Protein AF-P91006-F1 (afdb_monomer_lite)

Sequence (629 aa):
MNLADYMRSGLLFLVLIAESLVEACFATSPGTGPVASSTAQPLRTCSPTTLTYGTANGQSVAVTPTNLVSTPIAGTSDSISTMQIGCSASPGNNVAMHIDQFDPLENQASPQPASVTVNAECSSVDMQWYYVTVFQGQTIRRLMTTITCLQAPNVPVDPVRTCSPTALVYGVGDNQLNLAVMYTDYLATPIIGTSDTTSTMKVRCSAIADYHAIMTINDYTPTENDVVPPPQTVTINAECSSVDMVWYYVTTIGGQTISRSMNSITCTQAENPCLPTSITYGVGDNQIPEIMIDVGYSDYATTLVAGSTDTTSTMKISCSAIAGYITNMDVNNGLGPAENDVVPPPQTVAINAECSSVDSIWNYVTVVAGQTVKVPMTSATCQQIKDPSGPVTRSCSPTALTYGMGDGMNPEVQIGVTYTDFMTTATPGTMDSVSTMKITCSGIAGYNVQMELDGNTTPLENAGNPPPQTVTINAVCNSADMIWKYVSNVGGVPTSLDITTVTCAQIPNRVERQCSPTAVTLGIGDGLTPQRFIDVTYSDFASTPITGSLETTSTMKITCTAMPGYNVLMQLNSNPNSTPVENMGGLPQSVTITLTCNSADMIWNYVVEFMGAPFPRAITSMACVQQSN

Foldseek 3Di:
DDPVVVVVPPPPPPPDDDDDDDDDDDDDDDDDDDDDDDPQDQQQFQDPVQAAEDEPPPQDFGFDKADWDWAGDPPDSKTKTKIKTKTAADPQKAKFKDFDPDGDPQCVDPVGHRMGIWMWIDISVVSWIWTWDADPNDIDTHTGHYMYMDIDRPPVLPQLQDQDPVQAAEADDDPPWWFGKDKDDWDWADDPPDSKTKIKIKIKTAADPQWAKFKAFPNHGDCQCLDPPRHRMRMWIWMDISVVSWIWTWDADPNDIDIDTGRYMIMTIDRQLQDPVQAAWADWPPDVVTFWWTKDKADWDKDDDPPDSKIKIKIKIKTFGDPQWAKFKDFPVHDTDCQCVDPVGHRMGMWMWMDMSVVSFIWTWDADPNDIDTHTGRYMIMGIGRRPVTQQAQDQDPVQAAWWDFPPDVQTQWWTKDKAPWDWAHDPPDSKIKIKIKIKTAGDPQWAKFKDFPVHDGDPQQPDVNGHRMGMWMWMDISVVSWIWTWDADPNRIDIDTGRYMIMGIDGNLQQQDQDPVQAAWADWPPDVQTQWFGKDKADWDWADDPPDSKIKIKIKIKTAGDPQKFKFKAFPPDSVHGDPQCVVDGHRMDMFMWIDISVVSFIWGWDQDPNDTDTDTGRYMIMGIGGD

Organism: Caenorhabditis elegans (NCBI:txid6239)

Secondary structure (DSSP, 8-state):
--TTTTTTSSTTS--------------------------PPPPP---GGGSEEEESTT-BPPPEEEEEEEEEPTTSS-EEEEEEEEEEPPTTEEEEEEETTB--GGGG-SSPPSEEEEEEEEETTTTEEEEEEEETTEEEEEEESEEEEEEEE-----------GGGSEEPPPPTTSBPPPEEEEEEEEE-TTSS-EEEEEEEEEEPPTTEEEEEEETTB--GGGG-SSPPSEEEEEEEEETTTTEEEEEEEETTEEEEEEESEEEEEEEE-TTSGGGSEEPPP---SS-SEE--EEEEEEEEEPTTSS-EEEEEEEEEEPPTTEEEEEEETTTB--GGGG-SSPPSEEEEEEEEETTTTEEEEEEEETTEEEEEEESEEEEEEEE-TT-S------GGGSEEPPP---SS-SEEPPEEEEEEEEE-TTSS-EEEEEEEEEEPPTTEEEEEEETTTB--GGG-SSSPPSEEEEEEEEETTTTEEEEEEEETTEEEEEE-SEEEEEEEE----B---GGGSEEPPP---SS-SEE--EEEEEEEEE-TTSSBEEEEEEEEEEPPTTEEEEEEETT-TT---GGGTT---SEEEEEEEEETTTTEEEEEEEETTEEEEEE-SEEEEEEEE-

Radius of gyration: 63.77 Å; chains: 1; bounding box: 144×59×163 Å

pLDDT: mean 81.89, std 13.91, range [33.09, 95.81]

Structure (mmCIF, N/CA/C/O backbone):
data_AF-P91006-F1
#
_entry.id   AF-P91006-F1
#
loop_
_atom_site.group_PDB
_atom_site.id
_atom_site.type_symbol
_atom_site.label_atom_id
_atom_site.label_alt_id
_atom_site.label_comp_id
_atom_site.label_asym_id
_atom_site.label_entity_id
_atom_site.label_seq_id
_atom_site.pdbx_PDB_ins_code
_atom_site.Cartn_x
_atom_site.Cartn_y
_atom_site.Cartn_z
_atom_site.occupancy
_atom_site.B_iso_or_equiv
_atom_site.auth_seq_id
_atom_site.auth_comp_id
_atom_site.auth_asym_id
_atom_site.auth_atom_id
_atom_site.pdbx_PDB_model_num
ATOM 1 N N . MET A 1 1 ? -33.714 29.020 16.929 1.00 45.50 1 MET A N 1
ATOM 2 C CA . MET A 1 1 ? -33.447 29.503 18.303 1.00 45.50 1 MET A CA 1
ATOM 3 C C . MET A 1 1 ? -32.198 28.792 18.782 1.00 45.50 1 MET A C 1
ATOM 5 O O . MET A 1 1 ? -32.171 27.572 18.722 1.00 45.50 1 MET A O 1
ATOM 9 N N . ASN A 1 2 ? -31.129 29.534 19.072 1.00 45.28 2 ASN A N 1
ATOM 10 C CA . ASN A 1 2 ? -29.789 28.968 19.218 1.00 45.28 2 ASN A CA 1
ATOM 11 C C . ASN A 1 2 ? -29.568 28.451 20.653 1.00 45.28 2 ASN A C 1
ATOM 13 O O . ASN A 1 2 ? -29.847 29.159 21.616 1.00 45.28 2 ASN A O 1
ATOM 17 N N . LEU A 1 3 ? -29.068 27.218 20.774 1.00 46.88 3 LEU A N 1
ATOM 18 C CA . LEU A 1 3 ? -28.901 26.434 22.010 1.00 46.88 3 LEU A CA 1
ATOM 19 C C . LEU A 1 3 ? -27.900 27.067 23.010 1.00 46.88 3 LEU A C 1
ATOM 21 O O . LEU A 1 3 ? -27.826 26.666 24.170 1.00 46.88 3 LEU A O 1
ATOM 25 N N . ALA A 1 4 ? -27.155 28.088 22.576 1.00 52.97 4 ALA A N 1
ATOM 26 C CA . ALA A 1 4 ? -26.121 28.765 23.355 1.00 52.97 4 ALA A CA 1
ATOM 27 C C . ALA A 1 4 ? -26.653 29.709 24.459 1.00 52.97 4 ALA A C 1
ATOM 29 O O . ALA A 1 4 ? -25.941 29.939 25.436 1.00 52.97 4 ALA A O 1
ATOM 30 N N . ASP A 1 5 ? -27.895 30.202 24.366 1.00 53.44 5 ASP A N 1
ATOM 31 C CA . ASP A 1 5 ? -28.473 31.115 25.374 1.00 53.44 5 ASP A CA 1
ATOM 32 C C . ASP A 1 5 ? -29.121 30.387 26.571 1.00 53.44 5 ASP A C 1
ATOM 34 O O . ASP A 1 5 ? -29.292 30.977 27.636 1.00 53.44 5 ASP A O 1
ATOM 38 N N . TYR A 1 6 ? -29.421 29.086 26.456 1.00 54.59 6 TYR A N 1
ATOM 39 C CA . TYR A 1 6 ? -30.069 28.316 27.532 1.00 54.59 6 TYR A CA 1
ATOM 40 C C . TYR A 1 6 ? -29.068 27.799 28.585 1.00 54.59 6 TYR A C 1
ATOM 42 O O . TYR A 1 6 ? -29.387 27.690 29.766 1.00 54.59 6 TYR A O 1
ATOM 50 N N . MET A 1 7 ? -27.815 27.550 28.186 1.00 52.59 7 MET A N 1
ATOM 51 C CA . MET A 1 7 ? -26.780 26.976 29.063 1.00 52.59 7 MET A CA 1
ATOM 52 C C . MET A 1 7 ? -26.050 28.020 29.928 1.00 52.59 7 MET A C 1
ATOM 54 O O . MET A 1 7 ? -25.391 27.659 30.900 1.00 52.59 7 MET A O 1
ATOM 58 N N . ARG A 1 8 ? -26.190 29.322 29.636 1.00 51.34 8 ARG A N 1
ATOM 59 C CA . ARG A 1 8 ? -25.581 30.407 30.435 1.00 51.34 8 ARG A CA 1
ATOM 60 C C . ARG A 1 8 ? -26.431 30.885 31.617 1.00 51.34 8 ARG A C 1
ATOM 62 O O . ARG A 1 8 ? -25.906 31.596 32.466 1.00 51.34 8 ARG A O 1
ATOM 69 N N . SER A 1 9 ? -27.697 30.472 31.712 1.00 48.47 9 SER A N 1
ATOM 70 C CA . SER A 1 9 ? -28.625 30.938 32.757 1.00 48.47 9 SER A CA 1
ATOM 71 C C . SER A 1 9 ? -28.931 29.909 33.860 1.00 48.47 9 SER A C 1
ATOM 73 O O . SER A 1 9 ? -29.618 30.249 34.818 1.00 48.47 9 SER A O 1
ATOM 75 N N . GLY A 1 10 ? -28.418 28.674 33.767 1.00 44.59 10 GLY A N 1
ATOM 76 C CA . GLY A 1 10 ? -28.648 27.611 34.763 1.00 44.59 10 GLY A CA 1
ATOM 77 C C . GLY A 1 10 ? -27.556 27.464 35.833 1.00 44.59 10 GLY A C 1
ATOM 78 O O . GLY A 1 10 ? -27.771 26.802 36.842 1.00 44.59 10 GLY A O 1
ATOM 79 N N . LEU A 1 11 ? -26.395 28.102 35.646 1.00 45.59 11 LEU A N 1
ATOM 80 C CA . LEU A 1 11 ? -25.215 27.937 36.510 1.00 45.59 11 LEU A CA 1
ATOM 81 C C . LEU A 1 11 ? -25.159 28.929 37.695 1.00 45.59 11 LEU A C 1
ATOM 83 O O . LEU A 1 11 ? -24.144 29.011 38.379 1.00 45.59 11 LEU A O 1
ATOM 87 N N . LEU A 1 12 ? -26.231 29.696 37.936 1.00 43.19 12 LEU A N 1
ATOM 88 C CA . LEU A 1 12 ? -26.260 30.802 38.906 1.00 43.19 12 LEU A CA 1
ATOM 89 C C . LEU A 1 12 ? -27.242 30.617 40.083 1.00 43.19 12 LEU A C 1
ATOM 91 O O . LEU A 1 12 ? -27.453 31.565 40.834 1.00 43.19 12 LEU A O 1
ATOM 95 N N . PHE A 1 13 ? -27.837 29.430 40.275 1.00 44.12 13 PHE A N 1
ATOM 96 C CA . PHE A 1 13 ? -28.957 29.251 41.221 1.00 44.12 13 PHE A CA 1
ATOM 97 C C . PHE A 1 13 ? -28.702 28.359 42.453 1.00 44.12 13 PHE A C 1
ATOM 99 O O . PHE A 1 13 ? -29.654 28.008 43.138 1.00 44.12 13 PHE A O 1
ATOM 106 N N . LEU A 1 14 ? -27.456 28.012 42.803 1.00 40.41 14 LEU A N 1
ATOM 107 C CA . LEU A 1 14 ? -27.175 27.232 44.029 1.00 40.41 14 LEU A CA 1
ATOM 108 C C . LEU A 1 14 ? -25.878 27.660 44.744 1.00 40.41 14 LEU A C 1
ATOM 110 O O . LEU A 1 14 ? -25.045 26.850 45.128 1.00 40.41 14 LEU A O 1
ATOM 114 N N . VAL A 1 15 ? -25.738 28.976 44.938 1.00 41.38 15 VAL A N 1
ATOM 115 C CA . VAL A 1 15 ? -24.703 29.645 45.762 1.00 41.38 15 VAL A CA 1
ATOM 116 C C . VAL A 1 15 ? -25.232 30.027 47.165 1.00 41.38 15 VAL A C 1
ATOM 118 O O . VAL A 1 15 ? -24.566 30.727 47.914 1.00 41.38 15 VAL A O 1
ATOM 121 N N . LEU A 1 16 ? -26.420 29.579 47.587 1.00 39.09 16 LEU A N 1
ATOM 122 C CA . LEU A 1 16 ? -27.114 30.177 48.744 1.00 39.09 16 LEU A CA 1
ATOM 123 C C . LEU A 1 16 ? -27.744 29.177 49.729 1.00 39.09 16 LEU A C 1
ATOM 125 O O . LEU A 1 16 ? -28.886 29.369 50.108 1.00 39.09 16 LEU A O 1
ATOM 129 N N . ILE A 1 17 ? -27.016 28.146 50.171 1.00 47.41 17 ILE A N 1
ATOM 130 C CA . ILE A 1 17 ? -27.229 27.483 51.482 1.00 47.41 17 ILE A CA 1
ATOM 131 C C . ILE A 1 17 ? -25.851 26.937 51.919 1.00 47.41 17 ILE A C 1
ATOM 133 O O . ILE A 1 17 ? -25.489 25.811 51.602 1.00 47.41 17 ILE A O 1
ATOM 137 N N . ALA A 1 18 ? -24.907 27.791 52.320 1.00 34.31 18 ALA A N 1
ATOM 138 C CA . ALA A 1 18 ? -24.777 28.315 53.683 1.00 34.31 18 ALA A CA 1
ATOM 139 C C . ALA A 1 18 ? -24.766 27.169 54.714 1.00 34.31 18 ALA A C 1
ATOM 141 O O . ALA A 1 18 ? -25.778 26.539 54.989 1.00 34.31 18 ALA A O 1
ATOM 142 N N . GLU A 1 19 ? -23.571 26.777 55.148 1.00 37.59 19 GLU A N 1
ATOM 143 C CA . GLU A 1 19 ? -23.135 27.104 56.512 1.00 37.59 19 GLU A CA 1
ATOM 144 C C . GLU A 1 19 ? -23.884 26.297 57.575 1.00 37.59 19 GLU A C 1
ATOM 146 O O . GLU A 1 19 ? -24.829 26.788 58.172 1.00 37.59 19 GLU A O 1
ATOM 151 N N . SER A 1 20 ? -23.408 25.085 57.867 1.00 40.62 20 SER A N 1
ATOM 152 C CA . SER A 1 20 ? -23.187 24.667 59.256 1.00 40.62 20 SER A CA 1
ATOM 153 C C . SER A 1 20 ? -22.767 23.205 59.334 1.00 40.62 20 SER A C 1
ATOM 155 O O . SER A 1 20 ? -23.573 22.302 59.149 1.00 40.62 20 SER A O 1
ATOM 157 N N . LEU A 1 21 ? -21.514 23.039 59.747 1.00 40.78 21 LEU A N 1
ATOM 158 C CA . LEU A 1 21 ? -21.123 22.144 60.835 1.00 40.78 21 LEU A CA 1
ATOM 159 C C . LEU A 1 21 ? -21.158 20.635 60.519 1.00 40.78 21 LEU A C 1
ATOM 161 O O . LEU A 1 21 ? -22.182 19.976 60.622 1.00 40.78 21 LEU A O 1
ATOM 165 N N . VAL A 1 22 ? -20.047 20.076 60.031 1.00 37.62 22 VAL A N 1
ATOM 166 C CA . VAL A 1 22 ? -18.865 19.678 60.832 1.00 37.62 22 VAL A CA 1
ATOM 167 C C . VAL A 1 22 ? -19.108 18.337 61.526 1.00 37.62 22 VAL A C 1
ATOM 169 O O . VAL A 1 22 ? -19.665 18.247 62.617 1.00 37.62 22 VAL A O 1
ATOM 172 N N . GLU A 1 23 ? -18.586 17.297 60.874 1.00 37.38 23 GLU A N 1
ATOM 173 C CA . GLU A 1 23 ? -17.882 16.203 61.534 1.00 37.38 23 GLU A CA 1
ATOM 174 C C . GLU A 1 23 ? -16.913 16.793 62.569 1.00 37.38 23 GLU A C 1
ATOM 176 O O . GLU A 1 23 ? -15.858 17.324 62.227 1.00 37.38 23 GLU A O 1
ATOM 181 N N . ALA A 1 24 ? -17.270 16.723 63.848 1.00 35.66 24 ALA A N 1
ATOM 182 C CA . ALA A 1 24 ? -16.319 16.894 64.931 1.00 35.66 24 ALA A CA 1
ATOM 183 C C . ALA A 1 24 ? -16.351 15.653 65.819 1.00 35.66 24 ALA A C 1
ATOM 185 O O . ALA A 1 24 ? -17.254 15.460 66.625 1.00 35.66 24 ALA A O 1
ATOM 186 N N . CYS A 1 25 ? -15.289 14.873 65.639 1.00 38.00 25 CYS A N 1
ATOM 187 C CA . CYS A 1 25 ? -14.425 14.368 66.699 1.00 38.00 25 CYS A CA 1
ATOM 188 C C . CYS A 1 25 ? -15.039 13.320 67.640 1.00 38.00 25 CYS A C 1
ATOM 190 O O . CYS A 1 25 ? -15.898 13.581 68.473 1.00 38.00 25 CYS A O 1
ATOM 192 N N . PHE A 1 26 ? -14.586 12.070 67.549 1.00 33.12 26 PHE A N 1
ATOM 193 C CA . PHE A 1 26 ? -13.386 11.634 68.278 1.00 33.12 26 PHE A CA 1
ATOM 194 C C . PHE A 1 26 ? -13.337 12.176 69.718 1.00 33.12 26 PHE A C 1
ATOM 196 O O . PHE A 1 26 ? -12.924 13.300 69.955 1.00 33.12 26 PHE A O 1
ATOM 203 N N . ALA A 1 27 ? -13.710 11.305 70.656 1.00 33.09 27 ALA A N 1
ATOM 204 C CA . ALA A 1 27 ? -12.965 11.006 71.877 1.00 33.09 27 ALA A CA 1
ATOM 205 C C . ALA A 1 27 ? -12.449 12.165 72.779 1.00 33.09 27 ALA A C 1
ATOM 207 O O . ALA A 1 27 ? -11.539 12.907 72.430 1.00 33.09 27 ALA A O 1
ATOM 208 N N . THR A 1 28 ? -12.860 12.082 74.056 1.00 40.03 28 THR A N 1
ATOM 209 C CA . THR A 1 28 ? -12.134 12.435 75.309 1.00 40.03 28 THR A CA 1
ATOM 210 C C . THR A 1 28 ? -12.274 13.857 75.916 1.00 40.03 28 THR A C 1
ATOM 212 O O . THR A 1 28 ? -12.320 14.864 75.229 1.00 40.03 28 THR A O 1
ATOM 215 N N . SER A 1 29 ? -12.411 13.868 77.258 1.00 41.47 29 SER A N 1
ATOM 216 C CA . SER A 1 29 ? -12.867 14.902 78.232 1.00 41.47 29 SER A CA 1
ATOM 217 C C . SER A 1 29 ? -12.056 16.215 78.317 1.00 41.47 29 SER A C 1
ATOM 219 O O . SER A 1 29 ? -10.910 16.194 77.872 1.00 41.47 29 SER A O 1
ATOM 221 N N . PRO A 1 30 ? -12.523 17.305 78.991 1.00 40.50 30 PRO A N 1
ATOM 222 C CA . PRO A 1 30 ? -12.351 17.478 80.461 1.00 40.50 30 PRO A CA 1
ATOM 223 C C . PRO A 1 30 ? -13.408 18.385 81.171 1.00 40.50 30 PRO A C 1
ATOM 225 O O . PRO A 1 30 ? -14.326 18.906 80.546 1.00 40.50 30 PRO A O 1
ATOM 228 N N . GLY A 1 31 ? -13.303 18.538 82.504 1.00 38.09 31 GLY A N 1
ATOM 229 C CA . GLY A 1 31 ? -14.345 19.085 83.392 1.00 38.09 31 GLY A CA 1
ATOM 230 C C . GLY A 1 31 ? -14.249 20.552 83.870 1.00 38.09 31 GLY A C 1
ATOM 231 O O . GLY A 1 31 ? -13.178 21.136 83.977 1.00 38.09 31 GLY A O 1
ATOM 232 N N . THR A 1 32 ? -15.444 21.056 84.222 1.00 39.22 32 THR A N 1
ATOM 233 C CA . THR A 1 32 ? -15.881 21.890 85.375 1.00 39.22 32 THR A CA 1
ATOM 234 C C . THR A 1 32 ? -15.216 23.228 85.740 1.00 39.22 32 THR A C 1
ATOM 236 O O . THR A 1 32 ? -14.085 23.266 86.216 1.00 39.22 32 THR A O 1
ATOM 239 N N . GLY A 1 33 ? -16.044 24.288 85.758 1.00 44.03 33 GLY A N 1
ATOM 240 C CA . GLY A 1 33 ? -15.860 25.509 86.564 1.00 44.03 33 GLY A CA 1
ATOM 241 C C . GLY A 1 33 ? -16.713 26.710 86.086 1.00 44.03 33 GLY A C 1
ATOM 242 O O . GLY A 1 33 ? -16.383 27.246 85.036 1.00 44.03 33 GLY A O 1
ATOM 243 N N . PRO A 1 34 ? -17.783 27.147 86.796 1.00 44.66 34 PRO A N 1
ATOM 244 C CA . PRO A 1 34 ? -18.829 28.052 86.265 1.00 44.66 34 PRO A CA 1
ATOM 245 C C . PRO A 1 34 ? -18.877 29.454 86.921 1.00 44.66 34 PRO A C 1
ATOM 247 O O . PRO A 1 34 ? -18.628 29.533 88.118 1.00 44.66 34 PRO A O 1
ATOM 250 N N . VAL A 1 35 ? -19.308 30.530 86.219 1.00 44.78 35 VAL A N 1
ATOM 251 C CA . VAL A 1 35 ? -19.774 31.807 86.844 1.00 44.78 35 VAL A CA 1
ATOM 252 C C . VAL A 1 35 ? -20.754 32.641 85.963 1.00 44.78 35 VAL A C 1
ATOM 254 O O . VAL A 1 35 ? -20.435 32.952 84.823 1.00 44.78 35 VAL A O 1
ATOM 257 N N . ALA A 1 36 ? -21.881 33.046 86.591 1.00 45.28 36 ALA A N 1
ATOM 258 C CA . ALA A 1 36 ? -22.809 34.208 86.436 1.00 45.28 36 ALA A CA 1
ATOM 259 C C . ALA A 1 36 ? -23.471 34.548 85.071 1.00 45.28 36 ALA A C 1
ATOM 261 O O . ALA A 1 36 ? -22.791 34.860 84.108 1.00 45.28 36 ALA A O 1
ATOM 262 N N . SER A 1 37 ? -24.804 34.483 84.891 1.00 40.47 37 SER A N 1
ATOM 263 C CA . SER A 1 37 ? -25.968 35.168 85.525 1.00 40.47 37 SER A CA 1
ATOM 264 C C . SER A 1 37 ? -26.364 36.491 84.836 1.00 40.47 37 SER A C 1
ATOM 266 O O . SER A 1 37 ? -25.930 37.570 85.234 1.00 40.47 37 SER A O 1
ATOM 268 N N . SER A 1 38 ? -27.243 36.399 83.827 1.00 48.19 38 SER A N 1
ATOM 269 C CA . SER A 1 38 ? -28.185 37.462 83.453 1.00 48.19 38 SER A CA 1
ATOM 270 C C . SER A 1 38 ? -29.596 36.985 83.814 1.00 48.19 38 SER A C 1
ATOM 272 O O . SER A 1 38 ? -29.933 35.811 83.653 1.00 48.19 38 SER A O 1
ATOM 274 N N . THR A 1 39 ? -30.408 37.870 84.385 1.00 47.78 39 THR A N 1
ATOM 275 C CA . THR A 1 39 ? -31.793 37.593 84.781 1.00 47.78 39 THR A CA 1
ATOM 276 C C . THR A 1 39 ? -32.654 37.382 83.538 1.00 47.78 39 THR A C 1
ATOM 278 O O . THR A 1 39 ? -33.233 38.329 83.007 1.00 47.78 39 THR A O 1
ATOM 281 N N . ALA A 1 40 ? -32.699 36.147 83.043 1.00 52.16 40 ALA A N 1
ATOM 282 C CA . ALA A 1 40 ? -33.550 35.755 81.932 1.00 52.16 40 ALA A CA 1
ATOM 283 C C . ALA A 1 40 ? -35.024 35.868 82.353 1.00 52.16 40 ALA A C 1
ATOM 285 O O . ALA A 1 40 ? -35.425 35.293 83.369 1.00 52.16 40 ALA A O 1
ATOM 286 N N . GLN A 1 41 ? -35.834 36.609 81.582 1.00 65.56 41 GLN A N 1
ATOM 287 C CA . GLN A 1 41 ? -37.291 36.463 81.649 1.00 65.56 41 GLN A CA 1
ATOM 288 C C . GLN A 1 41 ? -37.625 34.967 81.537 1.00 65.56 41 GLN A C 1
ATOM 290 O O . GLN A 1 41 ? -36.977 34.274 80.746 1.00 65.56 41 GLN A O 1
ATOM 295 N N . PRO A 1 42 ? -38.589 34.450 82.322 1.00 74.06 42 PRO A N 1
ATOM 296 C CA . PRO A 1 42 ? -38.962 33.049 82.226 1.00 74.06 42 PRO A CA 1
ATOM 297 C C . PRO A 1 42 ? -39.381 32.763 80.787 1.00 74.06 42 PRO A C 1
ATOM 299 O O . PRO A 1 42 ? -40.241 33.454 80.240 1.00 74.06 42 PRO A O 1
ATOM 302 N N . LEU A 1 43 ? -38.727 31.776 80.178 1.00 81.69 43 LEU A N 1
ATOM 303 C CA . LEU A 1 43 ? -39.013 31.353 78.818 1.00 81.69 43 LEU A CA 1
ATOM 304 C C . LEU A 1 43 ? -40.490 30.961 78.734 1.00 81.69 43 LEU A C 1
ATOM 306 O O . LEU A 1 43 ? -40.937 30.043 79.430 1.00 81.69 43 LEU A O 1
ATOM 310 N N . ARG A 1 44 ? -41.258 31.665 77.904 1.00 86.56 44 ARG A N 1
ATOM 311 C CA . ARG A 1 44 ? -42.641 31.306 77.612 1.00 86.56 44 ARG A CA 1
ATOM 312 C C . ARG A 1 44 ? -42.599 30.014 76.806 1.00 86.56 44 ARG A C 1
ATOM 314 O O . ARG A 1 44 ? -42.014 29.980 75.730 1.00 86.56 44 ARG A O 1
ATOM 321 N N . THR A 1 45 ? -43.178 28.947 77.342 1.00 87.75 45 THR A N 1
ATOM 322 C CA . THR A 1 45 ? -43.188 27.610 76.731 1.00 87.75 45 THR A CA 1
ATOM 323 C C . THR A 1 45 ? -44.615 27.157 76.482 1.00 87.75 45 THR A C 1
ATOM 325 O O . THR A 1 45 ? -45.544 27.575 77.181 1.00 87.75 45 THR A O 1
ATOM 328 N N . CYS A 1 46 ? -44.808 26.310 75.475 1.00 88.44 46 CYS A N 1
ATOM 329 C CA . CYS A 1 46 ? -46.101 25.684 75.263 1.00 88.44 46 CYS A CA 1
ATOM 330 C C . CYS A 1 46 ? -46.296 24.535 76.247 1.00 88.44 46 CYS A C 1
ATOM 332 O O . CYS A 1 46 ? -45.449 23.651 76.375 1.00 88.44 46 CYS A O 1
ATOM 334 N N . SER A 1 47 ? -47.440 24.524 76.928 1.00 89.38 47 SER A N 1
ATOM 335 C CA . SER A 1 47 ? -47.805 23.400 77.784 1.00 89.38 47 SER A CA 1
ATOM 336 C C . SER A 1 47 ? -48.478 22.304 76.952 1.00 89.38 47 SER A C 1
ATOM 338 O O . SER A 1 47 ? -49.403 22.614 76.198 1.00 89.38 47 SER A O 1
ATOM 340 N N . PRO A 1 48 ? -48.121 21.019 77.120 1.00 85.25 48 PRO A N 1
ATOM 341 C CA . PRO A 1 48 ? -48.859 19.912 76.514 1.00 85.25 48 PRO A CA 1
ATOM 342 C C . PRO A 1 48 ? -50.293 19.812 77.054 1.00 85.25 48 PRO A C 1
ATOM 344 O O . PRO A 1 48 ? -51.128 19.157 76.439 1.00 85.25 48 PRO A O 1
ATOM 347 N N . THR A 1 49 ? -50.603 20.471 78.179 1.00 85.31 49 THR A N 1
ATOM 348 C CA . THR A 1 49 ? -51.947 20.503 78.782 1.00 85.31 49 THR A CA 1
ATOM 349 C C . THR A 1 49 ? -52.945 21.385 78.030 1.00 85.31 49 THR A C 1
ATOM 351 O O . THR A 1 49 ? -54.102 21.441 78.432 1.00 85.31 49 THR A O 1
ATOM 354 N N . THR A 1 50 ? -52.525 22.121 76.994 1.00 86.00 50 THR A N 1
ATOM 355 C CA . THR A 1 50 ? -53.453 22.886 76.142 1.00 86.00 50 THR A CA 1
ATOM 356 C C . THR A 1 50 ? -54.170 22.004 75.118 1.00 86.00 50 THR A C 1
ATOM 358 O O . THR A 1 50 ? -55.188 22.423 74.574 1.00 86.00 50 THR A O 1
ATOM 361 N N . LEU A 1 51 ? -53.676 20.785 74.882 1.00 86.75 51 LEU A N 1
ATOM 362 C CA . LEU A 1 51 ? -54.361 19.770 74.089 1.00 86.75 51 LEU A CA 1
ATOM 363 C C . LEU A 1 51 ? -55.310 18.955 74.961 1.00 86.75 51 LEU A C 1
ATOM 365 O O . LEU A 1 51 ? -54.975 18.555 76.078 1.00 86.75 51 LEU A O 1
ATOM 369 N N . THR A 1 52 ? -56.483 18.650 74.413 1.00 85.69 52 THR A N 1
ATOM 370 C CA . THR A 1 52 ? -57.415 17.706 75.027 1.00 85.69 52 THR A CA 1
ATOM 371 C C . THR A 1 52 ? -57.093 16.299 74.534 1.00 85.69 52 THR A C 1
ATOM 373 O O . THR A 1 52 ? -57.353 15.959 73.380 1.00 85.69 52 THR A O 1
ATOM 376 N N . TYR A 1 53 ? -56.532 15.472 75.414 1.00 83.19 53 TYR A N 1
ATOM 377 C CA . TYR A 1 53 ? -56.320 14.048 75.157 1.00 83.19 53 TYR A CA 1
ATOM 378 C C . TYR A 1 53 ? -57.589 13.284 75.524 1.00 83.19 53 TYR A C 1
ATOM 380 O O . TYR A 1 53 ? -58.000 13.273 76.684 1.00 83.19 53 TYR A O 1
ATOM 388 N N . GLY A 1 54 ? -58.232 12.673 74.536 1.00 70.50 54 GLY A N 1
ATOM 389 C CA . GLY A 1 54 ? -59.446 11.895 74.737 1.00 70.50 54 GLY A CA 1
ATOM 390 C C . GLY A 1 54 ? -59.234 10.407 74.496 1.00 70.50 54 GLY A C 1
ATOM 391 O O . GLY A 1 54 ? -58.273 9.971 73.862 1.00 70.50 54 GLY A O 1
ATOM 392 N N . THR A 1 55 ? -60.183 9.624 74.988 1.00 62.53 55 THR A N 1
ATOM 393 C CA . THR A 1 55 ? -60.292 8.195 74.715 1.00 62.53 55 THR A CA 1
ATOM 394 C C . THR A 1 55 ? -61.562 7.981 73.903 1.00 62.53 55 THR A C 1
ATOM 396 O O . THR A 1 55 ? -62.644 8.415 74.299 1.00 62.53 55 THR A O 1
ATOM 399 N N . ALA A 1 56 ? -61.451 7.362 72.729 1.00 55.50 56 ALA A N 1
ATOM 400 C CA . ALA A 1 56 ? -62.629 7.061 71.929 1.00 55.50 56 ALA A CA 1
ATOM 401 C C . ALA A 1 56 ? -63.339 5.813 72.501 1.00 55.50 56 ALA A C 1
ATOM 403 O O . ALA A 1 56 ? -62.717 4.778 72.733 1.00 55.50 56 ALA A O 1
ATOM 404 N N . ASN A 1 57 ? -64.655 5.901 72.726 1.00 54.53 57 ASN A N 1
ATOM 405 C CA . ASN A 1 57 ? -65.564 4.760 72.939 1.00 54.53 57 ASN A CA 1
ATOM 406 C C . ASN A 1 57 ? -65.276 3.812 74.127 1.00 54.53 57 ASN A C 1
ATOM 408 O O . ASN A 1 57 ? -65.565 2.618 74.049 1.00 54.53 57 ASN A O 1
ATOM 412 N N . GLY A 1 58 ? -64.742 4.310 75.250 1.00 54.28 58 GLY A N 1
ATOM 413 C CA . GLY A 1 58 ? -64.593 3.510 76.482 1.00 54.28 58 GLY A CA 1
ATOM 414 C C . GLY A 1 58 ? -63.548 2.386 76.408 1.00 54.28 58 GLY A C 1
ATOM 415 O O . GLY A 1 58 ? -63.419 1.602 77.346 1.00 54.28 58 GLY A O 1
ATOM 416 N N . GLN A 1 59 ? -62.781 2.325 75.318 1.00 57.28 59 GLN A N 1
ATOM 417 C CA . GLN A 1 59 ? -61.662 1.412 75.108 1.00 57.28 59 GLN A CA 1
ATOM 418 C C . GLN A 1 59 ? -60.383 2.252 75.011 1.00 57.28 59 GLN A C 1
ATOM 420 O O . GLN A 1 59 ? -59.904 2.578 73.930 1.00 57.28 59 GLN A O 1
ATOM 425 N N . SER A 1 60 ? -59.891 2.712 76.162 1.00 57.34 60 SER A N 1
ATOM 426 C CA . SER A 1 60 ? -58.838 3.728 76.230 1.00 57.34 60 SER A CA 1
ATOM 427 C C . SER A 1 60 ? -57.468 3.189 75.824 1.00 57.34 60 SER A C 1
ATOM 429 O O . SER A 1 60 ? -56.786 2.566 76.636 1.00 57.34 60 SER A O 1
ATOM 431 N N . VAL A 1 61 ? -57.014 3.528 74.616 1.00 68.19 61 VAL A N 1
ATOM 432 C CA . VAL A 1 61 ? -55.576 3.691 74.381 1.00 68.19 61 VAL A CA 1
ATOM 433 C C . VAL A 1 61 ? -55.181 5.067 74.903 1.00 68.19 61 VAL A C 1
ATOM 435 O O . VAL A 1 61 ? -55.743 6.078 74.485 1.00 68.19 61 VAL A O 1
ATOM 438 N N . ALA A 1 62 ? -54.234 5.112 75.837 1.00 78.00 62 ALA A N 1
ATOM 439 C CA . ALA A 1 62 ? -53.731 6.372 76.362 1.00 78.00 62 ALA A CA 1
ATOM 440 C C . ALA A 1 62 ? -52.946 7.122 75.276 1.00 78.00 62 ALA A C 1
ATOM 442 O O . ALA A 1 62 ? -51.952 6.614 74.753 1.00 78.00 62 ALA A O 1
ATOM 443 N N . VAL A 1 63 ? -53.381 8.343 74.963 1.00 82.62 63 VAL A N 1
ATOM 444 C CA . VAL A 1 63 ? -52.585 9.286 74.175 1.00 82.62 63 VAL A CA 1
ATOM 445 C C . VAL A 1 63 ? -51.541 9.891 75.105 1.00 82.62 63 VAL A C 1
ATOM 447 O O . VAL A 1 63 ? -51.882 10.515 76.108 1.00 82.62 63 VAL A O 1
ATOM 450 N N . THR A 1 64 ? -50.270 9.666 74.795 1.00 84.62 64 THR A N 1
ATOM 451 C CA . THR A 1 64 ? -49.145 10.042 75.649 1.00 84.62 64 THR A CA 1
ATOM 452 C C . THR A 1 64 ? -48.270 11.057 74.920 1.00 84.62 64 THR A C 1
ATOM 454 O O . THR A 1 64 ? -47.630 10.695 73.929 1.00 84.62 64 THR A O 1
ATOM 457 N N . PRO A 1 65 ? -48.210 12.318 75.382 1.00 87.88 65 PRO A N 1
ATOM 458 C CA . PRO A 1 65 ? -47.184 13.243 74.932 1.00 87.88 65 PRO A CA 1
ATOM 459 C C . PRO A 1 65 ? -45.831 12.836 75.532 1.00 87.88 65 PRO A C 1
ATOM 461 O O . PRO A 1 65 ? -45.707 12.584 76.731 1.00 87.88 65 PRO A O 1
ATOM 464 N N . THR A 1 66 ? -44.806 12.777 74.698 1.00 88.94 66 THR A N 1
ATOM 465 C CA . THR A 1 66 ? -43.426 12.447 75.052 1.00 88.94 66 THR A CA 1
ATOM 466 C C . THR A 1 66 ? -42.476 13.441 74.393 1.00 88.94 66 THR A C 1
ATOM 468 O O . THR A 1 66 ? -42.857 14.192 73.497 1.00 88.94 66 THR A O 1
ATOM 471 N N . ASN A 1 67 ? -41.221 13.471 74.842 1.00 89.06 67 ASN A N 1
ATOM 472 C CA . ASN A 1 67 ? -40.159 14.248 74.194 1.00 89.06 67 ASN A CA 1
ATOM 473 C C . ASN A 1 67 ? -40.480 15.744 74.023 1.00 89.06 67 ASN A C 1
ATOM 475 O O . ASN A 1 67 ? -40.137 16.330 73.001 1.00 89.06 67 ASN A O 1
ATOM 479 N N . LEU A 1 68 ? -41.127 16.366 75.018 1.00 90.75 68 LEU A N 1
ATOM 480 C CA . LEU A 1 68 ? -41.332 17.813 75.023 1.00 90.75 68 LEU A CA 1
ATOM 481 C C . LEU A 1 68 ? -39.981 18.527 75.144 1.00 90.75 68 LEU A C 1
ATOM 483 O O . LEU A 1 68 ? -39.332 18.477 76.189 1.00 90.75 68 LEU A O 1
ATOM 487 N N . VAL A 1 69 ? -39.589 19.228 74.089 1.00 89.88 69 VAL A N 1
ATOM 488 C CA . VAL A 1 69 ? -38.388 20.058 74.022 1.00 89.88 69 VAL A CA 1
ATOM 489 C C . VAL A 1 69 ? -38.826 21.477 73.709 1.00 89.88 69 VAL A C 1
ATOM 491 O O . VAL A 1 69 ? -39.630 21.685 72.814 1.00 89.88 69 VAL A O 1
ATOM 494 N N . SER A 1 70 ? -38.332 22.466 74.450 1.00 91.12 70 SER A N 1
ATOM 495 C CA . SER A 1 70 ? -38.585 23.880 74.148 1.00 91.12 70 SER A CA 1
ATOM 496 C C . SER A 1 70 ? -37.274 24.590 73.865 1.00 91.12 70 SER A C 1
ATOM 498 O O . SER A 1 70 ? -36.400 24.655 74.730 1.00 91.12 70 SER A O 1
ATOM 500 N N . THR A 1 71 ? -37.149 25.125 72.656 1.00 88.06 71 THR A N 1
ATOM 501 C CA . THR A 1 71 ? -35.966 25.843 72.192 1.00 88.06 71 THR A CA 1
ATOM 502 C C . THR A 1 71 ? -36.255 27.342 72.198 1.00 88.06 71 THR A C 1
ATOM 504 O O . THR A 1 71 ? -37.228 27.767 71.575 1.00 88.06 71 THR A O 1
ATOM 507 N N . PRO A 1 72 ? -35.456 28.166 72.894 1.00 87.62 72 PRO A N 1
ATOM 508 C CA . PRO A 1 72 ? -35.667 29.609 72.919 1.00 87.62 72 PRO A CA 1
ATOM 509 C C . PRO A 1 72 ? -35.492 30.231 71.529 1.00 87.62 72 PRO A C 1
ATOM 511 O O . PRO A 1 72 ? -34.543 29.912 70.813 1.00 87.62 72 PRO A O 1
ATOM 514 N N . ILE A 1 73 ? -36.384 31.154 71.167 1.00 84.56 73 ILE A N 1
ATOM 515 C CA . ILE A 1 73 ? -36.247 31.979 69.964 1.00 84.56 73 ILE A CA 1
ATOM 516 C C . ILE A 1 73 ? -35.295 33.128 70.307 1.00 84.56 73 ILE A C 1
ATOM 518 O O . ILE A 1 73 ? -35.586 33.959 71.173 1.00 84.56 73 ILE A O 1
ATOM 522 N N . ALA A 1 74 ? -34.140 33.164 69.638 1.00 82.12 74 ALA A N 1
ATOM 523 C CA . ALA A 1 74 ? -33.078 34.125 69.917 1.00 82.12 74 ALA A CA 1
ATOM 524 C C . ALA A 1 74 ? -33.599 35.575 69.941 1.00 82.12 74 ALA A C 1
ATOM 526 O O . ALA A 1 74 ? -34.252 36.033 69.006 1.00 82.12 74 ALA A O 1
ATOM 527 N N . GLY A 1 75 ? -33.292 36.302 71.021 1.00 80.12 75 GLY A N 1
ATOM 528 C CA . GLY A 1 75 ? -33.683 37.706 71.191 1.00 80.12 75 GLY A CA 1
ATOM 529 C C . GLY A 1 75 ? -35.112 37.940 71.697 1.00 80.12 75 GLY A C 1
ATOM 530 O O . GLY A 1 75 ? -35.522 39.094 71.798 1.00 80.12 75 GLY A O 1
ATOM 531 N N . THR A 1 76 ? -35.859 36.890 72.049 1.00 83.88 76 THR A N 1
ATOM 532 C CA . THR A 1 76 ? -37.229 36.992 72.583 1.00 83.88 76 THR A CA 1
ATOM 533 C C . THR A 1 76 ? -37.372 36.215 73.898 1.00 83.88 76 THR A C 1
ATOM 535 O O . THR A 1 76 ? -36.494 35.434 74.264 1.00 83.88 76 THR A O 1
ATOM 538 N N . SER A 1 77 ? -38.478 36.416 74.621 1.00 85.38 77 SER A N 1
ATOM 539 C CA . SER A 1 77 ? -38.892 35.539 75.730 1.00 85.38 77 SER A CA 1
ATOM 540 C C . SER A 1 77 ? -39.741 34.350 75.258 1.00 85.38 77 SER A C 1
ATOM 542 O O . SER A 1 77 ? -40.271 33.610 76.088 1.00 85.38 77 SER A O 1
ATOM 544 N N . ASP A 1 78 ? -39.850 34.156 73.942 1.00 89.19 78 ASP A N 1
ATOM 545 C CA . ASP A 1 78 ? -40.615 33.097 73.301 1.00 89.19 78 ASP A CA 1
ATOM 546 C C . ASP A 1 78 ? -39.755 31.852 73.009 1.00 89.19 78 ASP A C 1
ATOM 548 O O . ASP A 1 78 ? -38.523 31.897 72.952 1.00 89.19 78 ASP A O 1
ATOM 552 N N . SER A 1 79 ? -40.410 30.709 72.824 1.00 90.38 79 SER A N 1
ATOM 553 C CA . SER A 1 79 ? -39.803 29.433 72.457 1.00 90.38 79 SER A CA 1
ATOM 554 C C . SER A 1 79 ? -40.603 28.711 71.380 1.00 90.38 79 SER A C 1
ATOM 556 O O . SER A 1 79 ? -41.799 28.940 71.199 1.00 90.38 79 SER A O 1
ATOM 558 N N . ILE A 1 80 ? -39.929 27.808 70.678 1.00 90.56 80 ILE A N 1
ATOM 559 C CA . ILE A 1 80 ? -40.554 26.783 69.850 1.00 90.56 80 ILE A CA 1
ATOM 560 C C . ILE A 1 80 ? -40.521 25.494 70.661 1.00 90.56 80 ILE A C 1
ATOM 562 O O . ILE A 1 80 ? -39.448 24.989 70.994 1.00 90.56 80 ILE A O 1
ATOM 566 N N . SER A 1 81 ? -41.694 24.985 71.011 1.00 93.19 81 SER A N 1
ATOM 567 C CA . SER A 1 81 ? -41.863 23.709 71.688 1.00 93.19 81 SER A CA 1
ATOM 568 C C . SER A 1 81 ? -42.168 22.620 70.665 1.00 93.19 81 SER A C 1
ATOM 570 O O . SER A 1 81 ? -43.114 22.744 69.893 1.00 93.19 81 SER A O 1
ATOM 572 N N . THR A 1 82 ? -41.409 21.532 70.675 1.00 92.56 82 THR A N 1
ATOM 573 C CA . THR A 1 82 ? -41.708 20.311 69.926 1.00 92.56 82 THR A CA 1
ATOM 574 C C . THR A 1 82 ? -42.032 19.188 70.897 1.00 92.56 82 THR A C 1
ATOM 576 O O . THR A 1 82 ? -41.492 19.136 71.999 1.00 92.56 82 THR A O 1
ATOM 579 N N . MET A 1 83 ? -42.939 18.294 70.522 1.00 93.00 83 MET A N 1
ATOM 580 C CA . MET A 1 83 ? -43.179 17.053 71.252 1.00 93.00 83 MET A CA 1
ATOM 581 C C . MET A 1 83 ? -43.625 15.953 70.302 1.00 93.00 83 MET A C 1
ATOM 583 O O . MET A 1 83 ? -44.082 16.213 69.189 1.00 93.00 83 MET A O 1
ATOM 587 N N . GLN A 1 84 ? -43.520 14.719 70.764 1.00 91.81 84 GLN A N 1
ATOM 588 C CA . GLN A 1 84 ? -44.134 13.575 70.116 1.00 91.81 84 GLN A CA 1
ATOM 589 C C . GLN A 1 84 ? -45.419 13.231 70.848 1.00 91.81 84 GLN A C 1
ATOM 591 O O . GLN A 1 84 ? -45.485 13.301 72.070 1.00 91.81 84 GLN A O 1
ATOM 596 N N . ILE A 1 85 ? -46.456 12.871 70.110 1.00 91.56 85 ILE A N 1
ATOM 597 C CA . ILE A 1 85 ? -47.719 12.429 70.689 1.00 91.56 85 ILE A CA 1
ATOM 598 C C . ILE A 1 85 ? -47.940 11.024 70.173 1.00 91.56 85 ILE A C 1
ATOM 600 O O . ILE A 1 85 ? -48.059 10.823 68.969 1.00 91.56 85 ILE A O 1
ATOM 604 N N . GLY A 1 86 ? -47.912 10.056 71.082 1.00 89.75 86 GLY A N 1
ATOM 605 C CA . GLY A 1 86 ? -47.982 8.642 70.753 1.00 89.75 86 GLY A CA 1
ATOM 606 C C . GLY A 1 86 ? -49.221 7.978 71.330 1.00 89.75 86 GLY A C 1
ATOM 607 O O . GLY A 1 86 ? -49.703 8.354 72.398 1.00 89.75 86 GLY A O 1
ATOM 608 N N . CYS A 1 87 ? -49.712 6.946 70.663 1.00 87.94 87 CYS A N 1
ATOM 609 C CA . CYS A 1 87 ? -50.642 5.995 71.246 1.00 87.94 87 CYS A CA 1
ATOM 610 C C . CYS A 1 87 ? -50.326 4.588 70.741 1.00 87.94 87 CYS A C 1
ATOM 612 O O . CYS A 1 87 ? -49.964 4.408 69.580 1.00 87.94 87 CYS A O 1
ATOM 614 N N . SER A 1 88 ? -50.436 3.598 71.625 1.00 85.56 88 SER A N 1
ATOM 615 C CA . SER A 1 88 ? -50.060 2.208 71.344 1.00 85.56 88 SER A CA 1
ATOM 616 C C . SER A 1 88 ? -51.205 1.272 71.694 1.00 85.56 88 SER A C 1
ATOM 618 O O . SER A 1 88 ? -51.700 1.289 72.820 1.00 85.56 88 SER A O 1
ATOM 620 N N . ALA A 1 89 ? -51.625 0.451 70.739 1.00 82.44 89 ALA A N 1
ATOM 621 C CA . ALA A 1 89 ? -52.670 -0.538 70.933 1.00 82.44 89 ALA A CA 1
ATOM 622 C C . ALA A 1 89 ? -52.251 -1.613 71.952 1.00 82.44 89 ALA A C 1
ATOM 624 O O . ALA A 1 89 ? -51.065 -1.879 72.165 1.00 82.44 89 ALA A O 1
ATOM 625 N N . SER A 1 90 ? -53.238 -2.286 72.547 1.00 80.62 90 SER A N 1
ATOM 626 C CA . SER A 1 90 ? -52.977 -3.550 73.250 1.00 80.62 90 SER A CA 1
ATOM 627 C C . SER A 1 90 ? -52.441 -4.606 72.262 1.00 80.62 90 SER A C 1
ATOM 629 O O . SER A 1 90 ? -52.795 -4.551 71.082 1.00 80.62 90 SER A O 1
ATOM 631 N N . PRO A 1 91 ? -51.627 -5.588 72.700 1.00 76.69 91 PRO A N 1
ATOM 632 C CA . PRO A 1 91 ? -51.131 -6.648 71.821 1.00 76.69 91 PRO A CA 1
ATOM 633 C C . PRO A 1 91 ? -52.262 -7.319 71.028 1.00 76.69 91 PRO A C 1
ATOM 635 O O . PRO A 1 91 ? -53.265 -7.726 71.609 1.00 76.69 91 PRO A O 1
ATOM 638 N N . GLY A 1 92 ? -52.095 -7.435 69.708 1.00 72.12 92 GLY A N 1
ATOM 639 C CA . GLY A 1 92 ? -53.105 -8.018 68.816 1.00 72.12 92 GLY A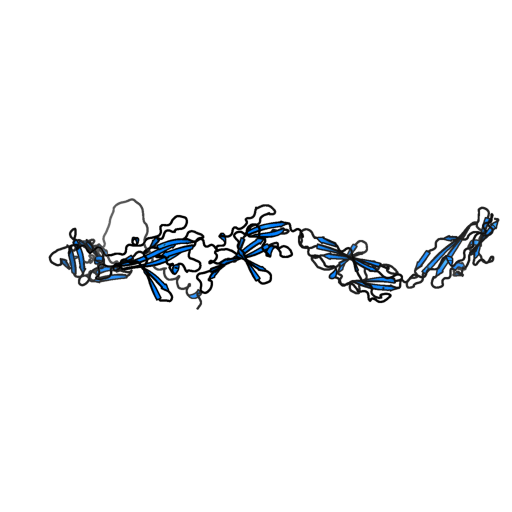 CA 1
ATOM 640 C C . GLY A 1 92 ? -54.209 -7.058 68.354 1.00 72.12 92 GLY A C 1
ATOM 641 O O . GLY A 1 92 ? -55.114 -7.501 67.656 1.00 72.12 92 GLY A O 1
ATOM 642 N N . ASN A 1 93 ? -54.133 -5.768 68.691 1.00 80.12 93 ASN A N 1
ATOM 643 C CA . ASN A 1 93 ? -55.016 -4.714 68.186 1.00 80.12 93 ASN A CA 1
ATOM 644 C C . ASN A 1 93 ? -54.228 -3.709 67.331 1.00 80.12 93 ASN A C 1
ATOM 646 O O . ASN A 1 93 ? -53.005 -3.617 67.444 1.00 80.12 93 ASN A O 1
ATOM 650 N N . ASN A 1 94 ? -54.943 -2.923 66.528 1.00 81.31 94 ASN A N 1
ATOM 651 C CA . ASN A 1 94 ? -54.399 -1.758 65.829 1.00 81.31 94 ASN A CA 1
ATOM 652 C C . ASN A 1 94 ? -54.907 -0.481 66.499 1.00 81.31 94 ASN A C 1
ATOM 654 O O . ASN A 1 94 ? -55.940 -0.500 67.175 1.00 81.31 94 ASN A O 1
ATOM 658 N N . VAL A 1 95 ? -54.201 0.630 66.303 1.00 86.31 95 VAL A N 1
ATOM 659 C CA . VAL A 1 95 ? -54.628 1.945 66.786 1.00 86.31 95 VAL A CA 1
ATOM 660 C C . VAL A 1 95 ? -54.705 2.939 65.634 1.00 86.31 95 VAL A C 1
ATOM 662 O O . VAL A 1 95 ? -53.850 2.951 64.755 1.00 86.31 95 VAL A O 1
ATOM 665 N N . ALA A 1 96 ? -55.729 3.785 65.652 1.00 85.81 96 ALA A N 1
ATOM 666 C CA . ALA A 1 96 ? -55.845 4.951 64.787 1.00 85.81 96 ALA A CA 1
ATOM 667 C C . ALA A 1 96 ? -55.919 6.206 65.658 1.00 85.81 96 ALA A C 1
ATOM 669 O O . ALA A 1 96 ? -56.689 6.253 66.622 1.00 85.81 96 ALA A O 1
ATOM 670 N N . MET A 1 97 ? -55.109 7.211 65.333 1.00 89.38 97 MET A N 1
ATOM 671 C CA . MET A 1 97 ? -55.148 8.517 65.981 1.00 89.38 97 MET A CA 1
ATOM 672 C C . MET A 1 97 ? -56.091 9.442 65.215 1.00 89.38 97 MET A C 1
ATOM 674 O O . MET A 1 97 ? -55.975 9.569 64.007 1.00 89.38 97 MET A O 1
ATOM 678 N N . HIS A 1 98 ? -56.991 10.134 65.892 1.00 88.94 98 HIS A N 1
ATOM 679 C CA . HIS A 1 98 ? -57.825 11.174 65.298 1.00 88.94 98 HIS A CA 1
ATOM 680 C C . HIS A 1 98 ? -57.469 12.508 65.937 1.00 88.94 98 HIS A C 1
ATOM 682 O O . HIS A 1 98 ? -57.513 12.644 67.164 1.00 88.94 98 HIS A O 1
ATOM 688 N N . ILE A 1 99 ? -57.108 13.479 65.102 1.00 89.81 99 ILE A N 1
ATOM 689 C CA . ILE A 1 99 ? -56.755 14.834 65.513 1.00 89.81 99 ILE A CA 1
ATOM 690 C C . ILE A 1 99 ? -57.855 15.760 65.000 1.00 89.81 99 ILE A C 1
ATOM 692 O O . ILE A 1 99 ? -57.995 15.971 63.799 1.00 89.81 99 ILE A O 1
ATOM 696 N N . ASP A 1 100 ? -58.660 16.300 65.909 1.00 88.19 100 ASP A N 1
ATOM 697 C CA . ASP A 1 100 ? -59.845 17.102 65.590 1.00 88.19 100 ASP A CA 1
ATOM 698 C C . ASP A 1 100 ? -60.761 16.436 64.539 1.00 88.19 100 ASP A C 1
ATOM 700 O O . ASP A 1 100 ? -61.507 15.515 64.862 1.00 88.19 100 ASP A O 1
ATOM 704 N N . GLN A 1 101 ? -60.719 16.909 63.288 1.00 84.81 101 GLN A N 1
ATOM 705 C CA . GLN A 1 101 ? -61.517 16.417 62.155 1.00 84.81 101 GLN A CA 1
ATOM 706 C C . GLN A 1 101 ? -60.664 15.745 61.065 1.00 84.81 101 GLN A C 1
ATOM 708 O O . GLN A 1 101 ? -61.114 15.619 59.925 1.00 84.81 101 GLN A O 1
ATOM 713 N N . PHE A 1 102 ? -59.419 15.367 61.363 1.00 88.56 102 PHE A N 1
ATOM 714 C CA . PHE A 1 102 ? -58.538 14.719 60.396 1.00 88.56 102 PHE A CA 1
ATOM 715 C C . PHE A 1 102 ? -57.753 13.547 60.986 1.00 88.56 102 PHE A C 1
ATOM 717 O O . PHE A 1 102 ? -57.477 13.472 62.184 1.00 88.56 102 PHE A O 1
ATOM 724 N N . ASP A 1 103 ? -57.341 12.666 60.081 1.00 87.75 103 ASP A N 1
ATOM 725 C CA . ASP A 1 103 ? -56.442 11.560 60.372 1.00 87.75 103 ASP A CA 1
ATOM 726 C C . ASP A 1 103 ? -55.014 11.972 59.995 1.00 87.75 103 ASP A C 1
ATOM 728 O O . ASP A 1 103 ? -54.795 12.419 58.861 1.00 87.75 103 ASP A O 1
ATOM 732 N N . PRO A 1 104 ? -54.038 11.874 60.913 1.00 89.19 104 PRO A N 1
ATOM 733 C CA . PRO A 1 104 ? -52.641 12.100 60.587 1.00 89.19 104 PRO A CA 1
ATOM 734 C C . PRO A 1 104 ? -52.155 11.055 59.571 1.00 89.19 104 PRO A C 1
ATOM 736 O O . PRO A 1 104 ? -52.648 9.925 59.529 1.00 89.19 104 PRO A O 1
ATOM 739 N N . LEU A 1 105 ? -51.171 11.426 58.748 1.00 86.88 105 LEU A N 1
ATOM 740 C CA . LEU A 1 105 ? -50.599 10.563 57.708 1.00 86.88 105 LEU A CA 1
ATOM 741 C C . LEU A 1 105 ? -50.051 9.250 58.290 1.00 86.88 105 LEU A C 1
ATOM 743 O O . LEU A 1 105 ? -50.094 8.214 57.637 1.00 86.88 105 LEU A O 1
ATOM 747 N N . GLU A 1 106 ? -49.590 9.281 59.537 1.00 87.31 106 GLU A N 1
ATOM 748 C CA . GLU A 1 106 ? -49.055 8.142 60.276 1.00 87.31 106 GLU A CA 1
ATOM 749 C C . GLU A 1 106 ? -50.101 7.038 60.528 1.00 87.31 106 GLU A C 1
ATOM 751 O O . GLU A 1 106 ? -49.722 5.894 60.769 1.00 87.31 106 GLU A O 1
ATOM 756 N N . ASN A 1 107 ? -51.404 7.325 60.388 1.00 85.12 107 ASN A N 1
ATOM 757 C CA . ASN A 1 107 ? -52.444 6.289 60.364 1.00 85.12 107 ASN A CA 1
ATOM 758 C C . ASN A 1 107 ? -52.406 5.421 59.091 1.00 85.12 107 ASN A C 1
ATOM 760 O O . ASN A 1 107 ? -52.964 4.327 59.095 1.00 85.12 107 ASN A O 1
ATOM 764 N N . GLN A 1 108 ? -51.798 5.898 57.996 1.00 76.88 108 GLN A N 1
ATOM 765 C CA . GLN A 1 108 ? -51.818 5.253 56.672 1.00 76.88 108 GLN A CA 1
ATOM 766 C C . GLN A 1 108 ? -50.759 4.146 56.514 1.00 76.88 108 GLN A C 1
ATOM 768 O O . GLN A 1 108 ? -50.549 3.639 55.411 1.00 76.88 108 GLN A O 1
ATOM 773 N N . ALA A 1 109 ? -50.071 3.764 57.594 1.00 70.19 109 ALA A N 1
ATOM 774 C CA . ALA A 1 109 ? -49.165 2.623 57.568 1.00 70.19 109 ALA A CA 1
ATOM 775 C C . ALA A 1 109 ? -49.950 1.325 57.289 1.00 70.19 109 ALA A C 1
ATOM 777 O O . ALA A 1 109 ? -50.997 1.080 57.889 1.00 70.19 109 ALA A O 1
ATOM 778 N N . SER A 1 110 ? -49.437 0.502 56.368 1.00 65.38 110 SER A N 1
ATOM 779 C CA . SER A 1 110 ? -49.967 -0.831 56.060 1.00 65.38 110 SER A CA 1
ATOM 780 C C . SER A 1 110 ? -48.922 -1.900 56.416 1.00 65.38 110 SER A C 1
ATOM 782 O O . SER A 1 110 ? -47.793 -1.799 55.926 1.00 65.38 110 SER A O 1
ATOM 784 N N . PRO A 1 111 ? -49.254 -2.917 57.241 1.00 68.25 111 PRO A N 1
ATOM 785 C CA . PRO A 1 111 ? -50.533 -3.103 57.934 1.00 68.25 111 PRO A CA 1
ATOM 786 C C . PRO A 1 111 ? -50.801 -1.985 58.952 1.00 68.25 111 PRO A C 1
ATOM 788 O O . PRO A 1 111 ? -49.867 -1.302 59.376 1.00 68.25 111 PRO A O 1
ATOM 791 N N . GLN A 1 112 ? -52.076 -1.808 59.324 1.00 70.25 112 GLN A N 1
ATOM 792 C CA . GLN A 1 112 ? -52.491 -0.786 60.289 1.00 70.25 112 GLN A CA 1
ATOM 793 C C . GLN A 1 112 ? -51.587 -0.808 61.534 1.00 70.25 112 GLN A C 1
ATOM 795 O O . GLN A 1 112 ? -51.273 -1.884 62.053 1.00 70.25 112 GLN A O 1
ATOM 800 N N . PRO A 1 113 ? -51.151 0.362 62.017 1.00 75.31 113 PRO A N 1
ATOM 801 C CA . PRO A 1 113 ? -50.093 0.431 63.007 1.00 75.31 113 PRO A CA 1
ATOM 802 C C . PRO A 1 113 ? -50.551 -0.066 64.387 1.00 75.31 113 PRO A C 1
ATOM 804 O O . PRO A 1 113 ? -51.616 0.294 64.890 1.00 75.31 113 PRO A O 1
ATOM 807 N N . ALA A 1 114 ? -49.688 -0.838 65.055 1.00 82.31 114 ALA A N 1
ATOM 808 C CA . ALA A 1 114 ? -49.833 -1.155 66.481 1.00 82.31 114 ALA A CA 1
ATOM 809 C C . ALA A 1 114 ? -49.530 0.063 67.380 1.00 82.31 114 ALA A C 1
ATOM 811 O O . ALA A 1 114 ? -49.894 0.081 68.554 1.00 82.31 114 ALA A O 1
ATOM 812 N N . SER A 1 115 ? -48.872 1.090 66.836 1.00 86.50 115 SER A N 1
ATOM 813 C CA . SER A 1 115 ? -48.599 2.360 67.506 1.00 86.50 115 SER A CA 1
ATOM 814 C C . SER A 1 115 ? -48.529 3.503 66.499 1.00 86.50 115 SER A C 1
ATOM 816 O O . SER A 1 115 ? -47.834 3.376 65.493 1.00 86.50 115 SER A O 1
ATOM 818 N N . VAL A 1 116 ? -49.174 4.627 66.798 1.00 88.50 116 VAL A N 1
ATOM 819 C CA . VAL A 1 116 ? -49.102 5.859 66.000 1.00 88.50 116 VAL A CA 1
ATOM 820 C C . VAL A 1 116 ? -48.393 6.922 66.823 1.00 88.50 116 VAL A C 1
ATOM 822 O O . VAL A 1 116 ? -48.801 7.187 67.952 1.00 88.50 116 VAL A O 1
ATOM 825 N N . THR A 1 117 ? -47.359 7.540 66.252 1.00 89.88 117 THR A N 1
ATOM 826 C CA . THR A 1 117 ? -46.636 8.666 66.855 1.00 89.88 117 THR A CA 1
ATOM 827 C C . THR A 1 117 ? -46.599 9.815 65.866 1.00 89.88 117 THR A C 1
ATOM 829 O O . THR A 1 117 ? -46.085 9.648 64.766 1.00 89.88 117 THR A O 1
ATOM 832 N N . VAL A 1 118 ? -47.103 10.978 66.264 1.00 92.06 118 VAL A N 1
ATOM 833 C CA . VAL A 1 118 ? -47.079 12.201 65.455 1.00 92.06 118 VAL A CA 1
ATOM 834 C C . VAL A 1 118 ? -46.144 13.234 66.066 1.00 92.06 118 VAL A C 1
ATOM 836 O O . VAL A 1 118 ? -45.947 13.263 67.283 1.00 92.06 118 VAL A O 1
ATOM 839 N N . ASN A 1 119 ? -45.594 14.108 65.226 1.00 92.25 119 ASN A N 1
ATOM 840 C CA . ASN A 1 119 ? -44.827 15.259 65.685 1.00 92.25 119 ASN A CA 1
ATOM 841 C C . ASN A 1 119 ? -45.743 16.474 65.840 1.00 92.25 119 ASN A C 1
ATOM 843 O O . ASN A 1 119 ? -46.543 16.798 64.957 1.00 92.25 119 ASN A O 1
ATOM 847 N N . ALA A 1 120 ? -45.595 17.148 66.973 1.00 92.38 120 ALA A N 1
ATOM 848 C CA . ALA A 1 120 ? -46.325 18.345 67.326 1.00 92.38 120 ALA A CA 1
ATOM 849 C C . ALA A 1 120 ? -45.353 19.504 67.546 1.00 92.38 120 ALA A C 1
ATOM 851 O O . ALA A 1 120 ? -44.343 19.352 68.230 1.00 92.38 120 ALA A O 1
ATOM 852 N N . GLU A 1 121 ? -45.680 20.668 67.001 1.00 92.56 121 GLU A N 1
ATOM 853 C CA . GLU A 1 121 ? -44.917 21.903 67.163 1.00 92.56 121 GLU A CA 1
ATOM 854 C C . GLU A 1 121 ? -45.833 23.010 67.686 1.00 92.56 121 GLU A C 1
ATOM 856 O O . GLU A 1 121 ? -46.968 23.157 67.238 1.00 92.56 121 GLU A O 1
ATOM 861 N N . CYS A 1 122 ? -45.352 23.809 68.627 1.00 92.75 122 CYS A N 1
ATOM 862 C CA . CYS A 1 122 ? -46.051 24.973 69.137 1.00 92.75 122 CYS A CA 1
ATOM 863 C C . CYS A 1 122 ? -45.080 26.138 69.281 1.00 92.75 122 CYS A C 1
ATOM 865 O O . CYS A 1 122 ? -44.035 26.019 69.914 1.00 92.75 122 CYS A O 1
ATOM 867 N N . SER A 1 123 ? -45.448 27.282 68.711 1.00 89.75 123 SER A N 1
ATOM 868 C CA . SER A 1 123 ? -44.782 28.544 69.012 1.00 89.75 123 SER A CA 1
ATOM 869 C C . SER A 1 123 ? -45.409 29.120 70.269 1.00 89.75 123 SER A C 1
ATOM 871 O O . SER A 1 123 ? -46.636 29.266 70.342 1.00 89.75 123 SER A O 1
ATOM 873 N N . SER A 1 124 ? -44.587 29.497 71.247 1.00 90.69 124 SER A N 1
ATOM 874 C CA . SER A 1 124 ? -45.098 30.171 72.432 1.00 90.69 124 SER A CA 1
ATOM 875 C C . SER A 1 124 ? -45.785 31.481 72.079 1.00 90.69 124 SER A C 1
ATOM 877 O O . SER A 1 124 ? -46.641 31.883 72.848 1.00 90.69 124 SER A O 1
ATOM 879 N N . VAL A 1 125 ? -45.494 32.102 70.926 1.00 86.69 125 VAL A N 1
ATOM 880 C CA . VAL A 1 125 ? -46.173 33.313 70.432 1.00 86.69 125 VAL A CA 1
ATOM 881 C C . VAL A 1 125 ? -47.689 33.089 70.366 1.00 86.69 125 VAL A C 1
ATOM 883 O O . VAL A 1 125 ? -48.443 33.848 70.985 1.00 86.69 125 VAL A O 1
ATOM 886 N N . ASP A 1 126 ? -48.106 31.992 69.726 1.00 86.12 126 ASP A N 1
ATOM 887 C CA . ASP A 1 126 ? -49.505 31.692 69.392 1.00 86.12 126 ASP A CA 1
ATOM 888 C C . ASP A 1 126 ? -50.186 30.762 70.410 1.00 86.12 126 ASP A C 1
ATOM 890 O O . ASP A 1 126 ? -51.412 30.695 70.461 1.00 86.12 126 ASP A O 1
ATOM 894 N N . MET A 1 127 ? -49.408 30.044 71.235 1.00 88.56 127 MET A N 1
ATOM 895 C CA . MET A 1 127 ? -49.891 29.065 72.231 1.00 88.56 127 MET A CA 1
ATOM 896 C C . MET A 1 127 ? -50.802 27.978 71.634 1.00 88.56 127 MET A C 1
ATOM 898 O O . MET A 1 127 ? -51.699 27.460 72.303 1.00 88.56 127 MET A O 1
ATOM 902 N N . GLN A 1 128 ? -50.562 27.634 70.370 1.00 91.38 128 GLN A N 1
ATOM 903 C CA . GLN A 1 128 ? -51.317 26.655 69.597 1.00 91.38 128 GLN A CA 1
ATOM 904 C C . GLN A 1 128 ? -50.402 25.528 69.126 1.00 91.38 128 GLN A C 1
ATOM 906 O O . GLN A 1 128 ? -49.317 25.781 68.603 1.00 91.38 128 GLN A O 1
ATOM 911 N N . TRP A 1 129 ? -50.861 24.288 69.284 1.00 93.25 129 TRP A N 1
ATOM 912 C CA . TRP A 1 129 ? -50.155 23.101 68.812 1.00 93.25 129 TRP A CA 1
ATOM 913 C C . TRP A 1 129 ? -50.533 22.775 67.372 1.00 93.25 129 TRP A C 1
ATOM 915 O O . TRP A 1 129 ? -51.703 22.818 66.999 1.00 93.25 129 TRP A O 1
ATOM 925 N N . TYR A 1 130 ? -49.537 22.405 66.579 1.00 93.06 130 TYR A N 1
ATOM 926 C CA . TYR A 1 130 ? -49.679 22.035 65.184 1.00 93.06 130 TYR A CA 1
ATOM 927 C C . TYR A 1 130 ? -49.107 20.646 64.943 1.00 93.06 130 TYR A C 1
ATOM 929 O O . TYR A 1 130 ? -47.991 20.352 65.357 1.00 93.06 130 TYR A O 1
ATOM 937 N N . TYR A 1 131 ? -49.862 19.812 64.243 1.00 93.88 131 TYR A N 1
ATOM 938 C CA . TYR A 1 131 ? -49.383 18.590 63.621 1.00 93.88 131 TYR A CA 1
ATOM 939 C C . TYR A 1 131 ? -48.461 18.967 62.460 1.00 93.88 131 TYR A C 1
ATOM 941 O O . TYR A 1 131 ? -48.863 19.780 61.618 1.00 93.88 131 TYR A O 1
ATOM 949 N N . VAL A 1 132 ? -47.256 18.392 62.415 1.00 91.81 132 VAL A N 1
ATOM 950 C CA . VAL A 1 132 ? -46.249 18.664 61.377 1.00 91.81 132 VAL A CA 1
ATOM 951 C C . VAL A 1 132 ? -45.744 17.353 60.771 1.00 91.81 132 VAL A C 1
ATOM 953 O O . VAL A 1 132 ? -45.219 16.500 61.484 1.00 91.81 132 VAL A O 1
ATOM 956 N N . THR A 1 133 ? -45.867 17.204 59.449 1.00 90.56 133 THR A N 1
ATOM 957 C CA . THR A 1 133 ? -45.363 16.037 58.696 1.00 90.56 133 THR A CA 1
ATOM 958 C C . THR A 1 133 ? -44.861 16.439 57.302 1.00 90.56 133 THR A C 1
ATOM 960 O O . THR A 1 133 ? -45.121 17.556 56.853 1.00 90.56 133 THR A O 1
ATOM 963 N N . VAL A 1 134 ? -44.160 15.543 56.597 1.00 87.25 134 VAL A N 1
ATOM 964 C CA . VAL A 1 134 ? -43.692 15.752 55.212 1.00 87.25 134 VAL A CA 1
ATOM 965 C C . VAL A 1 134 ? -44.337 14.717 54.291 1.00 87.25 134 VAL A C 1
ATOM 967 O O . VAL A 1 134 ? -44.143 13.519 54.472 1.00 87.25 134 VAL A O 1
ATOM 970 N N . PHE A 1 135 ? -45.067 15.172 53.270 1.00 82.69 135 PHE A N 1
ATOM 971 C CA . PHE A 1 135 ? -45.708 14.319 52.265 1.00 82.69 135 PHE A CA 1
ATOM 972 C C . PHE A 1 135 ? -45.345 14.801 50.858 1.00 82.69 135 PHE A C 1
ATOM 974 O O . PHE A 1 135 ? -45.527 15.974 50.545 1.00 82.69 135 PHE A O 1
ATOM 981 N N . GLN A 1 136 ? -44.797 13.913 50.018 1.00 85.31 136 GLN A N 1
ATOM 982 C CA . GLN A 1 136 ? -44.344 14.238 48.650 1.00 85.31 136 GLN A CA 1
ATOM 983 C C . GLN A 1 136 ? -43.421 15.476 48.578 1.00 85.31 136 GLN A C 1
ATOM 985 O O . GLN A 1 136 ? -43.504 16.288 47.661 1.00 85.31 136 GLN A O 1
ATOM 990 N N . GLY A 1 137 ? -42.547 15.641 49.579 1.00 81.56 137 GLY A N 1
ATOM 991 C CA . GLY A 1 137 ? -41.622 16.777 49.675 1.00 81.56 137 GLY A CA 1
ATOM 992 C C . GLY A 1 137 ? -42.244 18.088 50.173 1.00 81.56 137 GLY A C 1
ATOM 993 O O . GLY A 1 137 ? -41.535 19.086 50.263 1.00 81.56 137 GLY A O 1
ATOM 994 N N . GLN A 1 138 ? -43.535 18.109 50.525 1.00 80.25 138 GLN A N 1
ATOM 995 C CA . GLN A 1 138 ? -44.211 19.274 51.101 1.00 80.25 138 GLN A CA 1
ATOM 996 C C . GLN A 1 138 ? -44.436 19.105 52.608 1.00 80.25 138 GLN A C 1
ATOM 998 O O . GLN A 1 138 ? -44.922 18.067 53.060 1.00 80.25 138 GLN A O 1
ATOM 1003 N N . THR A 1 139 ? -44.125 20.142 53.391 1.00 86.56 139 THR A N 1
ATOM 1004 C CA . THR A 1 139 ? -44.425 20.186 54.830 1.00 86.56 139 THR A CA 1
ATOM 1005 C C . THR A 1 139 ? -45.901 20.517 55.049 1.00 86.56 139 THR A C 1
ATOM 1007 O O . THR A 1 139 ? -46.360 21.606 54.705 1.00 86.56 139 THR A O 1
ATOM 1010 N N . ILE A 1 140 ? -46.648 19.593 55.651 1.00 87.06 140 ILE A N 1
ATOM 1011 C CA . ILE A 1 140 ? -48.045 19.780 56.053 1.00 87.06 140 ILE A CA 1
ATOM 1012 C C . ILE A 1 140 ? -48.066 20.253 57.506 1.00 87.06 140 ILE A C 1
ATOM 1014 O O . ILE A 1 140 ? -47.504 19.593 58.377 1.00 87.06 140 ILE A O 1
ATOM 1018 N N . ARG A 1 141 ? -48.755 21.370 57.770 1.00 91.62 141 ARG A N 1
ATOM 1019 C CA . ARG A 1 141 ? -48.945 21.943 59.111 1.00 91.62 141 ARG A CA 1
ATOM 1020 C C . ARG A 1 141 ? -50.435 22.144 59.392 1.00 91.62 141 ARG A C 1
ATOM 1022 O O . ARG A 1 141 ? -51.094 22.872 58.651 1.00 91.62 141 ARG A O 1
ATOM 1029 N N . ARG A 1 142 ? -50.983 21.511 60.436 1.00 91.62 142 ARG A N 1
ATOM 1030 C CA . ARG A 1 142 ? -52.418 21.594 60.796 1.00 91.62 142 ARG A CA 1
ATOM 1031 C C . ARG A 1 142 ? -52.609 21.850 62.286 1.00 91.62 142 ARG A C 1
ATOM 1033 O O . ARG A 1 142 ? -51.925 21.233 63.087 1.00 91.62 142 ARG A O 1
ATOM 1040 N N . LEU A 1 143 ? -53.519 22.753 62.651 1.00 91.94 143 LEU A N 1
ATOM 1041 C CA . LEU A 1 143 ? -53.854 23.044 64.051 1.00 91.94 143 LEU A CA 1
ATOM 1042 C C . LEU A 1 143 ? -54.407 21.787 64.744 1.00 91.94 143 LEU A C 1
ATOM 1044 O O . LEU A 1 143 ? -55.157 21.040 64.120 1.00 91.94 143 LEU A O 1
ATOM 1048 N N . MET A 1 144 ? -54.042 21.582 66.010 1.00 91.25 144 MET A N 1
ATOM 1049 C CA . MET A 1 144 ? -54.529 20.496 66.860 1.00 91.25 144 MET A CA 1
ATOM 1050 C C . MET A 1 144 ? -55.148 21.060 68.137 1.00 91.25 144 MET A C 1
ATOM 1052 O O . MET A 1 144 ? -54.507 21.844 68.841 1.00 91.25 144 MET A O 1
ATOM 1056 N N . THR A 1 145 ? -56.359 20.628 68.479 1.00 90.50 145 THR A N 1
ATOM 1057 C CA . THR A 1 145 ? -57.010 20.965 69.760 1.00 90.50 145 THR A CA 1
ATOM 1058 C C . THR A 1 145 ? -57.395 19.735 70.577 1.00 90.50 145 THR A C 1
ATOM 1060 O O . THR A 1 145 ? -57.280 19.731 71.806 1.00 90.50 145 THR A O 1
ATOM 1063 N N . THR A 1 146 ? -57.770 18.660 69.895 1.00 88.75 146 THR A N 1
ATOM 1064 C CA . THR A 1 146 ? -58.248 17.404 70.464 1.00 88.75 146 THR A CA 1
ATOM 1065 C C . THR A 1 146 ? -57.536 16.253 69.778 1.00 88.75 146 THR A C 1
ATOM 1067 O O . THR A 1 146 ? -57.505 16.187 68.552 1.00 88.75 146 THR A O 1
ATOM 1070 N N . ILE A 1 147 ? -56.985 15.328 70.558 1.00 89.50 147 ILE A N 1
ATOM 1071 C CA . ILE A 1 147 ? -56.351 14.117 70.036 1.00 89.50 147 ILE A CA 1
ATOM 1072 C C . ILE A 1 147 ? -56.975 12.931 70.742 1.00 89.50 147 ILE A C 1
ATOM 1074 O O . ILE A 1 147 ? -56.969 12.845 71.970 1.00 89.50 147 ILE A O 1
ATOM 1078 N N . THR A 1 148 ? -57.518 12.012 69.962 1.00 87.81 148 THR A N 1
ATOM 1079 C CA . THR A 1 148 ? -58.093 10.768 70.464 1.00 87.81 148 THR A CA 1
ATOM 1080 C C . THR A 1 148 ? -57.424 9.600 69.771 1.00 87.81 148 THR A C 1
ATOM 1082 O O . THR A 1 148 ? -56.999 9.723 68.628 1.00 87.81 148 THR A O 1
ATOM 1085 N N . CYS A 1 149 ? -57.318 8.465 70.452 1.00 86.88 149 CYS A N 1
ATOM 1086 C CA . CYS A 1 149 ? -56.946 7.222 69.795 1.00 86.88 149 CYS A CA 1
ATOM 1087 C C . CYS A 1 149 ? -58.051 6.189 69.965 1.00 86.88 149 CYS A C 1
ATOM 1089 O O . CYS A 1 149 ? -58.639 6.047 71.042 1.00 86.88 149 CYS A O 1
ATOM 1091 N N . LEU A 1 150 ? -58.327 5.482 68.875 1.00 82.31 150 LEU A N 1
ATOM 1092 C CA . LEU A 1 150 ? -59.262 4.376 68.810 1.00 82.31 150 LEU A CA 1
ATOM 1093 C C . LEU A 1 150 ? -58.451 3.097 68.620 1.00 82.31 150 LEU A C 1
ATOM 1095 O O . LEU A 1 150 ? -57.726 2.979 67.632 1.00 82.31 150 LEU A O 1
ATOM 1099 N N . GLN A 1 151 ? -58.570 2.139 69.544 1.00 81.06 151 GLN A N 1
ATOM 1100 C CA . GLN A 1 151 ? -58.157 0.774 69.225 1.00 81.06 151 GLN A CA 1
ATOM 1101 C C . GLN A 1 151 ? -59.271 0.058 68.474 1.00 81.06 151 GLN A C 1
ATOM 1103 O O . GLN A 1 151 ? -60.441 0.141 68.853 1.00 81.06 151 GLN A O 1
ATOM 1108 N N . ALA A 1 152 ? -58.888 -0.698 67.457 1.00 70.00 152 ALA A N 1
ATOM 1109 C CA . ALA A 1 152 ? -59.736 -1.702 66.843 1.00 70.00 152 ALA A CA 1
ATOM 1110 C C . ALA A 1 152 ? -59.074 -3.071 67.040 1.00 70.00 152 ALA A C 1
ATOM 1112 O O . ALA A 1 152 ? -57.842 -3.163 66.960 1.00 70.00 152 ALA A O 1
ATOM 1113 N N . PRO A 1 153 ? -59.853 -4.142 67.287 1.00 66.69 153 PRO A N 1
ATOM 1114 C CA . PRO A 1 153 ? -59.355 -5.496 67.103 1.00 66.69 153 PRO A CA 1
ATOM 1115 C C . PRO A 1 153 ? -58.661 -5.566 65.751 1.00 66.69 153 PRO A C 1
ATOM 1117 O O . PRO A 1 153 ? -59.199 -5.039 64.774 1.00 66.69 153 PRO A O 1
ATOM 1120 N N . ASN A 1 154 ? -57.477 -6.174 65.704 1.00 55.38 154 ASN A N 1
ATOM 1121 C CA . ASN A 1 154 ? -56.806 -6.457 64.446 1.00 55.38 154 ASN A CA 1
ATOM 1122 C C . ASN A 1 154 ? -57.672 -7.509 63.742 1.00 55.38 154 ASN A C 1
ATOM 1124 O O . ASN A 1 154 ? -57.484 -8.714 63.901 1.00 55.38 154 ASN A O 1
ATOM 1128 N N . VAL A 1 155 ? -58.728 -7.048 63.063 1.00 50.62 155 VAL A N 1
ATOM 1129 C CA . VAL A 1 155 ? -59.410 -7.852 62.063 1.00 50.62 155 VAL A CA 1
ATOM 1130 C C . VAL A 1 155 ? -58.287 -8.184 61.104 1.00 50.62 155 VAL A C 1
ATOM 1132 O O . VAL A 1 155 ? -57.628 -7.239 60.664 1.00 50.62 155 VAL A O 1
ATOM 1135 N N . PRO A 1 156 ? -57.993 -9.469 60.851 1.00 46.56 156 PRO A N 1
ATOM 1136 C CA . PRO A 1 156 ? -57.044 -9.819 59.817 1.00 46.56 156 PRO A CA 1
ATOM 1137 C C . PRO A 1 156 ? -57.560 -9.138 58.556 1.00 46.56 156 PRO A C 1
ATOM 1139 O O . PRO A 1 156 ? -58.556 -9.562 57.974 1.00 46.56 156 PRO A O 1
ATOM 1142 N N . VAL A 1 157 ? -56.957 -7.994 58.227 1.00 48.00 157 VAL A N 1
ATOM 1143 C CA . VAL A 1 157 ? -57.142 -7.355 56.941 1.00 48.00 157 VAL A CA 1
ATOM 1144 C C . VAL A 1 157 ? -56.633 -8.438 56.030 1.00 48.00 157 VAL A C 1
ATOM 1146 O O . VAL A 1 157 ? -55.462 -8.822 56.159 1.00 48.00 157 VAL A O 1
ATOM 1149 N N . ASP A 1 158 ? -57.545 -9.021 55.249 1.00 48.62 158 ASP A N 1
ATOM 1150 C CA . ASP A 1 158 ? -57.174 -10.006 54.248 1.00 48.62 158 ASP A CA 1
ATOM 1151 C C . ASP A 1 158 ? -55.907 -9.470 53.591 1.00 48.62 158 ASP A C 1
ATOM 1153 O O . ASP A 1 158 ? -55.895 -8.287 53.221 1.00 48.62 158 ASP A O 1
ATOM 1157 N N . PRO A 1 159 ? -54.813 -10.252 53.624 1.00 56.16 159 PRO A N 1
ATOM 1158 C CA . PRO A 1 159 ? -53.477 -9.754 53.349 1.00 56.16 159 PRO A CA 1
ATOM 1159 C C . PRO A 1 159 ? -53.558 -8.922 52.084 1.00 56.16 159 PRO A C 1
ATOM 1161 O O . PRO A 1 159 ? -53.984 -9.463 51.062 1.00 56.16 159 PRO A O 1
ATOM 1164 N N . VAL A 1 160 ? -53.252 -7.618 52.208 1.00 63.09 160 VAL A N 1
ATOM 1165 C CA . VAL A 1 160 ? -53.405 -6.640 51.125 1.00 63.09 160 VAL A CA 1
ATOM 1166 C C . VAL A 1 160 ? -52.899 -7.310 49.871 1.00 63.09 160 VAL A C 1
ATOM 1168 O O . VAL A 1 160 ? -51.727 -7.705 49.788 1.00 63.09 160 VAL A O 1
ATOM 1171 N N . ARG A 1 161 ? -53.830 -7.554 48.953 1.00 75.75 161 ARG A N 1
ATOM 1172 C CA . ARG A 1 161 ? -53.541 -8.390 47.810 1.00 75.75 161 ARG A CA 1
ATOM 1173 C C . ARG A 1 161 ? -52.548 -7.582 46.997 1.00 75.75 161 ARG A C 1
ATOM 1175 O O . ARG A 1 161 ? -52.822 -6.445 46.626 1.00 75.75 161 ARG A O 1
ATOM 1182 N N . THR A 1 162 ? -51.347 -8.113 46.827 1.00 82.31 162 THR A N 1
ATOM 1183 C CA . THR A 1 162 ? -50.259 -7.449 46.109 1.00 82.31 162 THR A CA 1
ATOM 1184 C C . THR A 1 162 ? -49.783 -8.364 45.009 1.00 82.31 162 THR A C 1
ATOM 1186 O O . THR A 1 162 ? -49.679 -9.581 45.185 1.00 82.31 162 THR A O 1
ATOM 1189 N N . CYS A 1 163 ? -49.491 -7.778 43.857 1.00 87.69 163 CYS A N 1
ATOM 1190 C CA . CYS A 1 163 ? -48.824 -8.511 42.804 1.00 87.69 163 CYS A CA 1
ATOM 1191 C C . CYS A 1 163 ? -47.376 -8.747 43.211 1.00 87.69 163 CYS A C 1
ATOM 1193 O O . CYS A 1 163 ? -46.602 -7.801 43.329 1.00 87.69 163 CYS A O 1
ATOM 1195 N N . SER A 1 164 ? -46.992 -10.004 43.415 1.00 89.19 164 SER A N 1
ATOM 1196 C CA . SER A 1 164 ? -45.590 -10.316 43.676 1.00 89.19 164 SER A CA 1
ATOM 1197 C C . SER A 1 164 ? -44.765 -10.137 42.395 1.00 89.19 164 SER A C 1
ATOM 1199 O O . SER A 1 164 ? -45.146 -10.708 41.367 1.00 89.19 164 SER A O 1
ATOM 1201 N N . PRO A 1 165 ? -43.602 -9.455 42.426 1.00 87.38 165 PRO A N 1
ATOM 1202 C CA . PRO A 1 165 ? -42.636 -9.500 41.326 1.00 87.38 165 PRO A CA 1
ATOM 1203 C C . PRO A 1 165 ? -42.221 -10.930 40.979 1.00 87.38 165 PRO A C 1
ATOM 1205 O O . PRO A 1 165 ? -41.917 -11.214 39.827 1.00 87.38 165 PRO A O 1
ATOM 1208 N N . THR A 1 166 ? -42.248 -11.842 41.959 1.00 85.44 166 THR A N 1
ATOM 1209 C CA . THR A 1 166 ? -41.929 -13.267 41.774 1.00 85.44 166 THR A CA 1
ATOM 1210 C C . THR A 1 166 ? -43.043 -14.066 41.093 1.00 85.44 166 THR A C 1
ATOM 1212 O O . THR A 1 166 ? -42.847 -15.246 40.821 1.00 85.44 166 THR A O 1
ATOM 1215 N N . ALA A 1 167 ? -44.208 -13.457 40.827 1.00 86.75 167 ALA A N 1
ATOM 1216 C CA . ALA A 1 167 ? -45.256 -14.076 40.014 1.00 86.75 167 ALA A CA 1
ATOM 1217 C C . ALA A 1 167 ? -44.862 -14.156 38.528 1.00 86.75 167 ALA A C 1
ATOM 1219 O O . ALA A 1 167 ? -45.422 -14.963 37.791 1.00 86.75 167 ALA A O 1
ATOM 1220 N N . LEU A 1 168 ? -43.892 -13.342 38.098 1.00 86.69 168 LEU A N 1
ATOM 1221 C CA . LEU A 1 168 ? -43.283 -13.436 36.779 1.00 86.69 168 LEU A CA 1
ATOM 1222 C C . LEU A 1 168 ? -42.170 -14.472 36.781 1.00 86.69 168 LEU A C 1
ATOM 1224 O O . LEU A 1 168 ? -41.292 -14.472 37.646 1.00 86.69 168 LEU A O 1
ATOM 1228 N N . VAL A 1 169 ? -42.175 -15.323 35.763 1.00 85.06 169 VAL A N 1
ATOM 1229 C CA . VAL A 1 169 ? -41.070 -16.240 35.507 1.00 85.06 169 VAL A CA 1
ATOM 1230 C C . VAL A 1 169 ? -39.968 -15.472 34.785 1.00 85.06 169 VAL A C 1
ATOM 1232 O O . VAL A 1 169 ? -40.073 -15.197 33.591 1.00 85.06 169 VAL A O 1
ATOM 1235 N N . TYR A 1 170 ? -38.911 -15.118 35.509 1.00 82.25 170 TYR A N 1
ATOM 1236 C CA . TYR A 1 170 ? -37.695 -14.571 34.912 1.00 82.25 170 TYR A CA 1
ATOM 1237 C C . TYR A 1 170 ? -36.853 -15.714 34.345 1.00 82.25 170 TYR A C 1
ATOM 1239 O O . TYR A 1 170 ? -36.558 -16.682 35.049 1.00 82.25 170 TYR A O 1
ATOM 1247 N N . GLY A 1 171 ? -36.459 -15.607 33.078 1.00 69.31 171 GLY A N 1
ATOM 1248 C CA . GLY A 1 171 ? -35.477 -16.499 32.477 1.00 69.31 171 GLY A CA 1
ATOM 1249 C C . GLY A 1 171 ? -34.188 -16.463 33.293 1.00 69.31 171 GLY A C 1
ATOM 1250 O O . GLY A 1 171 ? -33.665 -15.389 33.593 1.00 69.31 171 GLY A O 1
ATOM 1251 N N . VAL A 1 172 ? -33.702 -17.637 33.694 1.00 59.53 172 VAL A N 1
ATOM 1252 C CA . VAL A 1 172 ? -32.442 -17.749 34.428 1.00 59.53 172 VAL A CA 1
ATOM 1253 C C . VAL A 1 172 ? -31.314 -17.662 33.414 1.00 59.53 172 VAL A C 1
ATOM 1255 O O . VAL A 1 172 ? -31.265 -18.459 32.478 1.00 59.53 172 VAL A O 1
ATOM 1258 N N . GLY A 1 173 ? -30.429 -16.685 33.592 1.00 54.28 173 GLY A N 1
ATOM 1259 C CA . GLY A 1 173 ? -29.254 -16.558 32.749 1.00 54.28 173 GLY A CA 1
ATOM 1260 C C . GLY A 1 173 ? -28.284 -17.726 32.935 1.00 54.28 173 GLY A C 1
ATOM 1261 O O . GLY A 1 173 ? -27.947 -18.063 34.069 1.00 54.28 173 GLY A O 1
ATOM 1262 N N . ASP A 1 174 ? -27.828 -18.331 31.842 1.00 52.88 174 ASP A N 1
ATOM 1263 C CA . ASP A 1 174 ? -26.602 -19.120 31.800 1.00 52.88 174 ASP A CA 1
ATOM 1264 C C . ASP A 1 174 ? -25.497 -18.203 31.266 1.00 52.88 174 ASP A C 1
ATOM 1266 O O . ASP A 1 174 ? -25.757 -17.278 30.507 1.00 52.88 174 ASP A O 1
ATOM 1270 N N . ASN A 1 175 ? -24.247 -18.400 31.683 1.00 53.16 175 ASN A N 1
ATOM 1271 C CA . ASN A 1 175 ? -23.155 -17.461 31.382 1.00 53.16 175 ASN A CA 1
ATOM 1272 C C . ASN A 1 175 ? -22.780 -17.369 29.883 1.00 53.16 175 ASN A C 1
ATOM 1274 O O . ASN A 1 175 ? -21.683 -16.912 29.569 1.00 53.16 175 ASN A O 1
ATOM 1278 N N . GLN A 1 176 ? -23.613 -17.862 28.964 1.00 58.56 176 GLN A N 1
ATOM 1279 C CA . GLN A 1 176 ? -23.280 -17.977 27.549 1.00 58.56 176 GLN A CA 1
ATOM 1280 C C . GLN A 1 176 ? -24.368 -17.462 26.600 1.00 58.56 176 GLN A C 1
ATOM 1282 O O . GLN A 1 176 ? -24.000 -16.914 25.564 1.00 58.56 176 GLN A O 1
ATOM 1287 N N . LEU A 1 177 ? -25.665 -17.569 26.913 1.00 56.78 177 LEU A N 1
ATOM 1288 C CA . LEU A 1 177 ? -26.732 -17.096 26.013 1.00 56.78 177 LEU A CA 1
ATOM 1289 C C . LEU A 1 177 ? -27.905 -16.430 26.732 1.00 56.78 177 LEU A C 1
ATOM 1291 O O . LEU A 1 177 ? -28.519 -15.523 26.169 1.00 56.78 177 LEU A O 1
ATOM 1295 N N . ASN A 1 178 ? -28.212 -16.835 27.962 1.00 60.06 178 ASN A N 1
ATOM 1296 C CA . ASN A 1 178 ? -29.311 -16.258 28.725 1.00 60.06 178 ASN A CA 1
ATOM 1297 C C . ASN A 1 178 ? -28.787 -15.193 29.702 1.00 60.06 178 ASN A C 1
ATOM 1299 O O . ASN A 1 178 ? -27.868 -15.430 30.479 1.00 60.06 178 ASN A O 1
ATOM 1303 N N . LEU A 1 179 ? -29.391 -14.010 29.706 1.00 68.25 179 LEU A N 1
ATOM 1304 C CA . LEU A 1 179 ? -29.000 -12.907 30.585 1.00 68.25 179 LEU A CA 1
ATOM 1305 C C . LEU A 1 179 ? -29.923 -12.851 31.803 1.00 68.25 179 LEU A C 1
ATOM 1307 O O . LEU A 1 179 ? -31.124 -13.102 31.699 1.00 68.25 179 LEU A O 1
ATOM 1311 N N . ALA A 1 180 ? -29.378 -12.482 32.964 1.00 72.25 180 ALA A N 1
ATOM 1312 C CA . ALA A 1 180 ? -30.195 -12.265 34.151 1.00 72.25 180 ALA A CA 1
ATOM 1313 C C . ALA A 1 180 ? -31.156 -11.088 33.921 1.00 72.25 180 ALA A C 1
ATOM 1315 O O . ALA A 1 180 ? -30.733 -9.947 33.720 1.00 72.25 180 ALA A O 1
ATOM 1316 N N . VAL A 1 181 ? -32.457 -11.371 33.978 1.00 81.75 181 VAL A N 1
ATOM 1317 C CA . VAL A 1 181 ? -33.495 -10.342 33.989 1.00 81.75 181 VAL A CA 1
ATOM 1318 C C . VAL A 1 181 ? -33.647 -9.836 35.418 1.00 81.75 181 VAL A C 1
ATOM 1320 O O . VAL A 1 181 ? -33.878 -10.614 36.342 1.00 81.75 181 VAL A O 1
ATOM 1323 N N . MET A 1 182 ? -33.508 -8.528 35.609 1.00 85.06 182 MET A N 1
ATOM 1324 C CA . MET A 1 182 ? -33.631 -7.884 36.916 1.00 85.06 182 MET A CA 1
ATOM 1325 C C . MET A 1 182 ? -34.832 -6.948 36.921 1.00 85.06 182 MET A C 1
ATOM 1327 O O . MET A 1 182 ? -35.132 -6.329 35.903 1.00 85.06 182 MET A O 1
ATOM 1331 N N . TYR A 1 183 ? -35.490 -6.794 38.068 1.00 89.06 183 TYR A N 1
ATOM 1332 C CA . TYR A 1 183 ? -36.483 -5.743 38.264 1.00 89.06 183 TYR A CA 1
ATOM 1333 C C . TYR A 1 183 ? -35.967 -4.684 39.239 1.00 89.06 183 TYR A C 1
ATOM 1335 O O . TYR A 1 183 ? -35.216 -4.978 40.170 1.00 89.06 183 TYR A O 1
ATOM 1343 N N . THR A 1 184 ? -36.376 -3.441 39.021 1.00 89.12 184 THR A N 1
ATOM 1344 C CA . THR A 1 184 ? -36.097 -2.293 39.890 1.00 89.12 184 THR A CA 1
ATOM 1345 C C . THR A 1 184 ? -37.369 -1.470 40.073 1.00 89.12 184 THR A C 1
ATOM 1347 O O . THR A 1 184 ? -38.373 -1.706 39.402 1.00 89.12 184 THR A O 1
ATOM 1350 N N . ASP A 1 185 ? -37.338 -0.493 40.979 1.00 90.19 185 ASP A N 1
ATOM 1351 C CA . ASP A 1 185 ? -38.427 0.475 41.175 1.00 90.19 185 ASP A CA 1
ATOM 1352 C C . ASP A 1 185 ? -39.794 -0.166 41.511 1.00 90.19 185 ASP A C 1
ATOM 1354 O O . ASP A 1 185 ? -40.832 0.368 41.129 1.00 90.19 185 ASP A O 1
ATOM 1358 N N . TYR A 1 186 ? -39.817 -1.312 42.211 1.00 91.19 186 TYR A N 1
ATOM 1359 C CA . TYR A 1 186 ? -41.078 -1.943 42.619 1.00 91.19 186 TYR A CA 1
ATOM 1360 C C . TYR A 1 186 ? -41.824 -1.083 43.644 1.00 91.19 186 TYR A C 1
ATOM 1362 O O . TYR A 1 186 ? -41.301 -0.800 44.725 1.00 91.19 186 TYR A O 1
ATOM 1370 N N . LEU A 1 187 ? -43.067 -0.728 43.330 1.00 90.00 187 LEU A N 1
ATOM 1371 C CA . LEU A 1 187 ? -43.948 0.054 44.190 1.00 90.00 187 LEU A CA 1
ATOM 1372 C C . LEU A 1 187 ? -45.358 -0.541 44.165 1.00 90.00 187 LEU A C 1
ATOM 1374 O O . LEU A 1 187 ? -45.929 -0.698 43.094 1.00 90.00 187 LEU A O 1
ATOM 1378 N N . ALA A 1 188 ? -45.941 -0.823 45.334 1.00 89.38 188 ALA A N 1
ATOM 1379 C CA . ALA A 1 188 ? -47.339 -1.238 45.469 1.00 89.38 188 ALA A CA 1
ATOM 1380 C C . ALA A 1 188 ? -48.155 -0.130 46.143 1.00 89.38 188 ALA A C 1
ATOM 1382 O O . ALA A 1 188 ? -47.853 0.278 47.264 1.00 89.38 188 ALA A O 1
ATOM 1383 N N . THR A 1 189 ? -49.193 0.350 45.463 1.00 87.50 189 THR A N 1
ATOM 1384 C CA . THR A 1 189 ? -50.052 1.445 45.929 1.00 87.50 189 THR A CA 1
ATOM 1385 C C . THR A 1 189 ? -51.452 0.911 46.242 1.00 87.50 189 THR A C 1
ATOM 1387 O O . THR A 1 189 ? -52.082 0.355 45.343 1.00 87.50 189 THR A O 1
ATOM 1390 N N . PRO A 1 190 ? -51.973 1.063 47.474 1.00 83.25 190 PRO A N 1
ATOM 1391 C CA . PRO A 1 190 ? -53.336 0.653 47.820 1.00 83.25 190 PRO A CA 1
ATOM 1392 C C . PRO A 1 190 ? -54.405 1.343 46.969 1.00 83.25 190 PRO A C 1
ATOM 1394 O O . PRO A 1 190 ? -54.367 2.560 46.777 1.00 83.25 190 PRO A O 1
ATOM 1397 N N . ILE A 1 191 ? -55.395 0.580 46.506 1.00 80.75 191 ILE A N 1
ATOM 1398 C CA . ILE A 1 191 ? -56.594 1.112 45.857 1.00 80.75 191 ILE A CA 1
ATOM 1399 C C . ILE A 1 191 ? -57.599 1.460 46.963 1.00 80.75 191 ILE A C 1
ATOM 1401 O O . ILE A 1 191 ? -58.132 0.582 47.647 1.00 80.75 191 ILE A O 1
ATOM 1405 N N . ILE A 1 192 ? -57.845 2.760 47.153 1.00 78.56 192 ILE A N 1
ATOM 1406 C CA . ILE A 1 192 ? -58.695 3.295 48.229 1.00 78.56 192 ILE A CA 1
ATOM 1407 C C . ILE A 1 192 ? -60.064 2.600 48.239 1.00 78.56 192 ILE A C 1
ATOM 1409 O O . ILE A 1 192 ? -60.769 2.579 47.233 1.00 78.56 192 ILE A O 1
ATOM 1413 N N . GLY A 1 193 ? -60.454 2.073 49.403 1.00 76.81 193 GLY A N 1
ATOM 1414 C CA . GLY A 1 193 ? -61.748 1.413 49.605 1.00 76.81 193 GLY A CA 1
ATOM 1415 C C . GLY A 1 193 ? -61.796 -0.065 49.204 1.00 76.81 193 GLY A C 1
ATOM 1416 O O . GLY A 1 193 ? -62.868 -0.660 49.263 1.00 76.81 193 GLY A O 1
ATOM 1417 N N . THR A 1 194 ? -60.665 -0.667 48.828 1.00 80.19 194 THR A N 1
ATOM 1418 C CA . THR A 1 194 ? -60.560 -2.092 48.476 1.00 80.19 194 THR A CA 1
ATOM 1419 C C . THR A 1 194 ? -59.418 -2.764 49.250 1.00 80.19 194 THR A C 1
ATOM 1421 O O . THR A 1 194 ? -58.565 -2.083 49.817 1.00 80.19 194 THR A O 1
ATOM 1424 N N . SER A 1 195 ? -59.380 -4.099 49.268 1.00 79.44 195 SER A N 1
ATOM 1425 C CA . SER A 1 195 ? -58.208 -4.875 49.713 1.00 79.44 195 SER A CA 1
ATOM 1426 C C . SER A 1 195 ? -57.121 -4.988 48.633 1.00 79.44 195 SER A C 1
ATOM 1428 O O . SER A 1 195 ? -56.159 -5.738 48.809 1.00 79.44 195 SER A O 1
ATOM 1430 N N . ASP A 1 196 ? -57.295 -4.285 47.511 1.00 83.75 196 ASP A N 1
ATOM 1431 C CA . ASP A 1 196 ? -56.477 -4.396 46.314 1.00 83.75 196 ASP A CA 1
ATOM 1432 C C . ASP A 1 196 ? -55.402 -3.299 46.213 1.00 83.75 196 ASP A C 1
ATOM 1434 O O . ASP A 1 196 ? -55.475 -2.244 46.845 1.00 83.75 196 ASP A O 1
ATOM 1438 N N . THR A 1 197 ? -54.377 -3.549 45.401 1.00 87.38 197 THR A N 1
ATOM 1439 C CA . THR A 1 197 ? -53.263 -2.647 45.101 1.00 87.38 197 THR A CA 1
ATOM 1440 C C . THR A 1 197 ? -53.012 -2.560 43.601 1.00 87.38 197 THR A C 1
ATOM 1442 O O . THR A 1 197 ? -53.334 -3.471 42.837 1.00 87.38 197 THR A O 1
ATOM 1445 N N . THR A 1 198 ? -52.389 -1.461 43.186 1.00 89.94 198 THR A N 1
ATOM 1446 C CA . THR A 1 198 ? -51.719 -1.335 41.891 1.00 89.94 198 THR A CA 1
ATOM 1447 C C . THR A 1 198 ? -50.215 -1.397 42.129 1.00 89.94 198 THR A C 1
ATOM 1449 O O . THR A 1 198 ? -49.665 -0.544 42.831 1.00 89.94 198 THR A O 1
ATOM 1452 N N . SER A 1 199 ? -49.552 -2.395 41.556 1.00 92.19 199 SER A N 1
ATOM 1453 C CA . SER A 1 199 ? -48.102 -2.560 41.588 1.00 92.19 199 SER A CA 1
ATOM 1454 C C . SER A 1 199 ? -47.470 -2.074 40.284 1.00 92.19 199 SER A C 1
ATOM 1456 O O . SER A 1 199 ? -47.972 -2.379 39.207 1.00 92.19 199 SER A O 1
ATOM 1458 N N . THR A 1 200 ? -46.348 -1.365 40.362 1.00 92.62 200 THR A N 1
ATOM 1459 C CA . THR A 1 200 ? -45.520 -0.984 39.207 1.00 92.62 200 THR A CA 1
ATOM 1460 C C . THR A 1 200 ? -44.073 -1.408 39.430 1.00 92.62 200 THR A C 1
ATOM 1462 O O . THR A 1 200 ? -43.631 -1.524 40.572 1.00 92.62 200 THR A O 1
ATOM 1465 N N . MET A 1 201 ? -43.335 -1.685 38.353 1.00 93.44 201 MET A N 1
ATOM 1466 C CA . MET A 1 201 ? -41.885 -1.910 38.382 1.00 93.44 201 MET A CA 1
ATOM 1467 C C . MET A 1 201 ? -41.259 -1.685 37.001 1.00 93.44 201 MET A C 1
ATOM 1469 O O . MET A 1 201 ? -41.950 -1.687 35.981 1.00 93.44 201 MET A O 1
ATOM 1473 N N . LYS A 1 202 ? -39.932 -1.561 36.956 1.00 93.00 202 LYS A N 1
ATOM 1474 C CA . LYS A 1 202 ? -39.158 -1.655 35.713 1.00 93.00 202 LYS A CA 1
ATOM 1475 C C . LYS A 1 202 ? -38.482 -3.002 35.625 1.00 93.00 202 LYS A C 1
ATOM 1477 O O . LYS A 1 202 ? -37.910 -3.458 36.610 1.00 93.00 202 LYS A O 1
ATOM 1482 N N . VAL A 1 203 ? -38.490 -3.604 34.444 1.00 91.50 203 VAL A N 1
ATOM 1483 C CA . VAL A 1 203 ? -37.755 -4.842 34.178 1.00 91.50 203 VAL A CA 1
ATOM 1484 C C . VAL A 1 203 ? -36.644 -4.551 33.184 1.00 91.50 203 VAL A C 1
ATOM 1486 O O . VAL A 1 203 ? -36.884 -3.947 32.143 1.00 91.50 203 VAL A O 1
ATOM 1489 N N . ARG A 1 204 ? -35.423 -4.965 33.515 1.00 91.12 204 ARG A N 1
ATOM 1490 C CA . ARG A 1 204 ? -34.199 -4.673 32.777 1.00 91.12 204 ARG A CA 1
ATOM 1491 C C . ARG A 1 204 ? -33.484 -5.956 32.376 1.00 91.12 204 ARG A C 1
ATOM 1493 O O . ARG A 1 204 ? -33.317 -6.864 33.188 1.00 91.12 204 ARG A O 1
ATOM 1500 N N . CYS A 1 205 ? -32.977 -5.967 31.151 1.00 86.44 205 CYS A N 1
ATOM 1501 C CA . CYS A 1 205 ? -31.984 -6.919 30.685 1.00 86.44 205 CYS A CA 1
ATOM 1502 C C . CYS A 1 205 ? -30.779 -6.188 30.082 1.00 86.44 205 CYS A C 1
ATOM 1504 O O . CYS A 1 205 ? -30.975 -5.247 29.319 1.00 86.44 205 CYS A O 1
ATOM 1506 N N . SER A 1 206 ? -29.556 -6.631 30.391 1.00 85.94 206 SER A N 1
ATOM 1507 C CA . SER A 1 206 ? -28.314 -6.061 29.850 1.00 85.94 206 SER A CA 1
ATOM 1508 C C . SER A 1 206 ? -27.404 -7.163 29.304 1.00 85.94 206 SER A C 1
ATOM 1510 O O . SER A 1 206 ? -27.135 -8.116 30.031 1.00 85.94 206 SER A O 1
ATOM 1512 N N . ALA A 1 207 ? -26.915 -7.020 28.072 1.00 77.94 207 ALA A N 1
ATOM 1513 C CA . ALA A 1 207 ? -25.949 -7.929 27.453 1.00 77.94 207 ALA A CA 1
ATOM 1514 C C . ALA A 1 207 ? -24.506 -7.618 27.876 1.00 77.94 207 ALA A C 1
ATOM 1516 O O . ALA A 1 207 ? -24.205 -6.510 28.331 1.00 77.94 207 ALA A O 1
ATOM 1517 N N . ILE A 1 208 ? -23.607 -8.598 27.727 1.00 75.75 208 ILE A N 1
ATOM 1518 C CA . ILE A 1 208 ? -22.159 -8.384 27.885 1.00 75.75 208 ILE A CA 1
ATOM 1519 C C . ILE A 1 208 ? -21.613 -7.490 26.751 1.00 75.75 208 ILE A C 1
ATOM 1521 O O . ILE A 1 208 ? -22.338 -7.125 25.824 1.00 75.75 208 ILE A O 1
ATOM 1525 N N . ALA A 1 209 ? -20.347 -7.071 26.834 1.00 67.81 209 ALA A N 1
ATOM 1526 C CA . ALA A 1 209 ? -19.704 -6.323 25.747 1.00 67.81 209 ALA A CA 1
ATOM 1527 C C . ALA A 1 209 ? -19.765 -7.116 24.426 1.00 67.81 209 ALA A C 1
ATOM 1529 O O . ALA A 1 209 ? -19.649 -8.334 24.463 1.00 67.81 209 ALA A O 1
ATOM 1530 N N . ASP A 1 210 ? -19.952 -6.427 23.295 1.00 63.22 210 ASP A N 1
ATOM 1531 C CA . ASP A 1 210 ? -20.053 -6.983 21.927 1.00 63.22 210 ASP A CA 1
ATOM 1532 C C . ASP A 1 2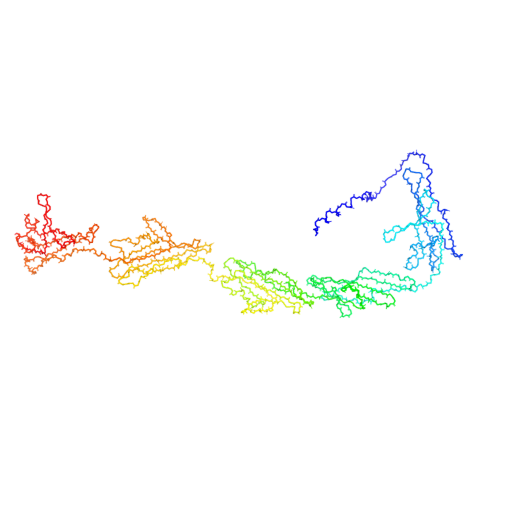10 ? -21.348 -7.746 21.575 1.00 63.22 210 ASP A C 1
ATOM 1534 O O . ASP A 1 210 ? -21.525 -8.186 20.440 1.00 63.22 210 ASP A O 1
ATOM 1538 N N . TYR A 1 211 ? -22.304 -7.833 22.503 1.00 68.81 211 TYR A N 1
ATOM 1539 C CA . TYR A 1 211 ? -23.620 -8.435 22.274 1.00 68.81 211 TYR A CA 1
ATOM 1540 C C . TYR A 1 211 ? -24.736 -7.396 22.443 1.00 68.81 211 TYR A C 1
ATOM 1542 O O . TYR A 1 211 ? -24.562 -6.373 23.111 1.00 68.81 211 TYR A O 1
ATOM 1550 N N . HIS A 1 212 ? -25.910 -7.669 21.871 1.00 75.19 212 HIS A N 1
ATOM 1551 C CA . HIS A 1 212 ? -27.126 -6.895 22.136 1.00 75.19 212 HIS A CA 1
ATOM 1552 C C . HIS A 1 212 ? -28.124 -7.719 22.951 1.00 75.19 212 HIS A C 1
ATOM 1554 O O . HIS A 1 212 ? -28.172 -8.946 22.844 1.00 75.19 212 HIS A O 1
ATOM 1560 N N . ALA A 1 213 ? -28.890 -7.040 23.808 1.00 83.06 213 ALA A N 1
ATOM 1561 C CA . ALA A 1 213 ? -29.883 -7.681 24.658 1.00 83.06 213 ALA A CA 1
ATOM 1562 C C . ALA A 1 213 ? -31.204 -7.819 23.894 1.00 83.06 213 ALA A C 1
ATOM 1564 O O . ALA A 1 213 ? -31.720 -6.836 23.369 1.00 83.06 213 ALA A O 1
ATOM 1565 N N . ILE A 1 214 ? -31.776 -9.021 23.878 1.00 84.88 214 ILE A N 1
ATOM 1566 C CA . ILE A 1 214 ? -33.101 -9.300 23.320 1.00 84.88 214 ILE A CA 1
ATOM 1567 C C . ILE A 1 214 ? -33.999 -9.776 24.457 1.00 84.88 214 ILE A C 1
ATOM 1569 O O . ILE A 1 214 ? -33.864 -10.903 24.943 1.00 84.88 214 ILE A O 1
ATOM 1573 N N . MET A 1 215 ? -34.936 -8.924 24.876 1.00 89.44 215 MET A N 1
ATOM 1574 C CA . MET A 1 215 ? -35.965 -9.293 25.848 1.00 89.44 215 MET A CA 1
ATOM 1575 C C . MET A 1 215 ? -37.146 -9.957 25.134 1.00 89.44 215 MET A C 1
ATOM 1577 O O . MET A 1 215 ? -37.595 -9.471 24.103 1.00 89.44 215 MET A O 1
ATOM 1581 N N . THR A 1 216 ? -37.681 -11.046 25.677 1.00 87.94 216 THR A N 1
ATOM 1582 C CA . THR A 1 216 ? -38.910 -11.680 25.171 1.00 87.94 216 THR A CA 1
ATOM 1583 C C . THR A 1 216 ? -39.914 -11.795 26.308 1.00 87.94 216 THR A C 1
ATOM 1585 O O . THR A 1 216 ? -39.568 -12.237 27.400 1.00 87.94 216 THR A O 1
ATOM 1588 N N . ILE A 1 217 ? -41.158 -11.393 26.063 1.00 89.88 217 ILE A N 1
ATOM 1589 C CA . ILE A 1 217 ? -42.265 -11.428 27.020 1.00 89.88 217 ILE A CA 1
ATOM 1590 C C . ILE A 1 217 ? -43.312 -12.401 26.477 1.00 89.88 217 ILE A C 1
ATOM 1592 O O . ILE A 1 217 ? -43.833 -12.143 25.403 1.00 89.88 217 ILE A O 1
ATOM 1596 N N . ASN A 1 218 ? -43.645 -13.497 27.171 1.00 86.75 218 ASN A N 1
ATOM 1597 C CA . ASN A 1 218 ? -44.643 -14.490 26.706 1.00 86.75 218 ASN A CA 1
ATOM 1598 C C . ASN A 1 218 ? -44.555 -14.850 25.194 1.00 86.75 218 ASN A C 1
ATOM 1600 O O . ASN A 1 218 ? -45.586 -14.940 24.532 1.00 86.75 218 ASN A O 1
ATOM 1604 N N . ASP A 1 219 ? -43.355 -14.981 24.625 1.00 81.44 219 ASP A N 1
ATOM 1605 C CA . ASP A 1 219 ? -43.108 -15.234 23.189 1.00 81.44 219 ASP A CA 1
ATOM 1606 C C . ASP A 1 219 ? -43.311 -14.050 22.214 1.00 81.44 219 ASP A C 1
ATOM 1608 O O . ASP A 1 219 ? -43.314 -14.245 20.999 1.00 81.44 219 ASP A O 1
ATOM 1612 N N . TYR A 1 220 ? -43.432 -12.809 22.696 1.00 86.44 220 TYR A N 1
ATOM 1613 C CA . TYR A 1 220 ? -43.365 -11.602 21.861 1.00 86.44 220 TYR A CA 1
ATOM 1614 C C . TYR A 1 220 ? -42.214 -10.676 22.267 1.00 86.44 220 TYR A C 1
ATOM 1616 O O . TYR A 1 220 ? -41.787 -10.639 23.422 1.00 86.44 220 TYR A O 1
ATOM 1624 N N . THR A 1 221 ? -41.712 -9.894 21.314 1.00 85.38 221 THR A N 1
ATOM 1625 C CA . THR A 1 221 ? -40.681 -8.881 21.554 1.00 85.38 221 THR A CA 1
ATOM 1626 C C . THR A 1 221 ? -41.327 -7.549 21.962 1.00 85.38 221 THR A C 1
ATOM 1628 O O . THR A 1 221 ? -42.270 -7.097 21.305 1.00 85.38 221 THR A O 1
ATOM 1631 N N . PRO A 1 222 ? -40.889 -6.918 23.066 1.00 88.69 222 PRO A N 1
ATOM 1632 C CA . PRO A 1 222 ? -41.308 -5.565 23.408 1.00 88.69 222 PRO A CA 1
ATOM 1633 C C . PRO A 1 222 ? -40.690 -4.556 22.435 1.00 88.69 222 PRO A C 1
ATOM 1635 O O . PRO A 1 222 ? -39.598 -4.783 21.916 1.00 88.69 222 PRO A O 1
ATOM 1638 N N . THR A 1 223 ? -41.350 -3.417 22.221 1.00 86.69 223 THR A N 1
ATOM 1639 C CA . THR A 1 223 ? -40.866 -2.390 21.280 1.00 86.69 223 THR A CA 1
ATOM 1640 C C . THR A 1 223 ? -39.545 -1.759 21.701 1.00 86.69 223 THR A C 1
ATOM 1642 O O . THR A 1 223 ? -38.842 -1.180 20.883 1.00 86.69 223 THR A O 1
ATOM 1645 N N . GLU A 1 224 ? -39.178 -1.855 22.978 1.00 88.38 224 GLU A N 1
ATOM 1646 C CA . GLU A 1 224 ? -37.884 -1.395 23.477 1.00 88.38 224 GLU A CA 1
ATOM 1647 C C . GLU A 1 224 ? -36.712 -2.244 22.953 1.00 88.38 224 GLU A C 1
ATOM 1649 O O . GLU A 1 224 ? -35.573 -1.791 23.044 1.00 88.38 224 GLU A O 1
ATOM 1654 N N . ASN A 1 225 ? -36.962 -3.422 22.360 1.00 83.31 225 ASN A N 1
ATOM 1655 C CA . ASN A 1 225 ? -35.951 -4.135 21.571 1.00 83.31 225 ASN A CA 1
ATOM 1656 C C . ASN A 1 225 ? -35.656 -3.437 20.229 1.00 83.31 225 ASN A C 1
ATOM 1658 O O . ASN A 1 225 ? -34.553 -3.584 19.712 1.00 83.31 225 ASN A O 1
ATOM 1662 N N . ASP A 1 226 ? -36.608 -2.672 19.679 1.00 78.00 226 ASP A N 1
ATOM 1663 C CA . ASP A 1 226 ? -36.542 -2.087 18.327 1.00 78.00 226 ASP A CA 1
ATOM 1664 C C . ASP A 1 226 ? -35.781 -0.742 18.288 1.00 78.00 226 ASP A C 1
ATOM 1666 O O . ASP A 1 226 ? -35.857 0.016 17.317 1.00 78.00 226 ASP A O 1
ATOM 1670 N N . VAL A 1 227 ? -35.053 -0.403 19.358 1.00 71.75 227 VAL A N 1
ATOM 1671 C CA . VAL A 1 227 ? -34.185 0.782 19.399 1.00 71.75 227 VAL A CA 1
ATOM 1672 C C . VAL A 1 227 ? -32.982 0.559 18.476 1.00 71.75 227 VAL A C 1
ATOM 1674 O O . VAL A 1 227 ? -32.383 -0.512 18.476 1.00 71.75 227 VAL A O 1
ATOM 1677 N N . VAL A 1 228 ? -32.610 1.580 17.696 1.00 62.09 228 VAL A N 1
ATOM 1678 C CA . VAL A 1 228 ? -31.481 1.531 16.750 1.00 62.09 228 VAL A CA 1
ATOM 1679 C C . VAL A 1 228 ? -30.363 2.472 17.223 1.00 62.09 228 VAL A C 1
ATOM 1681 O O . VAL A 1 228 ? -30.629 3.669 17.382 1.00 62.09 228 VAL A O 1
ATOM 1684 N N . PRO A 1 229 ? -29.115 1.991 17.409 1.00 63.94 229 PRO A N 1
ATOM 1685 C CA . PRO A 1 229 ? -28.662 0.598 17.258 1.00 63.94 229 PRO A CA 1
ATOM 1686 C C . PRO A 1 229 ? -29.270 -0.344 18.318 1.00 63.94 229 PRO A C 1
ATOM 1688 O O . PRO A 1 229 ? -29.644 0.158 19.384 1.00 63.94 229 PRO A O 1
ATOM 1691 N N . PRO A 1 230 ? -29.332 -1.674 18.054 1.00 67.31 230 PRO A N 1
ATOM 1692 C CA . PRO A 1 230 ? -29.855 -2.655 19.002 1.00 67.31 230 PRO A CA 1
ATOM 1693 C C . PRO A 1 230 ? -29.274 -2.429 20.400 1.00 67.31 230 PRO A C 1
ATOM 1695 O O . PRO A 1 230 ? -28.049 -2.323 20.547 1.00 67.31 230 PRO A O 1
ATOM 1698 N N . PRO A 1 231 ? -30.117 -2.295 21.431 1.00 74.19 231 PRO A N 1
ATOM 1699 C CA . PRO A 1 231 ? -29.652 -1.799 22.708 1.00 74.19 231 PRO A CA 1
ATOM 1700 C C . PRO A 1 231 ? -28.826 -2.860 23.447 1.00 74.19 231 PRO A C 1
ATOM 1702 O O . PRO A 1 231 ? -29.217 -4.019 23.579 1.00 74.19 231 PRO A O 1
ATOM 1705 N N . GLN A 1 232 ? -27.704 -2.443 24.043 1.00 81.06 232 GLN A N 1
ATOM 1706 C CA . GLN A 1 232 ? -26.985 -3.278 25.017 1.00 81.06 232 GLN A CA 1
ATOM 1707 C C . GLN A 1 232 ? -27.837 -3.521 26.278 1.00 81.06 232 GLN A C 1
ATOM 1709 O O . GLN A 1 232 ? -27.586 -4.444 27.047 1.00 81.06 232 GLN A O 1
ATOM 1714 N N . THR A 1 233 ? -28.843 -2.677 26.530 1.00 86.00 233 THR A N 1
ATOM 1715 C CA . THR A 1 233 ? -29.771 -2.798 27.657 1.00 86.00 233 THR A CA 1
ATOM 1716 C C . THR A 1 233 ? -31.207 -2.518 27.218 1.00 86.00 233 THR A C 1
ATOM 1718 O O . THR A 1 233 ? -31.511 -1.396 26.822 1.00 86.00 233 THR A O 1
ATOM 1721 N N . VAL A 1 234 ? -32.109 -3.481 27.407 1.00 88.62 234 VAL A N 1
ATOM 1722 C CA . VAL A 1 234 ? -33.559 -3.310 27.226 1.00 88.62 234 VAL A CA 1
ATOM 1723 C C . VAL A 1 234 ? -34.209 -3.071 28.587 1.00 88.62 234 VAL A C 1
ATOM 1725 O O . VAL A 1 234 ? -33.955 -3.818 29.533 1.00 88.62 234 VAL A O 1
ATOM 1728 N N . THR A 1 235 ? -35.040 -2.033 28.711 1.00 92.25 235 THR A N 1
ATOM 1729 C CA . THR A 1 235 ? -35.816 -1.744 29.931 1.00 92.25 235 THR A CA 1
ATOM 1730 C C . THR A 1 235 ? -37.281 -1.527 29.579 1.00 92.25 235 THR A C 1
ATOM 1732 O O . THR A 1 235 ? -37.576 -0.648 28.779 1.00 92.25 235 THR A O 1
ATOM 1735 N N . ILE A 1 236 ? -38.184 -2.280 30.206 1.00 93.50 236 ILE A N 1
ATOM 1736 C CA . ILE A 1 236 ? -39.637 -2.166 30.024 1.00 93.50 236 ILE A CA 1
ATOM 1737 C C . ILE A 1 236 ? -40.319 -1.705 31.315 1.00 93.50 236 ILE A C 1
ATOM 1739 O O . ILE A 1 236 ? -39.793 -1.915 32.414 1.00 93.50 236 ILE A O 1
ATOM 1743 N N . ASN A 1 237 ? -41.516 -1.132 31.190 1.00 93.56 237 ASN A N 1
ATOM 1744 C CA . ASN A 1 237 ? -42.389 -0.847 32.328 1.00 93.56 237 ASN A CA 1
ATOM 1745 C C . ASN A 1 237 ? -43.418 -1.970 32.496 1.00 93.56 237 ASN A C 1
ATOM 1747 O O . ASN A 1 237 ? -44.027 -2.412 31.517 1.00 93.56 237 ASN A O 1
ATOM 1751 N N . ALA A 1 238 ? -43.611 -2.408 33.738 1.00 93.19 238 ALA A N 1
ATOM 1752 C CA . ALA A 1 238 ? -44.585 -3.421 34.106 1.00 93.19 238 ALA A CA 1
ATOM 1753 C C . ALA A 1 238 ? -45.551 -2.884 35.168 1.00 93.19 238 ALA A C 1
ATOM 1755 O O . ALA A 1 238 ? -45.131 -2.269 36.149 1.00 93.19 238 ALA A O 1
ATOM 1756 N N . GLU A 1 239 ? -46.838 -3.156 34.987 1.00 93.62 239 GLU A N 1
ATOM 1757 C CA . GLU A 1 239 ? -47.918 -2.765 35.895 1.00 93.62 239 GLU A CA 1
ATOM 1758 C C . GLU A 1 239 ? -48.774 -3.986 36.240 1.00 93.62 239 GLU A C 1
ATOM 1760 O O . GLU A 1 239 ? -48.931 -4.880 35.419 1.00 93.62 239 GLU A O 1
ATOM 1765 N N . CYS A 1 240 ? -49.335 -4.065 37.441 1.00 92.94 240 CYS A N 1
ATOM 1766 C CA . CYS A 1 240 ? -50.224 -5.154 37.838 1.00 92.94 240 CYS A CA 1
ATOM 1767 C C . CYS A 1 240 ? -51.290 -4.650 38.802 1.00 92.94 240 CYS A C 1
ATOM 1769 O O . CYS A 1 240 ? -50.985 -3.896 39.725 1.00 92.94 240 CYS A O 1
ATOM 1771 N N . SER A 1 241 ? -52.535 -5.082 38.616 1.00 89.81 241 SER A N 1
ATOM 1772 C CA . SER A 1 241 ? -53.589 -4.879 39.604 1.00 89.81 241 SER A CA 1
ATOM 1773 C C . SER A 1 241 ? -53.751 -6.152 40.419 1.00 89.81 241 SER A C 1
ATOM 1775 O O . SER A 1 241 ? -53.860 -7.247 39.876 1.00 89.81 241 SER A O 1
ATOM 1777 N N . SER A 1 242 ? -53.826 -6.054 41.741 1.00 88.69 242 SER A N 1
ATOM 1778 C CA . SER A 1 242 ? -54.096 -7.245 42.551 1.00 88.69 242 SER A CA 1
ATOM 1779 C C . SER A 1 242 ? -55.507 -7.808 42.355 1.00 88.69 242 SER A C 1
ATOM 1781 O O . SER A 1 242 ? -55.785 -8.923 42.804 1.00 88.69 242 SER A O 1
ATOM 1783 N N . VAL A 1 243 ? -56.385 -7.059 41.676 1.00 85.81 243 VAL A N 1
ATOM 1784 C CA . VAL A 1 243 ? -57.726 -7.506 41.293 1.00 85.81 243 VAL A CA 1
ATOM 1785 C C . VAL A 1 243 ? -57.627 -8.733 40.382 1.00 85.81 243 VAL A C 1
ATOM 1787 O O . VAL A 1 243 ? -58.282 -9.744 40.642 1.00 85.81 243 VAL A O 1
ATOM 1790 N N . ASP A 1 244 ? -56.777 -8.685 39.351 1.00 88.38 244 ASP A N 1
ATOM 1791 C CA . ASP A 1 244 ? -56.603 -9.773 38.381 1.00 88.38 244 ASP A CA 1
ATOM 1792 C C . ASP A 1 244 ? -55.336 -10.612 38.610 1.00 88.38 244 ASP A C 1
ATOM 1794 O O . ASP A 1 244 ? -55.289 -11.758 38.164 1.00 88.38 244 ASP A O 1
ATOM 1798 N N . MET A 1 245 ? -54.363 -10.108 39.381 1.00 87.81 245 MET A N 1
ATOM 1799 C CA . MET A 1 245 ? -53.070 -10.760 39.645 1.00 87.81 245 MET A CA 1
ATOM 1800 C C . MET A 1 245 ? -52.280 -11.048 38.361 1.00 87.81 245 MET A C 1
ATOM 1802 O O . MET A 1 245 ? -51.507 -12.008 38.307 1.00 87.81 245 MET A O 1
ATOM 1806 N N . VAL A 1 246 ? -52.476 -10.221 37.330 1.00 90.56 246 VAL A N 1
ATOM 1807 C CA . VAL A 1 246 ? -51.787 -10.325 36.043 1.00 90.56 246 VAL A CA 1
ATOM 1808 C C . VAL A 1 246 ? -50.862 -9.127 35.881 1.00 90.56 246 VAL A C 1
ATOM 1810 O O . VAL A 1 246 ? -51.281 -7.977 35.985 1.00 90.56 246 VAL A O 1
ATOM 1813 N N . TRP A 1 247 ? -49.586 -9.395 35.613 1.00 93.50 247 TRP A N 1
ATOM 1814 C CA . TRP A 1 247 ? -48.659 -8.346 35.211 1.00 93.50 247 TRP A CA 1
ATOM 1815 C C . TRP A 1 247 ? -48.901 -7.975 33.750 1.00 93.50 247 TRP A C 1
ATOM 1817 O O . TRP A 1 247 ? -49.167 -8.837 32.915 1.00 93.50 247 TRP A O 1
ATOM 1827 N N . TYR A 1 248 ? -48.760 -6.698 33.430 1.00 93.44 248 TYR A N 1
ATOM 1828 C CA . TYR A 1 248 ? -48.906 -6.136 32.101 1.00 93.44 248 TYR A CA 1
ATOM 1829 C C . TYR A 1 248 ? -47.666 -5.339 31.724 1.00 93.44 248 TYR A C 1
ATOM 1831 O O . TYR A 1 248 ? -47.214 -4.477 32.473 1.00 93.44 248 TYR A O 1
ATOM 1839 N N . TYR A 1 249 ? -47.152 -5.599 30.531 1.00 93.94 249 TYR A N 1
ATOM 1840 C CA . TYR A 1 249 ? -46.191 -4.748 29.855 1.00 93.94 249 TYR A CA 1
ATOM 1841 C C . TYR A 1 249 ? -46.931 -3.545 29.278 1.00 93.94 249 TYR A C 1
ATOM 1843 O O . TYR A 1 249 ? -47.883 -3.717 28.509 1.00 93.94 249 TYR A O 1
ATOM 1851 N N . VAL A 1 250 ? -46.490 -2.345 29.653 1.00 92.12 250 VAL A N 1
ATOM 1852 C CA . VAL A 1 250 ? -47.125 -1.084 29.265 1.00 92.12 250 VAL A CA 1
ATOM 1853 C C . VAL A 1 250 ? -46.139 -0.240 28.466 1.00 92.12 250 VAL A C 1
ATOM 1855 O O . VAL A 1 250 ? -45.083 0.145 28.966 1.00 92.12 250 VAL A O 1
ATOM 1858 N N . THR A 1 251 ? -46.499 0.073 27.221 1.00 91.62 251 THR A N 1
ATOM 1859 C CA . THR A 1 251 ? -45.697 0.918 26.323 1.00 91.62 251 THR A CA 1
ATOM 1860 C C . THR A 1 251 ? -46.576 1.909 25.560 1.00 91.62 251 THR A C 1
ATOM 1862 O O . THR A 1 251 ? -47.801 1.794 25.559 1.00 91.62 251 THR A O 1
ATOM 1865 N N . THR A 1 252 ? -45.974 2.913 24.922 1.00 87.06 252 THR A N 1
ATOM 1866 C CA . THR A 1 252 ? -46.694 3.930 24.138 1.00 87.06 252 THR A CA 1
ATOM 1867 C C . THR A 1 252 ? -46.216 3.913 22.691 1.00 87.06 252 THR A C 1
ATOM 1869 O O . THR A 1 252 ? -45.094 4.322 22.409 1.00 87.06 252 THR A O 1
ATOM 1872 N N . ILE A 1 253 ? -47.081 3.498 21.761 1.00 81.00 253 ILE A N 1
ATOM 1873 C CA . ILE A 1 253 ? -46.797 3.481 20.317 1.00 81.00 253 ILE A CA 1
ATOM 1874 C C . ILE A 1 253 ? -47.708 4.505 19.640 1.00 81.00 253 ILE A C 1
ATOM 1876 O O . ILE A 1 253 ? -48.926 4.453 19.790 1.00 81.00 253 ILE A O 1
ATOM 1880 N N . GLY A 1 254 ? -47.137 5.473 18.915 1.00 78.75 254 GLY A N 1
ATOM 1881 C CA . GLY A 1 254 ? -47.927 6.486 18.197 1.00 78.75 254 GLY A CA 1
ATOM 1882 C C . GLY A 1 254 ? -48.830 7.348 19.096 1.00 78.75 254 GLY A C 1
ATOM 1883 O O . GLY A 1 254 ? -49.871 7.817 18.646 1.00 78.75 254 GLY A O 1
ATOM 1884 N N . GLY A 1 255 ? -48.463 7.528 20.371 1.00 82.19 255 GLY A N 1
ATOM 1885 C CA . GLY A 1 255 ? -49.257 8.258 21.370 1.00 82.19 255 GLY A CA 1
ATOM 1886 C C . GLY A 1 255 ? -50.378 7.444 22.028 1.00 82.19 255 GLY A C 1
ATOM 1887 O O . GLY A 1 255 ? -51.047 7.958 22.921 1.00 82.19 255 GLY A O 1
ATOM 1888 N N . GLN A 1 256 ? -50.575 6.184 21.634 1.00 83.00 256 GLN A N 1
ATOM 1889 C CA . GLN A 1 256 ? -51.524 5.273 22.266 1.00 83.00 256 GLN A CA 1
ATOM 1890 C C . GLN A 1 256 ? -50.797 4.369 23.266 1.00 83.00 256 GLN A C 1
ATOM 1892 O O . GLN A 1 256 ? -49.827 3.697 22.912 1.00 83.00 256 GLN A O 1
ATOM 1897 N N . THR A 1 257 ? -51.277 4.327 24.510 1.00 87.19 257 THR A N 1
ATOM 1898 C CA . THR A 1 257 ? -50.799 3.364 25.508 1.00 87.19 257 THR A CA 1
ATOM 1899 C C . THR A 1 257 ? -51.354 1.980 25.188 1.00 87.19 257 THR A C 1
ATOM 1901 O O . THR A 1 257 ? -52.567 1.791 25.087 1.00 87.19 257 THR A O 1
ATOM 1904 N N . ILE A 1 258 ? -50.458 1.015 25.018 1.00 86.69 258 ILE A N 1
ATOM 1905 C CA . ILE A 1 258 ? -50.766 -0.390 24.772 1.00 86.69 258 ILE A CA 1
ATOM 1906 C C . ILE A 1 258 ? -50.352 -1.172 26.013 1.00 86.69 258 ILE A C 1
ATOM 1908 O O . ILE A 1 258 ? -49.248 -0.994 26.524 1.00 86.69 258 ILE A O 1
ATOM 1912 N N . SER A 1 259 ? -51.246 -2.043 26.472 1.00 90.94 259 SER A N 1
ATOM 1913 C CA . SER A 1 259 ? -51.022 -2.939 27.602 1.00 90.94 259 SER A CA 1
ATOM 1914 C C . SER A 1 259 ? -51.171 -4.390 27.142 1.00 90.94 259 SER A C 1
ATOM 1916 O O . SER A 1 259 ? -52.121 -4.720 26.425 1.00 90.94 259 SER A O 1
ATOM 1918 N N . ARG A 1 260 ? -50.217 -5.254 27.504 1.00 89.94 260 ARG A N 1
ATOM 1919 C CA . ARG A 1 260 ? -50.220 -6.692 27.179 1.00 89.94 260 ARG A CA 1
ATOM 1920 C C . ARG A 1 260 ? -49.848 -7.516 28.401 1.00 89.94 260 ARG A C 1
ATOM 1922 O O . ARG A 1 260 ? -48.877 -7.191 29.069 1.00 89.94 260 ARG A O 1
ATOM 1929 N N . SER A 1 261 ? -50.578 -8.595 28.672 1.00 91.81 261 SER A N 1
ATOM 1930 C CA . SER A 1 261 ? -50.279 -9.491 29.795 1.00 91.81 261 SER A CA 1
ATOM 1931 C C . SER A 1 261 ? -48.898 -10.140 29.652 1.00 91.81 261 SER A C 1
ATOM 1933 O O . SER A 1 261 ? -48.561 -10.630 28.572 1.00 91.81 261 SER A O 1
ATOM 1935 N N . MET A 1 262 ? -48.158 -10.219 30.753 1.00 91.00 262 MET A N 1
ATOM 1936 C CA . MET A 1 262 ? -46.822 -10.795 30.883 1.00 91.00 262 MET A CA 1
ATOM 1937 C C . MET A 1 262 ? -46.797 -11.794 32.047 1.00 91.00 262 MET A C 1
ATOM 1939 O O . MET A 1 262 ? -47.138 -11.455 33.173 1.00 91.00 262 MET A O 1
ATOM 1943 N N . ASN A 1 263 ? -46.389 -13.032 31.768 1.00 89.50 263 ASN A N 1
ATOM 1944 C CA . ASN A 1 263 ? -46.289 -14.131 32.737 1.00 89.50 263 ASN A CA 1
ATOM 1945 C C . ASN A 1 263 ? -44.849 -14.673 32.805 1.00 89.50 263 ASN A C 1
ATOM 1947 O O . ASN A 1 263 ? -44.417 -15.171 33.844 1.00 89.50 263 ASN A O 1
ATOM 1951 N N . SER A 1 264 ? -44.088 -14.543 31.717 1.00 89.06 264 SER A N 1
ATOM 1952 C CA . SER A 1 264 ? -42.667 -14.862 31.638 1.00 89.06 264 SER A CA 1
ATOM 1953 C C . SER A 1 264 ? -41.898 -13.781 30.889 1.00 89.06 264 SER A C 1
ATOM 1955 O O . SER A 1 264 ? -42.389 -13.232 29.900 1.00 89.06 264 SER A O 1
ATOM 1957 N N . ILE A 1 265 ? -40.673 -13.522 31.335 1.00 89.81 265 ILE A N 1
ATOM 1958 C CA . ILE A 1 265 ? -39.730 -12.616 30.685 1.00 89.81 265 ILE A CA 1
ATOM 1959 C C . ILE A 1 265 ? -38.409 -13.354 30.570 1.00 89.81 265 ILE A C 1
ATOM 1961 O O . ILE A 1 265 ? -37.792 -13.680 31.581 1.00 89.81 265 ILE A O 1
ATOM 1965 N N . THR A 1 266 ? -37.959 -13.610 29.356 1.00 87.19 266 THR A N 1
ATOM 1966 C CA . THR A 1 266 ? -36.624 -14.144 29.102 1.00 87.19 266 THR A CA 1
ATOM 1967 C C . THR A 1 266 ? -35.759 -13.055 28.505 1.00 87.19 266 THR A C 1
ATOM 1969 O O . THR A 1 266 ? -36.249 -12.076 27.936 1.00 87.19 266 THR A O 1
ATOM 1972 N N . CYS A 1 267 ? -34.452 -13.210 28.657 1.00 84.62 267 CYS A N 1
ATOM 1973 C CA . CYS A 1 267 ? -33.529 -12.383 27.924 1.00 84.62 267 CYS A CA 1
ATOM 1974 C C . CYS A 1 267 ? -32.406 -13.217 27.354 1.00 84.62 267 CYS A C 1
ATOM 1976 O O . CYS A 1 267 ? -31.794 -14.017 28.059 1.00 84.62 267 CYS A O 1
ATOM 1978 N N . THR A 1 268 ? -32.147 -12.991 26.078 1.00 80.62 268 THR A N 1
ATOM 1979 C CA . THR A 1 268 ? -31.051 -13.614 25.357 1.00 80.62 268 THR A CA 1
ATOM 1980 C C . THR A 1 268 ? -30.075 -12.540 24.926 1.00 80.62 268 THR A C 1
ATOM 1982 O O . THR A 1 268 ? -30.454 -11.387 24.707 1.00 80.62 268 THR A O 1
ATOM 1985 N N . GLN A 1 269 ? -28.808 -12.908 24.844 1.00 71.38 269 GLN A N 1
ATOM 1986 C CA . GLN A 1 269 ? -27.849 -12.133 24.084 1.00 71.38 269 GLN A CA 1
ATOM 1987 C C . GLN A 1 269 ? -27.781 -12.710 22.679 1.00 71.38 269 GLN A C 1
ATOM 1989 O O . GLN A 1 269 ? -27.642 -13.920 22.509 1.00 71.38 269 GLN A O 1
ATOM 1994 N N . ALA A 1 270 ? -27.878 -11.849 21.678 1.00 62.56 270 ALA A N 1
ATOM 1995 C CA . ALA A 1 270 ? -27.523 -12.218 20.323 1.00 62.56 270 ALA A CA 1
ATOM 1996 C C . ALA A 1 270 ? -26.185 -11.559 19.999 1.00 62.56 270 ALA A C 1
ATOM 1998 O O . ALA A 1 270 ? -25.963 -10.376 20.294 1.00 62.56 270 ALA A O 1
ATOM 1999 N N . GLU A 1 271 ? -25.275 -12.344 19.422 1.00 57.28 271 GLU A N 1
ATOM 2000 C CA . GLU A 1 271 ? -24.129 -11.774 18.723 1.00 57.28 271 GLU A CA 1
ATOM 2001 C C . GLU A 1 271 ? -24.700 -10.768 17.730 1.00 57.28 271 GLU A C 1
ATOM 2003 O O . GLU A 1 271 ? -25.660 -11.080 17.030 1.00 57.28 271 GLU A O 1
ATOM 2008 N N . ASN A 1 272 ? -24.191 -9.536 17.719 1.00 59.53 272 ASN A N 1
ATOM 2009 C CA . ASN A 1 272 ? -24.474 -8.657 16.598 1.00 59.53 272 ASN A CA 1
ATOM 2010 C C . ASN A 1 272 ? -23.533 -9.109 15.472 1.00 59.53 272 ASN A C 1
ATOM 2012 O O . ASN A 1 272 ? -22.345 -8.771 15.501 1.00 59.53 272 ASN A O 1
ATOM 2016 N N . PRO A 1 273 ? -24.026 -9.895 14.503 1.00 61.03 273 PRO A N 1
ATOM 2017 C CA . PRO A 1 273 ? -23.155 -10.556 13.541 1.00 61.03 273 PRO A CA 1
ATOM 2018 C C . PRO A 1 273 ? -22.543 -9.551 12.558 1.00 61.03 273 PRO A C 1
ATOM 2020 O O . PRO A 1 273 ? -21.582 -9.856 11.865 1.00 61.03 273 PRO A O 1
ATOM 2023 N N . CYS A 1 274 ? -23.061 -8.321 12.542 1.00 78.94 274 CYS A N 1
ATOM 2024 C CA . CYS A 1 274 ? -22.595 -7.227 11.708 1.00 78.94 274 CYS A CA 1
ATOM 2025 C C . CYS A 1 274 ? -21.694 -6.229 12.456 1.00 78.94 274 CYS A C 1
ATOM 2027 O O . CYS A 1 274 ? -21.632 -5.061 12.067 1.00 78.94 274 CYS A O 1
ATOM 2029 N N . LEU A 1 275 ? -20.994 -6.648 13.519 1.00 81.38 275 LEU A N 1
ATOM 2030 C CA . LEU A 1 275 ? -19.929 -5.846 14.139 1.00 81.38 275 LEU A CA 1
ATOM 2031 C C . LEU A 1 275 ? -18.604 -5.997 13.377 1.00 81.38 275 LEU A C 1
ATOM 2033 O O . LEU A 1 275 ? -18.313 -7.097 12.906 1.00 81.38 275 LEU A O 1
ATOM 2037 N N . PRO A 1 276 ? -17.742 -4.961 13.310 1.00 84.44 276 PRO A N 1
ATOM 2038 C CA . PRO A 1 276 ? -16.418 -5.080 12.693 1.00 84.44 276 PRO A CA 1
ATOM 2039 C C . PRO A 1 276 ? -15.559 -6.193 13.298 1.00 84.44 276 PRO A C 1
ATOM 2041 O O . PRO A 1 276 ? -14.765 -6.798 12.586 1.00 84.44 276 PRO A O 1
ATOM 2044 N N . THR A 1 277 ? -15.737 -6.476 14.592 1.00 82.31 277 THR A N 1
ATOM 2045 C CA . THR A 1 277 ? -15.023 -7.515 15.352 1.00 82.31 277 THR A CA 1
ATOM 2046 C C . THR A 1 277 ? -15.409 -8.945 14.968 1.00 82.31 277 THR A C 1
ATOM 2048 O O . THR A 1 277 ? -14.699 -9.873 15.340 1.00 82.31 277 THR A O 1
ATOM 2051 N N . SER A 1 278 ? -16.489 -9.141 14.202 1.00 82.00 278 SER A N 1
ATOM 2052 C CA . SER A 1 278 ? -16.853 -10.457 13.647 1.00 82.00 278 SER A CA 1
ATOM 2053 C C . SER A 1 278 ? -15.969 -10.885 12.465 1.00 82.00 278 SER A C 1
ATOM 2055 O O . SER A 1 278 ? -15.989 -12.052 12.077 1.00 82.00 278 SER A O 1
ATOM 2057 N N . ILE A 1 279 ? -15.169 -9.969 11.903 1.00 88.06 279 ILE A N 1
ATOM 2058 C CA . ILE A 1 279 ? -14.173 -10.273 10.872 1.00 88.06 279 ILE A CA 1
ATOM 2059 C C . ILE A 1 279 ? -12.809 -10.473 11.531 1.00 88.06 279 ILE A C 1
ATOM 2061 O O . ILE A 1 279 ? -12.360 -9.659 12.336 1.00 88.06 279 ILE A O 1
ATOM 2065 N N . THR A 1 280 ? -12.110 -11.542 11.151 1.00 90.00 280 THR A N 1
ATOM 2066 C CA . THR A 1 280 ? -10.712 -11.744 11.554 1.00 90.00 280 THR A CA 1
ATOM 2067 C C . THR A 1 280 ? -9.784 -10.907 10.671 1.00 90.00 280 THR A C 1
ATOM 2069 O O . THR A 1 280 ? -9.645 -11.187 9.479 1.00 90.00 280 THR A O 1
ATOM 2072 N N . TYR A 1 281 ? -9.136 -9.898 11.251 1.00 90.94 281 TYR A N 1
ATOM 2073 C CA . TYR A 1 281 ? -8.137 -9.069 10.570 1.00 90.94 281 TYR A CA 1
ATOM 2074 C C . TYR A 1 281 ? -6.735 -9.676 10.692 1.00 90.94 281 TYR A C 1
ATOM 2076 O O . TYR A 1 281 ? -6.342 -10.151 11.759 1.00 90.94 281 TYR A O 1
ATOM 2084 N N . GLY A 1 282 ? -5.977 -9.658 9.596 1.00 86.81 282 GLY A N 1
ATOM 2085 C CA . GLY A 1 282 ? -4.564 -10.016 9.594 1.00 86.81 282 GLY A CA 1
ATOM 2086 C C . GLY A 1 282 ? -3.755 -9.057 10.463 1.00 86.81 282 GLY A C 1
ATOM 2087 O O . GLY A 1 282 ? -3.933 -7.843 10.381 1.00 86.81 282 GLY A O 1
ATOM 2088 N N . VAL A 1 283 ? -2.873 -9.619 11.284 1.00 85.94 283 VAL A N 1
ATOM 2089 C CA . VAL A 1 283 ? -1.911 -8.867 12.095 1.00 85.94 283 VAL A CA 1
ATOM 2090 C C . VAL A 1 283 ? -0.541 -8.897 11.429 1.00 85.94 283 VAL A C 1
ATOM 2092 O O . VAL A 1 283 ? -0.159 -9.908 10.831 1.00 85.94 283 VAL A O 1
ATOM 2095 N N . GLY A 1 284 ? 0.186 -7.794 11.552 1.00 83.44 284 GLY A N 1
ATOM 2096 C CA . GLY A 1 284 ? 1.552 -7.654 11.085 1.00 83.44 284 GLY A CA 1
ATOM 2097 C C . GLY A 1 284 ? 2.465 -8.689 11.736 1.00 83.44 284 GLY A C 1
ATOM 2098 O O . GLY A 1 284 ? 2.340 -9.011 12.923 1.00 83.44 284 GLY A O 1
ATOM 2099 N N . ASP A 1 285 ? 3.402 -9.236 10.965 1.00 84.31 285 ASP A N 1
ATOM 2100 C CA . ASP A 1 285 ? 4.358 -10.221 11.484 1.00 84.31 285 ASP A CA 1
ATOM 2101 C C . ASP A 1 285 ? 5.549 -9.593 12.226 1.00 84.31 285 ASP A C 1
ATOM 2103 O O . ASP A 1 285 ? 6.369 -10.318 12.796 1.00 84.31 285 ASP A O 1
ATOM 2107 N N . ASN A 1 286 ? 5.630 -8.259 12.254 1.00 81.19 286 ASN A N 1
ATOM 2108 C CA . ASN A 1 286 ? 6.729 -7.478 12.825 1.00 81.19 286 ASN A CA 1
ATOM 2109 C C . ASN A 1 286 ? 8.117 -7.834 12.241 1.00 81.19 286 ASN A C 1
ATOM 2111 O O . ASN A 1 286 ? 9.141 -7.626 12.901 1.00 81.19 286 ASN A O 1
ATOM 2115 N N . GLN A 1 287 ? 8.184 -8.394 11.026 1.00 81.69 287 GLN A N 1
ATOM 2116 C CA . GLN A 1 287 ? 9.446 -8.592 10.304 1.00 81.69 287 GLN A CA 1
ATOM 2117 C C . GLN A 1 287 ? 9.902 -7.283 9.634 1.00 81.69 287 GLN A C 1
ATOM 2119 O O . GLN A 1 287 ? 9.163 -6.308 9.563 1.00 81.69 287 GLN A O 1
ATOM 2124 N N . ILE A 1 288 ? 11.151 -7.215 9.155 1.00 75.00 288 ILE A N 1
ATOM 2125 C CA . ILE A 1 288 ? 11.662 -6.041 8.424 1.00 75.00 288 ILE A CA 1
ATOM 2126 C C . ILE A 1 288 ? 12.274 -6.500 7.090 1.00 75.00 288 ILE A C 1
ATOM 2128 O O . ILE A 1 288 ? 13.343 -7.117 7.104 1.00 75.00 288 ILE A O 1
ATOM 2132 N N . PRO A 1 289 ? 11.662 -6.168 5.939 1.00 77.88 289 PRO A N 1
ATOM 2133 C CA . PRO A 1 289 ? 10.297 -5.647 5.822 1.00 77.88 289 PRO A CA 1
ATOM 2134 C C . PRO A 1 289 ? 9.288 -6.688 6.341 1.00 77.88 289 PRO A C 1
ATOM 2136 O O . PRO A 1 289 ? 9.570 -7.884 6.293 1.00 77.88 289 PRO A O 1
ATOM 2139 N N . GLU A 1 290 ? 8.132 -6.247 6.834 1.00 83.44 290 GLU A N 1
ATOM 2140 C CA . GLU A 1 290 ? 7.043 -7.160 7.211 1.00 83.44 290 GLU A CA 1
ATOM 2141 C C . GLU A 1 290 ? 6.665 -8.043 6.009 1.00 83.44 290 GLU A C 1
ATOM 2143 O O . GLU A 1 290 ? 6.781 -7.608 4.868 1.00 83.44 290 GLU A O 1
ATOM 2148 N N . ILE A 1 291 ? 6.271 -9.297 6.188 1.00 85.75 291 ILE A N 1
ATOM 2149 C CA . ILE A 1 291 ? 5.708 -10.083 5.072 1.00 85.75 291 ILE A CA 1
ATOM 2150 C C . ILE A 1 291 ? 4.188 -10.008 5.152 1.00 85.75 291 ILE A C 1
ATOM 2152 O O . ILE A 1 291 ? 3.528 -9.746 4.148 1.00 85.75 291 ILE A O 1
ATOM 2156 N N . MET A 1 292 ? 3.652 -10.171 6.359 1.00 88.06 292 MET A N 1
ATOM 2157 C CA . MET A 1 292 ? 2.258 -9.894 6.706 1.00 88.06 292 MET A CA 1
ATOM 2158 C C . MET A 1 292 ? 2.151 -8.485 7.276 1.00 88.06 292 MET A C 1
ATOM 2160 O O . MET A 1 292 ? 2.917 -8.169 8.178 1.00 88.06 292 MET A O 1
ATOM 2164 N N . ILE A 1 293 ? 1.198 -7.686 6.797 1.00 91.31 293 ILE A N 1
ATOM 2165 C CA . ILE A 1 293 ? 0.960 -6.313 7.274 1.00 91.31 293 ILE A CA 1
ATOM 2166 C C . ILE A 1 293 ? -0.395 -6.204 7.980 1.00 91.31 293 ILE A C 1
ATOM 2168 O O . ILE A 1 293 ? -1.336 -6.929 7.642 1.00 91.31 293 ILE A O 1
ATOM 2172 N N . ASP A 1 294 ? -0.496 -5.279 8.937 1.00 90.38 294 ASP A N 1
ATOM 2173 C CA . ASP A 1 294 ? -1.727 -5.028 9.692 1.00 90.38 294 ASP A CA 1
ATOM 2174 C C . ASP A 1 294 ? -2.903 -4.633 8.785 1.00 90.38 294 ASP A C 1
ATOM 2176 O O . ASP A 1 294 ? -2.794 -3.772 7.902 1.00 90.38 294 ASP A O 1
ATOM 2180 N N . VAL A 1 295 ? -4.060 -5.239 9.052 1.00 92.94 295 VAL A N 1
ATOM 2181 C CA . VAL A 1 295 ? -5.336 -4.904 8.416 1.00 92.94 295 VAL A CA 1
ATOM 2182 C C . VAL A 1 295 ? -6.210 -4.150 9.413 1.00 92.94 295 VAL A C 1
ATOM 2184 O O . VAL A 1 295 ? -6.439 -4.605 10.531 1.00 92.94 295 VAL A O 1
ATOM 2187 N N . GLY A 1 296 ? -6.723 -2.992 9.002 1.00 91.56 296 GLY A N 1
ATOM 2188 C CA . GLY A 1 296 ? -7.633 -2.173 9.803 1.00 91.56 296 GLY A CA 1
ATOM 2189 C C . GLY A 1 296 ? -8.974 -1.948 9.113 1.00 91.56 296 GLY A C 1
ATOM 2190 O O . GLY A 1 296 ? -9.123 -2.216 7.919 1.00 91.56 296 GLY A O 1
ATOM 2191 N N . TYR A 1 297 ? -9.940 -1.406 9.857 1.00 92.94 297 TYR A N 1
ATOM 2192 C CA . TYR A 1 297 ? -11.213 -0.939 9.311 1.00 92.94 297 TYR A CA 1
ATOM 2193 C C . TYR A 1 297 ? -11.464 0.540 9.628 1.00 92.94 297 TYR A C 1
ATOM 2195 O O . TYR A 1 297 ? -10.955 1.091 10.605 1.00 92.94 297 TYR A O 1
ATOM 2203 N N . SER A 1 298 ? -12.269 1.187 8.794 1.00 91.50 298 SER A N 1
ATOM 2204 C CA . SER A 1 298 ? -12.715 2.571 8.944 1.00 91.50 298 SER A CA 1
ATOM 2205 C C . SER A 1 298 ? -14.147 2.733 8.427 1.00 91.50 298 SER A C 1
ATOM 2207 O O . SER A 1 298 ? -14.736 1.795 7.889 1.00 91.50 298 SER A O 1
ATOM 2209 N N . ASP A 1 299 ? -14.736 3.914 8.622 1.00 90.94 299 ASP A N 1
ATOM 2210 C CA . ASP A 1 299 ? -16.054 4.275 8.079 1.00 90.94 299 ASP A CA 1
ATOM 2211 C C . ASP A 1 299 ? -17.205 3.314 8.468 1.00 90.94 299 ASP A C 1
ATOM 2213 O O . ASP A 1 299 ? -18.170 3.171 7.717 1.00 90.94 299 ASP A O 1
ATOM 2217 N N . TYR A 1 300 ? -17.130 2.653 9.634 1.00 89.81 300 TYR A N 1
ATOM 2218 C CA . TYR A 1 300 ? -18.214 1.786 10.110 1.00 89.81 300 TYR A CA 1
ATOM 2219 C C . TYR A 1 300 ? -19.486 2.594 10.400 1.00 89.81 300 TYR A C 1
ATOM 2221 O O . TYR A 1 300 ? -19.481 3.503 11.235 1.00 89.81 300 TYR A O 1
ATOM 2229 N N . ALA A 1 301 ? -20.583 2.232 9.740 1.00 84.69 301 ALA A N 1
ATOM 2230 C CA . ALA A 1 301 ? -21.897 2.836 9.921 1.00 84.69 301 ALA A CA 1
ATOM 2231 C C . ALA A 1 301 ? -23.002 1.782 9.796 1.00 84.69 301 ALA A C 1
ATOM 2233 O O . ALA A 1 301 ? -22.903 0.883 8.968 1.00 84.69 301 ALA A O 1
ATOM 2234 N N . THR A 1 302 ? -24.079 1.927 10.572 1.00 82.44 302 THR A N 1
ATOM 2235 C CA . THR A 1 302 ? -25.274 1.070 10.502 1.00 82.44 302 THR A CA 1
ATOM 2236 C C . THR A 1 302 ? -26.491 1.914 10.142 1.00 82.44 302 THR A C 1
ATOM 2238 O O . THR A 1 302 ? -26.726 2.964 10.741 1.00 82.44 302 THR A O 1
ATOM 2241 N N . THR A 1 303 ? -27.272 1.458 9.166 1.00 83.56 303 THR A N 1
ATOM 2242 C CA . THR A 1 303 ? -28.472 2.141 8.660 1.00 83.56 303 THR A CA 1
ATOM 2243 C C . THR A 1 303 ? -29.684 1.215 8.721 1.00 83.56 303 THR A C 1
ATOM 2245 O O . THR A 1 303 ? -29.552 0.018 8.489 1.00 83.56 303 THR A O 1
ATOM 2248 N N . LEU A 1 304 ? -30.864 1.744 9.057 1.00 69.50 304 LEU A N 1
ATOM 2249 C CA . LEU A 1 304 ? -32.112 0.973 9.062 1.00 69.50 304 LEU A CA 1
ATOM 2250 C C . LEU A 1 304 ? -32.649 0.838 7.631 1.00 69.50 304 LEU A C 1
ATOM 2252 O O . LEU A 1 304 ? -32.719 1.829 6.896 1.00 69.50 304 LEU A O 1
ATOM 2256 N N . VAL A 1 305 ? -33.080 -0.362 7.251 1.00 75.06 305 VAL A N 1
ATOM 2257 C CA . VAL A 1 305 ? -33.787 -0.592 5.991 1.00 75.06 305 VAL A CA 1
ATOM 2258 C C . VAL A 1 305 ? -35.204 -0.034 6.127 1.00 75.06 305 VAL A C 1
ATOM 2260 O O . VAL A 1 305 ? -35.973 -0.436 6.998 1.00 75.06 305 VAL A O 1
ATOM 2263 N N . ALA A 1 306 ? -35.565 0.925 5.274 1.00 68.62 306 ALA A N 1
ATOM 2264 C CA . ALA A 1 306 ? -36.848 1.616 5.369 1.00 68.62 306 ALA A CA 1
ATOM 2265 C C . ALA A 1 306 ? -38.038 0.634 5.341 1.00 68.62 306 ALA A C 1
ATOM 2267 O O . ALA A 1 306 ? -38.218 -0.107 4.377 1.00 68.62 306 ALA A O 1
ATOM 2268 N N . GLY A 1 307 ? -38.870 0.673 6.387 1.00 67.81 307 GLY A N 1
ATOM 2269 C CA . GLY A 1 307 ? -40.049 -0.191 6.522 1.00 67.81 307 GLY A CA 1
ATOM 2270 C C . GLY A 1 307 ? -39.773 -1.586 7.093 1.00 67.81 307 GLY A C 1
ATOM 2271 O O . GLY A 1 307 ? -40.695 -2.396 7.122 1.00 67.81 307 GLY A O 1
ATOM 2272 N N . SER A 1 308 ? -38.549 -1.857 7.556 1.00 70.75 308 SER A N 1
ATOM 2273 C CA . SER A 1 308 ? -38.170 -3.100 8.232 1.00 70.75 308 SER A CA 1
ATOM 2274 C C . SER A 1 308 ? -37.508 -2.821 9.590 1.00 70.75 308 SER A C 1
ATOM 2276 O O . SER A 1 308 ? -37.049 -1.709 9.849 1.00 70.75 308 SER A O 1
ATOM 2278 N N . THR A 1 309 ? -37.457 -3.838 10.455 1.00 66.56 309 THR A N 1
ATOM 2279 C CA . THR A 1 309 ? -36.550 -3.898 11.617 1.00 66.56 309 THR A CA 1
ATOM 2280 C C . THR A 1 309 ? -35.112 -4.249 11.211 1.00 66.56 309 THR A C 1
ATOM 2282 O O . THR A 1 309 ? -34.212 -4.222 12.045 1.00 66.56 309 THR A O 1
ATOM 2285 N N . ASP A 1 310 ? -34.885 -4.576 9.936 1.00 71.50 310 ASP A N 1
ATOM 2286 C CA . ASP A 1 310 ? -33.574 -4.943 9.411 1.00 71.50 310 ASP A CA 1
ATOM 2287 C C . ASP A 1 310 ? -32.640 -3.738 9.297 1.00 71.50 310 ASP A C 1
ATOM 2289 O O . ASP A 1 310 ? -33.043 -2.623 8.964 1.00 71.50 310 ASP A O 1
ATOM 2293 N N . THR A 1 311 ? -31.352 -3.981 9.500 1.00 76.56 311 THR A N 1
ATOM 2294 C CA . THR A 1 311 ? -30.285 -2.996 9.361 1.00 76.56 311 THR A CA 1
ATOM 2295 C C . THR A 1 311 ? -29.254 -3.452 8.337 1.00 76.56 311 THR A C 1
ATOM 2297 O O . THR A 1 311 ? -29.066 -4.644 8.092 1.00 76.56 311 THR A O 1
ATOM 2300 N N . THR A 1 312 ? -28.570 -2.484 7.742 1.00 85.31 312 THR A N 1
ATOM 2301 C CA . THR A 1 312 ? -27.402 -2.684 6.892 1.00 85.31 312 THR A CA 1
ATOM 2302 C C . THR A 1 312 ? -26.227 -1.941 7.517 1.00 85.31 312 THR A C 1
ATOM 2304 O O . THR A 1 312 ? -26.255 -0.712 7.636 1.00 85.31 312 THR A O 1
ATOM 2307 N N . SER A 1 313 ? -25.200 -2.685 7.919 1.00 90.00 313 SER A N 1
ATOM 2308 C CA . SER A 1 313 ? -23.902 -2.167 8.347 1.00 90.00 313 SER A CA 1
ATOM 2309 C C . SER A 1 313 ? -22.936 -2.113 7.168 1.00 90.00 313 SER A C 1
ATOM 2311 O O . SER A 1 313 ? -22.867 -3.052 6.383 1.00 90.00 313 SER A O 1
ATOM 2313 N N . THR A 1 314 ? -22.159 -1.042 7.056 1.00 92.62 314 THR A N 1
ATOM 2314 C CA . THR A 1 314 ? -21.115 -0.862 6.038 1.00 92.62 314 THR A CA 1
ATOM 2315 C C . THR A 1 314 ? -19.810 -0.427 6.687 1.00 92.62 314 THR A C 1
ATOM 2317 O O . THR A 1 314 ? -19.855 0.314 7.665 1.00 92.62 314 THR A O 1
ATOM 2320 N N . MET A 1 315 ? -18.664 -0.825 6.134 1.00 93.94 315 MET A N 1
ATOM 2321 C CA . MET A 1 315 ? -17.341 -0.317 6.523 1.00 93.94 315 MET A CA 1
ATOM 2322 C C . MET A 1 315 ? -16.332 -0.432 5.377 1.00 93.94 315 MET A C 1
ATOM 2324 O O . MET A 1 315 ? -16.586 -1.114 4.383 1.00 93.94 315 MET A O 1
ATOM 2328 N N . LYS A 1 316 ? -15.167 0.200 5.531 1.00 94.06 316 LYS A N 1
ATOM 2329 C CA . LYS A 1 316 ? -13.993 -0.033 4.682 1.00 94.06 316 LYS A CA 1
ATOM 2330 C C . LYS A 1 316 ? -12.950 -0.836 5.432 1.00 94.06 316 LYS A C 1
ATOM 2332 O O . LYS A 1 316 ? -12.698 -0.554 6.597 1.00 94.06 316 LYS A O 1
ATOM 2337 N N . ILE A 1 317 ? -12.321 -1.788 4.756 1.00 94.62 317 ILE A N 1
ATOM 2338 C CA . ILE A 1 317 ? -11.215 -2.592 5.287 1.00 94.62 317 ILE A CA 1
ATOM 2339 C C . ILE A 1 317 ? -9.985 -2.293 4.438 1.00 94.62 317 ILE A C 1
ATOM 2341 O O . ILE A 1 317 ? -10.077 -2.321 3.212 1.00 94.62 317 ILE A O 1
ATOM 2345 N N . SER A 1 318 ? -8.851 -1.978 5.060 1.00 95.44 318 SER A N 1
ATOM 2346 C CA . SER A 1 318 ? -7.658 -1.524 4.338 1.00 95.44 318 SER A CA 1
ATOM 2347 C C . SER A 1 318 ? -6.348 -1.966 4.973 1.00 95.44 318 SER A C 1
ATOM 2349 O O . SER A 1 318 ? -6.261 -2.120 6.191 1.00 95.44 318 SER A O 1
ATOM 2351 N N . CYS A 1 319 ? -5.318 -2.078 4.139 1.00 93.81 319 CYS A N 1
ATOM 2352 C CA . CYS A 1 319 ? -3.935 -2.345 4.525 1.00 93.81 319 CYS A CA 1
ATOM 2353 C C . CYS A 1 319 ? -2.966 -1.658 3.543 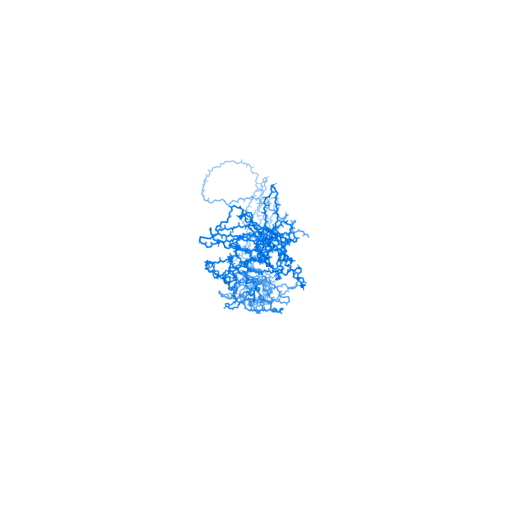1.00 93.81 319 CYS A C 1
ATOM 2355 O O . CYS A 1 319 ? -3.301 -1.445 2.371 1.00 93.81 319 CYS A O 1
ATOM 2357 N N . SER A 1 320 ? -1.774 -1.289 4.019 1.00 92.94 320 SER A N 1
ATOM 2358 C CA . SER A 1 320 ? -0.799 -0.485 3.267 1.00 92.94 320 SER A CA 1
ATOM 2359 C C . SER A 1 320 ? 0.629 -1.002 3.449 1.00 92.94 320 SER A C 1
ATOM 2361 O O . SER A 1 320 ? 1.110 -1.106 4.573 1.00 92.94 320 SER A O 1
ATOM 2363 N N . ALA A 1 321 ? 1.322 -1.266 2.343 1.00 88.81 321 ALA A N 1
ATOM 2364 C CA . ALA A 1 321 ? 2.714 -1.699 2.310 1.00 88.81 321 ALA A CA 1
ATOM 2365 C C . ALA A 1 321 ? 3.682 -0.514 2.437 1.00 88.81 321 ALA A C 1
ATOM 2367 O O . ALA A 1 321 ? 3.365 0.633 2.098 1.00 88.81 321 ALA A O 1
ATOM 2368 N N . ILE A 1 322 ? 4.912 -0.791 2.868 1.00 83.50 322 ILE A N 1
ATOM 2369 C CA . ILE A 1 322 ? 5.991 0.207 2.881 1.00 83.50 322 ILE A CA 1
ATOM 2370 C C . ILE A 1 322 ? 6.438 0.586 1.456 1.00 83.50 322 ILE A C 1
ATOM 2372 O O . ILE A 1 322 ? 6.139 -0.099 0.480 1.00 83.50 322 ILE A O 1
ATOM 2376 N N . ALA A 1 323 ? 7.182 1.687 1.318 1.00 79.19 323 ALA A N 1
ATOM 2377 C CA . ALA A 1 323 ? 7.668 2.145 0.014 1.00 79.19 323 ALA A CA 1
ATOM 2378 C C . ALA A 1 323 ? 8.539 1.084 -0.691 1.00 79.19 323 ALA A C 1
ATOM 2380 O O . ALA A 1 323 ? 9.437 0.499 -0.084 1.00 79.19 323 ALA A O 1
ATOM 2381 N N . GLY A 1 324 ? 8.293 0.865 -1.988 1.00 76.25 324 GLY A N 1
ATOM 2382 C CA . GLY A 1 324 ? 8.978 -0.151 -2.804 1.00 76.25 324 GLY A CA 1
ATOM 2383 C C . GLY A 1 324 ? 8.362 -1.557 -2.738 1.00 76.25 324 GLY A C 1
ATOM 2384 O O . GLY A 1 324 ? 8.898 -2.482 -3.351 1.00 76.25 324 GLY A O 1
ATOM 2385 N N . TYR A 1 325 ? 7.255 -1.717 -2.011 1.00 87.44 325 TYR A N 1
ATOM 2386 C CA . TYR A 1 325 ? 6.464 -2.941 -1.936 1.00 87.44 325 TYR A CA 1
ATOM 2387 C C . TYR A 1 325 ? 5.030 -2.649 -2.381 1.00 87.44 325 TYR A C 1
ATOM 2389 O O . TYR A 1 325 ? 4.533 -1.531 -2.242 1.00 87.44 325 TYR A O 1
ATOM 2397 N N . ILE A 1 326 ? 4.377 -3.667 -2.923 1.00 89.94 326 ILE A N 1
ATOM 2398 C CA . ILE A 1 326 ? 2.964 -3.648 -3.299 1.00 89.94 326 ILE A CA 1
ATOM 2399 C C . ILE A 1 326 ? 2.171 -4.412 -2.240 1.00 89.94 326 ILE A C 1
ATOM 2401 O O . ILE A 1 326 ? 2.694 -5.336 -1.615 1.00 89.94 326 ILE A O 1
ATOM 2405 N N . THR A 1 327 ? 0.918 -4.030 -2.031 1.00 92.19 327 THR A N 1
ATOM 2406 C CA . THR A 1 327 ? 0.015 -4.711 -1.101 1.00 92.19 327 THR A CA 1
ATOM 2407 C C . THR A 1 327 ? -0.833 -5.721 -1.853 1.00 92.19 327 THR A C 1
ATOM 2409 O O . THR A 1 327 ? -1.377 -5.409 -2.907 1.00 92.19 327 THR A O 1
ATOM 2412 N N . ASN A 1 328 ? -0.985 -6.911 -1.284 1.00 92.62 328 ASN A N 1
ATOM 2413 C CA . ASN A 1 328 ? -1.911 -7.929 -1.750 1.00 92.62 328 ASN A CA 1
ATOM 2414 C C . ASN A 1 328 ? -2.831 -8.322 -0.590 1.00 92.62 328 ASN A C 1
ATOM 2416 O O . ASN A 1 328 ? -2.365 -8.893 0.398 1.00 92.62 328 ASN A O 1
ATOM 2420 N N . MET A 1 329 ? -4.114 -7.974 -0.688 1.00 94.62 329 MET A N 1
ATOM 2421 C CA . MET A 1 329 ? -5.133 -8.368 0.284 1.00 94.62 329 MET A CA 1
ATOM 2422 C C . MET A 1 329 ? -5.688 -9.748 -0.070 1.00 94.62 329 MET A C 1
ATOM 2424 O O . MET A 1 329 ? -5.828 -10.097 -1.233 1.00 94.62 329 MET A O 1
ATOM 2428 N N . ASP A 1 330 ? -6.047 -10.538 0.923 1.00 93.00 330 ASP A N 1
ATOM 2429 C CA . ASP A 1 330 ? -6.699 -11.825 0.750 1.00 93.00 330 ASP A CA 1
ATOM 2430 C C . ASP A 1 330 ? -7.905 -11.894 1.692 1.00 93.00 330 ASP A C 1
ATOM 2432 O O . ASP A 1 330 ? -7.779 -11.720 2.909 1.00 93.00 330 ASP A O 1
ATOM 2436 N N . VAL A 1 331 ? -9.079 -12.133 1.114 1.00 90.19 331 VAL A N 1
ATOM 2437 C CA . VAL A 1 331 ? -10.336 -12.368 1.818 1.00 90.19 331 VAL A CA 1
ATOM 2438 C C . VAL A 1 331 ? -10.551 -13.881 1.977 1.00 90.19 331 VAL A C 1
ATOM 2440 O O . VAL A 1 331 ? -10.488 -14.637 1.009 1.00 90.19 331 VAL A O 1
ATOM 2443 N N . ASN A 1 332 ? -10.862 -14.343 3.193 1.00 88.50 332 ASN A N 1
ATOM 2444 C CA . ASN A 1 332 ? -11.103 -15.762 3.524 1.00 88.50 332 ASN A CA 1
ATOM 2445 C C . ASN A 1 332 ? -9.949 -16.742 3.222 1.00 88.50 332 ASN A C 1
ATOM 2447 O O . ASN A 1 332 ? -10.203 -17.934 3.042 1.00 88.50 332 ASN A O 1
ATOM 2451 N N . ASN A 1 333 ? -8.695 -16.285 3.209 1.00 74.81 333 ASN A N 1
ATOM 2452 C CA . ASN A 1 333 ? -7.507 -17.114 2.949 1.00 74.81 333 ASN A CA 1
ATOM 2453 C C . ASN A 1 333 ? -7.505 -17.792 1.558 1.00 74.81 333 ASN A C 1
ATOM 2455 O O . ASN A 1 333 ? -7.116 -18.957 1.426 1.00 74.81 333 ASN A O 1
ATOM 2459 N N . GLY A 1 334 ? -7.950 -17.087 0.523 1.00 75.12 334 GLY A N 1
ATOM 2460 C CA . GLY A 1 334 ? -7.659 -17.441 -0.863 1.00 75.12 334 GLY A CA 1
ATOM 2461 C C . GLY A 1 334 ? -8.340 -16.569 -1.918 1.00 75.12 334 GLY A C 1
ATOM 2462 O O . GLY A 1 334 ? -8.115 -16.797 -3.108 1.00 75.12 334 GLY A O 1
ATOM 2463 N N . LEU A 1 335 ? -9.196 -15.614 -1.537 1.00 82.94 335 LEU A N 1
ATOM 2464 C CA . LEU A 1 335 ? -9.895 -14.752 -2.488 1.00 82.94 335 LEU A CA 1
ATOM 2465 C C . LEU A 1 335 ? -9.214 -13.384 -2.563 1.00 82.94 335 LEU A C 1
ATOM 2467 O O . LEU A 1 335 ? -9.378 -12.549 -1.677 1.00 82.94 335 LEU A O 1
ATOM 2471 N N . GLY A 1 336 ? -8.501 -13.130 -3.660 1.00 86.25 336 GLY A N 1
ATOM 2472 C CA . GLY A 1 336 ? -8.007 -11.793 -3.976 1.00 86.25 336 GLY A CA 1
ATOM 2473 C C . GLY A 1 336 ? -9.169 -10.867 -4.367 1.00 86.25 336 GLY A C 1
ATOM 2474 O O . GLY A 1 336 ? -9.840 -11.159 -5.361 1.00 86.25 336 GLY A O 1
ATOM 2475 N N . PRO A 1 337 ? -9.455 -9.785 -3.621 1.00 89.81 337 PRO A N 1
ATOM 2476 C CA . PRO A 1 337 ? -10.401 -8.769 -4.064 1.00 89.81 337 PRO A CA 1
ATOM 2477 C C . PRO A 1 337 ? -9.907 -8.087 -5.349 1.00 89.81 337 PRO A C 1
ATOM 2479 O O . PRO A 1 337 ? -8.704 -7.983 -5.590 1.00 89.81 337 PRO A O 1
ATOM 2482 N N . ALA A 1 338 ? -10.837 -7.585 -6.166 1.00 88.62 338 ALA A N 1
ATOM 2483 C CA . ALA A 1 338 ? -10.531 -6.962 -7.459 1.00 88.62 338 ALA A CA 1
ATOM 2484 C C . ALA A 1 338 ? -9.606 -5.737 -7.333 1.00 88.62 338 ALA A C 1
ATOM 2486 O O . ALA A 1 338 ? -8.897 -5.383 -8.272 1.00 88.62 338 ALA A O 1
ATOM 2487 N N . GLU A 1 339 ? -9.590 -5.093 -6.167 1.00 90.56 339 GLU A N 1
ATOM 2488 C CA . GLU A 1 339 ? -8.714 -3.971 -5.850 1.00 90.56 339 GLU A CA 1
ATOM 2489 C C . GLU A 1 339 ? -7.226 -4.358 -5.820 1.00 90.56 339 GLU A C 1
ATOM 2491 O O . GLU A 1 339 ? -6.386 -3.472 -5.954 1.00 90.56 339 GLU A O 1
ATOM 2496 N N . ASN A 1 340 ? -6.881 -5.648 -5.724 1.00 89.38 340 ASN A N 1
ATOM 2497 C CA . ASN A 1 340 ? -5.504 -6.112 -5.919 1.00 89.38 340 ASN A CA 1
ATOM 2498 C C . ASN A 1 340 ? -5.043 -6.009 -7.382 1.00 89.38 340 ASN A C 1
ATOM 2500 O O . ASN A 1 340 ? -3.858 -5.799 -7.633 1.00 89.38 340 ASN A O 1
ATOM 2504 N N . ASP A 1 341 ? -5.962 -6.157 -8.343 1.00 84.88 341 ASP A N 1
ATOM 2505 C CA . ASP A 1 341 ? -5.663 -6.296 -9.778 1.00 84.88 341 ASP A CA 1
ATOM 2506 C C . ASP A 1 341 ? -5.557 -4.943 -10.511 1.00 84.88 341 ASP A C 1
ATOM 2508 O O . ASP A 1 341 ? -5.552 -4.871 -11.745 1.00 84.88 341 ASP A O 1
ATOM 2512 N N . VAL A 1 342 ? -5.481 -3.838 -9.764 1.00 83.12 342 VAL A N 1
ATOM 2513 C CA . VAL A 1 342 ? -5.257 -2.499 -10.324 1.00 83.12 342 VAL A CA 1
ATOM 2514 C C . VAL A 1 342 ? -3.845 -2.417 -10.917 1.00 83.12 342 VAL A C 1
ATOM 2516 O O . VAL A 1 342 ? -2.889 -2.921 -10.338 1.00 83.12 342 VAL A O 1
ATOM 2519 N N . VAL A 1 343 ? -3.699 -1.769 -12.080 1.00 81.00 343 VAL A N 1
ATOM 2520 C CA . VAL A 1 343 ? -2.398 -1.558 -12.740 1.00 81.00 343 VAL A CA 1
ATOM 2521 C C . VAL A 1 343 ? -2.036 -0.065 -12.718 1.00 81.00 343 VAL A C 1
ATOM 2523 O O . VAL A 1 343 ? -2.795 0.735 -13.274 1.00 81.00 343 VAL A O 1
ATOM 2526 N N . PRO A 1 344 ? -0.879 0.330 -12.141 1.00 81.12 344 PRO A N 1
ATOM 2527 C CA . PRO A 1 344 ? 0.119 -0.524 -11.478 1.00 81.12 344 PRO A CA 1
ATOM 2528 C C . PRO A 1 344 ? -0.394 -1.112 -10.146 1.00 81.12 344 PRO A C 1
ATOM 2530 O O . PRO A 1 344 ? -1.278 -0.497 -9.541 1.00 81.12 344 PRO A O 1
ATOM 2533 N N . PRO A 1 345 ? 0.157 -2.261 -9.688 1.00 82.50 345 PRO A N 1
ATOM 2534 C CA . PRO A 1 345 ? -0.258 -2.879 -8.433 1.00 82.50 345 PRO A CA 1
ATOM 2535 C C . PRO A 1 345 ? -0.185 -1.879 -7.274 1.00 82.50 345 PRO A C 1
ATOM 2537 O O . PRO A 1 345 ? 0.798 -1.137 -7.160 1.00 82.50 345 PRO A O 1
ATOM 2540 N N . PRO A 1 346 ? -1.217 -1.808 -6.424 1.00 85.88 346 PRO A N 1
ATOM 2541 C CA . PRO A 1 346 ? -1.329 -0.724 -5.467 1.00 85.88 346 PRO A CA 1
ATOM 2542 C C . PRO A 1 346 ? -0.436 -0.942 -4.239 1.00 85.88 346 PRO A C 1
ATOM 2544 O O . PRO A 1 346 ? -0.301 -2.044 -3.712 1.00 85.88 346 PRO A O 1
ATOM 2547 N N . GLN A 1 347 ? 0.113 0.149 -3.698 1.00 89.50 347 GLN A N 1
ATOM 2548 C CA . GLN A 1 347 ? 0.764 0.137 -2.382 1.00 89.50 347 GLN A CA 1
ATOM 2549 C C . GLN A 1 347 ? -0.262 0.046 -1.236 1.00 89.50 347 GLN A C 1
ATOM 2551 O O . GLN A 1 347 ? 0.085 -0.315 -0.118 1.00 89.50 347 GLN A O 1
ATOM 2556 N N . THR A 1 348 ? -1.534 0.369 -1.475 1.00 92.31 348 THR A N 1
ATOM 2557 C CA . THR A 1 348 ? -2.620 0.297 -0.484 1.00 92.31 348 THR A CA 1
ATOM 2558 C C . THR A 1 348 ? -3.847 -0.325 -1.119 1.00 92.31 348 THR A C 1
ATOM 2560 O O . THR A 1 348 ? -4.312 0.166 -2.144 1.00 92.31 348 THR A O 1
ATOM 2563 N N . VAL A 1 349 ? -4.390 -1.362 -0.487 1.00 93.06 349 VAL A N 1
ATOM 2564 C CA . VAL A 1 349 ? -5.642 -1.996 -0.908 1.00 93.06 349 VAL A CA 1
ATOM 2565 C C . VAL A 1 349 ? -6.720 -1.637 0.105 1.00 93.06 349 VAL A C 1
ATOM 2567 O O . VAL A 1 349 ? -6.502 -1.748 1.312 1.00 93.06 349 VAL A O 1
ATOM 2570 N N . ALA A 1 350 ? -7.874 -1.187 -0.384 1.00 94.06 350 ALA A N 1
ATOM 2571 C CA . ALA A 1 350 ? -9.039 -0.872 0.432 1.00 94.06 350 ALA A CA 1
ATOM 2572 C C . ALA A 1 350 ? -10.298 -1.445 -0.221 1.00 94.06 350 ALA A C 1
ATOM 2574 O O . ALA A 1 350 ? -10.568 -1.151 -1.382 1.00 94.06 350 ALA A O 1
ATOM 2575 N N . ILE A 1 351 ? -11.069 -2.224 0.533 1.00 94.56 351 ILE A N 1
ATOM 2576 C CA . ILE A 1 351 ? -12.302 -2.870 0.076 1.00 94.56 351 ILE A CA 1
ATOM 2577 C C . ILE A 1 351 ? -13.508 -2.355 0.861 1.00 94.56 351 ILE A C 1
ATOM 2579 O O . ILE A 1 351 ? -13.381 -1.959 2.022 1.00 94.56 351 ILE A O 1
ATOM 2583 N N . ASN A 1 352 ? -14.689 -2.384 0.246 1.00 94.75 352 ASN A N 1
ATOM 2584 C CA . ASN A 1 352 ? -15.945 -2.085 0.933 1.00 94.75 352 ASN A CA 1
ATOM 2585 C C . ASN A 1 352 ? -16.573 -3.381 1.451 1.00 94.75 352 ASN A C 1
ATOM 2587 O O . ASN A 1 352 ? -16.656 -4.363 0.714 1.00 94.75 352 ASN A O 1
ATOM 2591 N N . ALA A 1 353 ? -17.051 -3.368 2.692 1.00 93.81 353 ALA A N 1
ATOM 2592 C CA . ALA A 1 353 ? -17.770 -4.476 3.302 1.00 93.81 353 ALA A CA 1
ATOM 2593 C C . ALA A 1 353 ? -19.181 -4.036 3.718 1.00 93.81 353 ALA A C 1
ATOM 2595 O O . ALA A 1 353 ? -19.367 -2.923 4.211 1.00 93.81 353 ALA A O 1
ATOM 2596 N N . GLU A 1 354 ? -20.169 -4.909 3.532 1.00 93.31 354 GLU A N 1
ATOM 2597 C CA . GLU A 1 354 ? -21.568 -4.700 3.915 1.00 93.31 354 GLU A CA 1
ATOM 2598 C C . GLU A 1 354 ? -22.120 -5.945 4.620 1.00 93.31 354 GLU A C 1
ATOM 2600 O O . GLU A 1 354 ? -21.946 -7.058 4.132 1.00 93.31 354 GLU A O 1
ATOM 2605 N N . CYS A 1 355 ? -22.824 -5.775 5.733 1.00 91.00 355 CYS A N 1
ATOM 2606 C CA . CYS A 1 355 ? -23.525 -6.842 6.439 1.00 91.00 355 CYS A CA 1
ATOM 2607 C C . CYS A 1 355 ? -24.977 -6.436 6.673 1.00 91.00 355 CYS A C 1
ATOM 2609 O O . CYS A 1 355 ? -25.247 -5.387 7.254 1.00 91.00 355 CYS A O 1
ATOM 2611 N N . SER A 1 356 ? -25.916 -7.258 6.208 1.00 84.38 356 SER A N 1
ATOM 2612 C CA . SER A 1 356 ? -27.331 -7.100 6.542 1.00 84.38 356 SER A CA 1
ATOM 2613 C C . SER A 1 356 ? -27.645 -7.894 7.803 1.00 84.38 356 SER A C 1
ATOM 2615 O O . SER A 1 356 ? -27.217 -9.041 7.921 1.00 84.38 356 SER A O 1
ATOM 2617 N N . SER A 1 357 ? -28.446 -7.334 8.710 1.00 77.88 357 SER A N 1
ATOM 2618 C CA . SER A 1 357 ? -28.939 -8.068 9.880 1.00 77.88 357 SER A CA 1
ATOM 2619 C C . SER A 1 357 ? -29.847 -9.244 9.517 1.00 77.88 357 SER A C 1
ATOM 2621 O O . SER A 1 357 ? -30.079 -10.091 10.370 1.00 77.88 357 SER A O 1
ATOM 2623 N N . VAL A 1 358 ? -30.355 -9.307 8.279 1.00 73.75 358 VAL A N 1
ATOM 2624 C CA . VAL A 1 358 ? -31.130 -10.455 7.784 1.00 73.75 358 VAL A CA 1
ATOM 2625 C C . VAL A 1 358 ? -30.224 -11.672 7.634 1.00 73.75 358 VAL A C 1
ATOM 2627 O O . VAL A 1 358 ? -30.492 -12.728 8.200 1.00 73.75 358 VAL A O 1
ATOM 2630 N N . ASP A 1 359 ? -29.130 -11.504 6.891 1.00 78.75 359 ASP A N 1
ATOM 2631 C CA . ASP A 1 359 ? -28.248 -12.609 6.514 1.00 78.75 359 ASP A CA 1
ATOM 2632 C C . ASP A 1 359 ? -27.143 -12.844 7.540 1.00 78.75 359 ASP A C 1
ATOM 2634 O O . ASP A 1 359 ? -26.589 -13.938 7.599 1.00 78.75 359 ASP A O 1
ATOM 2638 N N . SER A 1 360 ? -26.820 -11.832 8.354 1.00 82.31 360 SER A N 1
ATOM 2639 C CA . SER A 1 360 ? -25.794 -11.921 9.397 1.00 82.31 360 SER A CA 1
ATOM 2640 C C . SER A 1 360 ? -24.407 -12.297 8.856 1.00 82.31 360 SER A C 1
ATOM 2642 O O . SER A 1 360 ? -23.594 -12.911 9.542 1.00 82.31 360 SER A O 1
ATOM 2644 N N . ILE A 1 361 ? -24.144 -11.939 7.597 1.00 83.12 361 ILE A N 1
ATOM 2645 C CA . ILE A 1 361 ? -22.918 -12.255 6.866 1.00 83.12 361 ILE A CA 1
ATOM 2646 C C . ILE A 1 361 ? -22.332 -10.951 6.331 1.00 83.12 361 ILE A C 1
ATOM 2648 O O . ILE A 1 361 ? -22.991 -10.221 5.582 1.00 83.12 361 ILE A O 1
ATOM 2652 N N . TRP A 1 362 ? -21.073 -10.677 6.673 1.00 91.44 362 TRP A N 1
ATOM 2653 C CA . TRP A 1 362 ? -20.300 -9.641 6.000 1.00 91.44 362 TRP A CA 1
ATOM 2654 C C . TRP A 1 362 ? -20.020 -10.054 4.564 1.00 91.44 362 TRP A C 1
ATOM 2656 O O . TRP A 1 362 ? -19.612 -11.176 4.289 1.00 91.44 362 TRP A O 1
ATOM 2666 N N . ASN A 1 363 ? -20.224 -9.129 3.640 1.00 91.25 363 ASN A N 1
ATOM 2667 C CA . ASN A 1 363 ? -19.949 -9.305 2.231 1.00 91.25 363 ASN A CA 1
ATOM 2668 C C . ASN A 1 363 ? -18.947 -8.251 1.788 1.00 91.25 363 ASN A C 1
ATOM 2670 O O . ASN A 1 363 ? -19.195 -7.061 1.962 1.00 91.25 363 ASN A O 1
ATOM 2674 N N . TYR A 1 364 ? -17.865 -8.676 1.150 1.00 93.56 364 TYR A N 1
ATOM 2675 C CA . TYR A 1 364 ? -17.074 -7.806 0.295 1.00 93.56 364 TYR A CA 1
ATOM 2676 C C . TYR A 1 364 ? -17.942 -7.370 -0.893 1.00 93.56 364 TYR A C 1
ATOM 2678 O O . TYR A 1 364 ? -18.518 -8.207 -1.594 1.00 93.56 364 TYR A O 1
ATOM 2686 N N . VAL A 1 365 ? -18.070 -6.058 -1.087 1.00 92.69 365 VAL A N 1
ATOM 2687 C CA . VAL A 1 365 ? -18.906 -5.447 -2.121 1.00 92.69 365 VAL A CA 1
ATOM 2688 C C . VAL A 1 365 ? -18.018 -4.803 -3.176 1.00 92.69 365 VAL A C 1
ATOM 2690 O O . VAL A 1 365 ? -17.294 -3.849 -2.893 1.00 92.69 365 VAL A O 1
ATOM 2693 N N . THR A 1 366 ? -18.124 -5.284 -4.412 1.00 91.38 366 THR A N 1
ATOM 2694 C CA . THR A 1 366 ? -17.373 -4.763 -5.563 1.00 91.38 366 THR A CA 1
ATOM 2695 C C . THR A 1 366 ? -18.263 -4.603 -6.789 1.00 91.38 366 THR A C 1
ATOM 2697 O O . THR A 1 366 ? -19.407 -5.058 -6.803 1.00 91.38 366 THR A O 1
ATOM 2700 N N . VAL A 1 367 ? -17.769 -3.930 -7.827 1.00 86.88 367 VAL A N 1
ATOM 2701 C CA . VAL A 1 367 ? -18.493 -3.720 -9.086 1.00 86.88 367 VAL A CA 1
ATOM 2702 C C . VAL A 1 367 ? -17.711 -4.353 -10.229 1.00 86.88 367 VAL A C 1
ATOM 2704 O O . VAL A 1 367 ? -16.656 -3.861 -10.617 1.00 86.88 367 VAL A O 1
ATOM 2707 N N . VAL A 1 368 ? -18.262 -5.413 -10.820 1.00 80.50 368 VAL A N 1
ATOM 2708 C CA . VAL A 1 368 ? -17.678 -6.108 -11.976 1.00 80.50 368 VAL A CA 1
ATOM 2709 C C . VAL A 1 368 ? -18.595 -5.896 -13.176 1.00 80.50 368 VAL A C 1
ATOM 2711 O O . VAL A 1 368 ? -19.782 -6.205 -13.122 1.00 80.50 368 VAL A O 1
ATOM 2714 N N . ALA A 1 369 ? -18.065 -5.322 -14.262 1.00 81.88 369 ALA A N 1
ATOM 2715 C CA . ALA A 1 369 ? -18.827 -5.010 -15.482 1.00 81.88 369 ALA A CA 1
ATOM 2716 C C . ALA A 1 369 ? -20.121 -4.190 -15.234 1.00 81.88 369 ALA A C 1
ATOM 2718 O O . ALA A 1 369 ? -21.132 -4.376 -15.909 1.00 81.88 369 ALA A O 1
ATOM 2719 N N . GLY A 1 370 ? -20.092 -3.282 -14.251 1.00 83.12 370 GLY A N 1
ATOM 2720 C CA . GLY A 1 370 ? -21.233 -2.438 -13.875 1.00 83.12 370 GLY A CA 1
ATOM 2721 C C . GLY A 1 370 ? -22.281 -3.118 -12.985 1.00 83.12 370 GLY A C 1
ATOM 2722 O O . GLY A 1 370 ? -23.251 -2.466 -12.609 1.00 83.12 370 GLY A O 1
ATOM 2723 N N . GLN A 1 371 ? -22.098 -4.391 -12.621 1.00 84.06 371 GLN A N 1
ATOM 2724 C CA . GLN A 1 371 ? -22.955 -5.097 -11.667 1.00 84.06 371 GLN A CA 1
ATOM 2725 C C . GLN A 1 371 ? -22.289 -5.170 -10.294 1.00 84.06 371 GLN A C 1
ATOM 2727 O O . GLN A 1 371 ? -21.106 -5.491 -10.189 1.00 84.06 371 GLN A O 1
ATOM 2732 N N . THR A 1 372 ? -23.054 -4.894 -9.238 1.00 87.81 372 THR A N 1
ATOM 2733 C CA . THR A 1 372 ? -22.593 -5.079 -7.859 1.00 87.81 372 THR A CA 1
ATOM 2734 C C . THR A 1 372 ? -22.532 -6.567 -7.529 1.00 87.81 372 THR A C 1
ATOM 2736 O O . THR A 1 372 ? -23.545 -7.263 -7.588 1.00 87.81 372 THR A O 1
ATOM 2739 N N . VAL A 1 373 ? -21.347 -7.041 -7.159 1.00 87.62 373 VAL A N 1
ATOM 2740 C CA . VAL A 1 373 ? -21.082 -8.403 -6.697 1.00 87.62 373 VAL A CA 1
ATOM 2741 C C . VAL A 1 373 ? -20.841 -8.354 -5.192 1.00 87.62 373 VAL A C 1
ATOM 2743 O O . VAL A 1 373 ? -20.059 -7.533 -4.712 1.00 87.62 373 VAL A O 1
ATOM 2746 N N . LYS A 1 374 ? -21.527 -9.231 -4.455 1.00 90.94 374 LYS A N 1
ATOM 2747 C CA . LYS A 1 374 ? -21.355 -9.425 -3.012 1.00 90.94 374 LYS A CA 1
ATOM 2748 C C . LYS A 1 374 ? -20.736 -10.796 -2.772 1.00 90.94 374 LYS A C 1
ATOM 2750 O O . LYS A 1 374 ? -21.286 -11.794 -3.236 1.00 90.94 374 LYS A O 1
ATOM 2755 N N . VAL A 1 375 ? -19.602 -10.838 -2.081 1.00 87.25 375 VAL A N 1
ATOM 2756 C CA . VAL A 1 375 ? -18.906 -12.085 -1.744 1.00 87.25 375 VAL A CA 1
ATOM 2757 C C . VAL A 1 375 ? -18.810 -12.222 -0.225 1.00 87.25 375 VAL A C 1
ATOM 2759 O O . VAL A 1 375 ? -18.210 -11.347 0.398 1.00 87.25 375 VAL A O 1
ATOM 2762 N N . PRO A 1 376 ? -19.358 -13.290 0.384 1.00 89.81 376 PRO A N 1
ATOM 2763 C CA . PRO A 1 376 ? -19.260 -13.520 1.823 1.00 89.81 376 PRO A CA 1
ATOM 2764 C C . PRO A 1 376 ? -17.817 -13.494 2.327 1.00 89.81 376 PRO A C 1
ATOM 2766 O O . PRO A 1 376 ? -16.933 -14.100 1.720 1.00 89.81 376 PRO A O 1
ATOM 2769 N N . MET A 1 377 ? -17.584 -12.838 3.459 1.00 90.62 377 MET A N 1
ATOM 2770 C CA . MET A 1 377 ? -16.284 -12.731 4.104 1.00 90.62 377 MET A CA 1
ATOM 2771 C C . MET A 1 377 ? -16.358 -12.924 5.619 1.00 90.62 377 MET A C 1
ATOM 2773 O O . MET A 1 377 ? -17.282 -12.467 6.283 1.00 90.62 377 MET A O 1
ATOM 2777 N N . THR A 1 378 ? -15.342 -13.589 6.154 1.00 90.06 378 THR A N 1
ATOM 2778 C CA . THR A 1 378 ? -15.102 -13.841 7.581 1.00 90.06 378 THR A CA 1
ATOM 2779 C C . THR A 1 378 ? -13.689 -13.431 8.002 1.00 90.06 378 THR A C 1
ATOM 2781 O O . THR A 1 378 ? -13.419 -13.278 9.191 1.00 90.06 378 THR A O 1
ATOM 2784 N N . SER A 1 379 ? -12.767 -13.242 7.051 1.00 92.00 379 SER A N 1
ATOM 2785 C CA . SER A 1 379 ? -11.423 -12.728 7.324 1.00 92.00 379 SER A CA 1
ATOM 2786 C C . SER A 1 379 ? -10.893 -11.847 6.196 1.00 92.00 379 SER A C 1
ATOM 2788 O O . SER A 1 379 ? -11.291 -11.995 5.040 1.00 92.00 379 SER A O 1
ATOM 2790 N N . ALA A 1 380 ? -9.973 -10.950 6.545 1.00 93.38 380 ALA A N 1
ATOM 2791 C CA . ALA A 1 380 ? -9.161 -10.187 5.607 1.00 93.38 380 ALA A CA 1
ATOM 2792 C C . ALA A 1 380 ? -7.717 -10.158 6.117 1.00 93.38 380 ALA A C 1
ATOM 2794 O O . ALA A 1 380 ? -7.451 -9.676 7.216 1.00 93.38 380 ALA A O 1
ATOM 2795 N N . THR A 1 381 ? -6.787 -10.678 5.328 1.00 92.75 381 THR A N 1
ATOM 2796 C CA . THR A 1 381 ? -5.345 -10.663 5.607 1.00 92.75 381 THR A CA 1
ATOM 2797 C C . THR A 1 381 ? -4.625 -9.905 4.507 1.00 92.75 381 THR A C 1
ATOM 2799 O O . THR A 1 381 ? -5.153 -9.782 3.407 1.00 92.75 381 THR A O 1
ATOM 2802 N N . CYS A 1 382 ? -3.435 -9.380 4.780 1.00 93.88 382 CYS A N 1
ATOM 2803 C CA . CYS A 1 382 ? -2.653 -8.697 3.762 1.00 93.88 382 CYS A CA 1
ATOM 2804 C C . CYS A 1 382 ? -1.191 -9.103 3.816 1.00 93.88 382 CYS A C 1
ATOM 2806 O O . CYS A 1 382 ? -0.618 -9.300 4.888 1.00 93.88 382 CYS A O 1
ATOM 2808 N N . GLN A 1 383 ? -0.594 -9.183 2.633 1.00 92.00 383 GLN A N 1
ATOM 2809 C CA . GLN A 1 383 ? 0.827 -9.402 2.440 1.00 92.00 383 GLN A CA 1
ATOM 2810 C C . GLN A 1 383 ? 1.423 -8.229 1.686 1.00 92.00 383 GLN A C 1
ATOM 2812 O O . GLN A 1 383 ? 0.812 -7.717 0.745 1.00 92.00 383 GLN A O 1
ATOM 2817 N N . GLN A 1 384 ? 2.637 -7.840 2.058 1.00 91.00 384 GLN A N 1
ATOM 2818 C CA . GLN A 1 384 ? 3.425 -6.964 1.208 1.00 91.00 384 GLN A CA 1
ATOM 2819 C C . GLN A 1 384 ? 4.388 -7.788 0.359 1.00 91.00 384 GLN A C 1
ATOM 2821 O O . GLN A 1 384 ? 5.153 -8.620 0.844 1.00 91.00 384 GLN A O 1
ATOM 2826 N N . ILE A 1 385 ? 4.327 -7.566 -0.946 1.00 86.06 385 ILE A N 1
ATOM 2827 C CA . ILE A 1 385 ? 5.112 -8.281 -1.943 1.00 86.06 385 ILE A CA 1
ATOM 2828 C C . ILE A 1 385 ? 6.116 -7.289 -2.504 1.00 86.06 385 ILE A C 1
ATOM 2830 O O . ILE A 1 385 ? 5.794 -6.130 -2.760 1.00 86.06 385 ILE A O 1
ATOM 2834 N N . LYS A 1 386 ? 7.362 -7.726 -2.681 1.00 80.31 386 LYS A N 1
ATOM 2835 C CA . LYS A 1 386 ? 8.366 -6.892 -3.338 1.00 80.31 386 LYS A CA 1
ATOM 2836 C C . LYS A 1 386 ? 7.866 -6.558 -4.738 1.00 80.31 386 LYS A C 1
ATOM 2838 O O . LYS A 1 386 ? 7.629 -7.479 -5.515 1.00 80.31 386 LYS A O 1
ATOM 2843 N N . ASP A 1 387 ? 7.731 -5.271 -5.041 1.00 66.38 387 ASP A N 1
ATOM 2844 C CA . ASP A 1 387 ? 7.252 -4.816 -6.341 1.00 66.38 387 ASP A CA 1
ATOM 2845 C C . ASP A 1 387 ? 8.180 -5.354 -7.449 1.00 66.38 387 ASP A C 1
ATOM 2847 O O . ASP A 1 387 ? 9.351 -4.951 -7.513 1.00 66.38 387 ASP A O 1
ATOM 2851 N N . PRO A 1 388 ? 7.718 -6.283 -8.311 1.00 55.66 388 PRO A N 1
ATOM 2852 C CA . PRO A 1 388 ? 8.552 -6.818 -9.379 1.00 55.66 388 PRO A CA 1
ATOM 2853 C C . PRO A 1 388 ? 8.829 -5.773 -10.466 1.00 55.66 388 PRO A C 1
ATOM 2855 O O . PRO A 1 388 ? 9.786 -5.939 -11.222 1.00 55.66 388 PRO A O 1
ATOM 2858 N N . SER A 1 389 ? 8.035 -4.699 -10.541 1.00 50.28 389 SER A N 1
ATOM 2859 C CA . SER A 1 389 ? 8.239 -3.606 -11.494 1.00 50.28 389 SER A CA 1
ATOM 2860 C C . SER A 1 389 ? 9.276 -2.579 -11.030 1.00 50.28 389 SER A C 1
ATOM 2862 O O . SER A 1 389 ? 9.701 -1.732 -11.818 1.00 50.28 389 SER A O 1
ATOM 2864 N N . GLY A 1 390 ? 9.761 -2.702 -9.786 1.00 46.12 390 GLY A N 1
ATOM 2865 C CA . GLY A 1 390 ? 10.547 -1.655 -9.145 1.00 46.12 390 GLY A CA 1
ATOM 2866 C C . GLY A 1 390 ? 9.715 -0.378 -8.974 1.00 46.12 390 GLY A C 1
ATOM 2867 O O . GLY A 1 390 ? 8.590 -0.295 -9.456 1.00 46.12 390 GLY A O 1
ATOM 2868 N N . PRO A 1 391 ? 10.236 0.649 -8.289 1.00 48.84 391 PRO A N 1
ATOM 2869 C CA . PRO A 1 391 ? 9.553 1.936 -8.260 1.00 48.84 391 PRO A CA 1
ATOM 2870 C C . PRO A 1 391 ? 9.290 2.375 -9.705 1.00 48.84 391 PRO A C 1
ATOM 2872 O O . PRO A 1 391 ? 10.233 2.423 -10.500 1.00 48.84 391 PRO A O 1
ATOM 2875 N N . VAL A 1 392 ? 8.026 2.666 -10.043 1.00 51.72 392 VAL A N 1
ATOM 2876 C CA . VAL A 1 392 ? 7.646 3.249 -11.337 1.00 51.72 392 VAL A CA 1
ATOM 2877 C C . VAL A 1 392 ? 8.438 4.542 -11.482 1.00 51.72 392 VAL A C 1
ATOM 2879 O O . VAL A 1 392 ? 8.095 5.582 -10.921 1.00 51.72 392 VAL A O 1
ATOM 2882 N N . THR A 1 393 ? 9.568 4.451 -12.170 1.00 56.00 393 THR A N 1
ATOM 2883 C CA . THR A 1 393 ? 10.453 5.582 -12.385 1.00 56.00 393 THR A CA 1
ATOM 2884 C C . THR A 1 393 ? 9.800 6.448 -13.435 1.00 56.00 393 THR A C 1
ATOM 2886 O O . THR A 1 393 ? 9.435 5.985 -14.517 1.00 56.00 393 THR A O 1
ATOM 2889 N N . ARG A 1 394 ? 9.617 7.727 -13.116 1.00 76.56 394 ARG A N 1
ATOM 2890 C CA . ARG A 1 394 ? 9.219 8.697 -14.127 1.00 76.56 394 ARG A CA 1
ATOM 2891 C C . ARG A 1 394 ? 10.330 8.705 -15.174 1.00 76.56 394 ARG A C 1
ATOM 2893 O O . ARG A 1 394 ? 11.486 8.896 -14.817 1.00 76.56 394 ARG A O 1
ATOM 2900 N N . SER A 1 395 ? 10.009 8.470 -16.441 1.00 82.62 395 SER A N 1
ATOM 2901 C CA . SER A 1 395 ? 10.972 8.458 -17.548 1.00 82.62 395 SER A CA 1
ATOM 2902 C C . SER A 1 395 ? 10.620 9.527 -18.571 1.00 82.62 395 SER A C 1
ATOM 2904 O O . SER A 1 395 ? 9.442 9.783 -18.826 1.00 82.62 395 SER A O 1
ATOM 2906 N N . CYS A 1 396 ? 11.625 10.129 -19.201 1.00 89.75 396 CYS A N 1
ATOM 2907 C CA . CYS A 1 396 ? 11.375 11.035 -20.314 1.00 89.75 396 CYS A CA 1
ATOM 2908 C C . CYS A 1 396 ? 10.968 10.238 -21.555 1.00 89.75 396 CYS A C 1
ATOM 2910 O O . CYS A 1 396 ? 11.614 9.249 -21.893 1.00 89.75 396 CYS A O 1
ATOM 2912 N N . SER A 1 397 ? 9.926 10.677 -22.260 1.00 92.25 397 SER A N 1
ATOM 2913 C CA . SER A 1 397 ? 9.561 10.067 -23.542 1.00 92.25 397 SER A CA 1
ATOM 2914 C C . SER A 1 397 ? 10.405 10.659 -24.679 1.00 92.25 397 SER A C 1
ATOM 2916 O O . SER A 1 397 ? 10.482 11.889 -24.776 1.00 92.25 397 SER A O 1
ATOM 2918 N N . PRO A 1 398 ? 10.967 9.845 -25.594 1.00 90.12 398 PRO A N 1
ATOM 2919 C CA . PRO A 1 398 ? 11.549 10.338 -26.847 1.00 90.12 398 PRO A CA 1
ATOM 2920 C C . PRO A 1 398 ? 10.548 11.155 -27.670 1.00 90.12 398 PRO A C 1
ATOM 2922 O O . PRO A 1 398 ? 10.905 12.140 -28.304 1.00 90.12 398 PRO A O 1
ATOM 2925 N N . THR A 1 399 ? 9.260 10.802 -27.599 1.00 89.94 399 THR A N 1
ATOM 2926 C CA . THR A 1 399 ? 8.188 11.477 -28.347 1.00 89.94 399 THR A CA 1
ATOM 2927 C C . THR A 1 399 ? 7.876 12.889 -27.845 1.00 89.94 399 THR A C 1
ATOM 2929 O O . THR A 1 399 ? 6.996 13.538 -28.401 1.00 89.94 399 THR A O 1
ATOM 2932 N N . ALA A 1 400 ? 8.534 13.354 -26.777 1.00 89.75 400 ALA A N 1
ATOM 2933 C CA . ALA A 1 400 ? 8.421 14.735 -26.314 1.00 89.75 400 ALA A CA 1
ATOM 2934 C C . ALA A 1 400 ? 9.172 15.724 -27.227 1.00 89.75 400 ALA A C 1
ATOM 2936 O O . ALA A 1 400 ? 8.845 16.907 -27.229 1.00 89.75 400 ALA A O 1
ATOM 2937 N N . LEU A 1 401 ? 10.153 15.251 -28.006 1.00 90.94 401 LEU A N 1
ATOM 2938 C CA . LEU A 1 401 ? 10.827 16.043 -29.032 1.00 90.94 401 LEU A CA 1
ATOM 2939 C C . LEU A 1 401 ? 10.070 15.971 -30.359 1.00 90.94 401 LEU A C 1
ATOM 2941 O O . LEU A 1 401 ? 9.607 14.907 -30.771 1.00 90.94 401 LEU A O 1
ATOM 2945 N N . THR A 1 402 ? 9.986 17.104 -31.058 1.00 92.12 402 THR A N 1
ATOM 2946 C CA . THR A 1 402 ? 9.469 17.128 -32.431 1.00 92.12 402 THR A CA 1
ATOM 2947 C C . THR A 1 402 ? 10.612 16.889 -33.409 1.00 92.12 402 THR A C 1
ATOM 2949 O O . THR A 1 402 ? 11.532 17.699 -33.525 1.00 92.12 402 THR A O 1
ATOM 2952 N N . TYR A 1 403 ? 10.541 15.778 -34.130 1.00 90.31 403 TYR A N 1
ATOM 2953 C CA . TYR A 1 403 ? 11.511 15.419 -35.157 1.00 90.31 403 TYR A CA 1
ATOM 2954 C C . TYR A 1 403 ? 11.056 15.954 -36.516 1.00 90.31 403 TYR A C 1
ATOM 2956 O O . TYR A 1 403 ? 9.895 15.793 -36.899 1.00 90.31 403 TYR A O 1
ATOM 2964 N N . GLY A 1 404 ? 11.971 16.588 -37.247 1.00 86.25 404 GLY A N 1
ATOM 2965 C CA . GLY A 1 404 ? 11.754 17.014 -38.621 1.00 86.25 404 GLY A CA 1
ATOM 2966 C C . GLY A 1 404 ? 11.365 15.820 -39.483 1.00 86.25 404 GLY A C 1
ATOM 2967 O O . GLY A 1 404 ? 12.003 14.766 -39.429 1.00 86.25 404 GLY A O 1
ATOM 2968 N N . MET A 1 405 ? 10.292 15.979 -40.249 1.00 83.50 405 MET A N 1
ATOM 2969 C CA . MET A 1 405 ? 9.849 14.968 -41.201 1.00 83.50 405 MET A CA 1
ATOM 2970 C C . MET A 1 405 ? 10.551 15.198 -42.536 1.00 83.50 405 MET A C 1
ATOM 2972 O O . MET A 1 405 ? 10.802 16.341 -42.916 1.00 83.50 405 MET A O 1
ATOM 2976 N N . GLY A 1 406 ? 10.846 14.108 -43.244 1.00 80.62 406 GLY A N 1
ATOM 2977 C CA . GLY A 1 406 ? 11.292 14.200 -44.627 1.00 80.62 406 GLY A CA 1
ATOM 2978 C C . GLY A 1 406 ? 10.205 14.842 -45.486 1.00 80.62 406 GLY A C 1
ATOM 2979 O O . GLY A 1 406 ? 9.017 14.593 -45.268 1.00 80.62 406 GLY A O 1
ATOM 2980 N N . ASP A 1 407 ? 10.587 15.663 -46.460 1.00 81.88 407 ASP A N 1
ATOM 2981 C CA . ASP A 1 407 ? 9.625 16.276 -47.386 1.00 81.88 407 ASP A CA 1
ATOM 2982 C C . ASP A 1 407 ? 9.133 15.310 -48.480 1.00 81.88 407 ASP A C 1
ATOM 2984 O O . ASP A 1 407 ? 8.224 15.643 -49.245 1.00 81.88 407 ASP A O 1
ATOM 2988 N N . GLY A 1 408 ? 9.720 14.111 -48.556 1.00 77.69 408 GLY A N 1
ATOM 2989 C CA . GLY A 1 408 ? 9.390 13.084 -49.540 1.00 77.69 408 GLY A CA 1
ATOM 2990 C C . GLY A 1 408 ? 9.719 13.473 -50.987 1.00 77.69 408 GLY A C 1
ATOM 2991 O O . GLY A 1 408 ? 9.247 12.811 -51.915 1.00 77.69 408 GLY A O 1
ATOM 2992 N N . MET A 1 409 ? 10.490 14.544 -51.207 1.00 80.12 409 MET A N 1
ATOM 2993 C CA . MET A 1 409 ? 10.997 14.929 -52.526 1.00 80.12 409 MET A CA 1
ATOM 2994 C C . MET A 1 409 ? 12.273 14.143 -52.874 1.00 80.12 409 MET A C 1
ATOM 2996 O O . MET A 1 409 ? 12.832 13.432 -52.050 1.00 80.12 409 MET A O 1
ATOM 3000 N N . ASN A 1 410 ? 12.754 14.225 -54.118 1.00 76.69 410 ASN A N 1
ATOM 3001 C CA . ASN A 1 410 ? 14.023 13.598 -54.503 1.00 76.69 410 ASN A CA 1
ATOM 3002 C C . ASN A 1 410 ? 14.890 14.567 -55.331 1.00 76.69 410 ASN A C 1
ATOM 3004 O O . ASN A 1 410 ? 14.497 14.898 -56.454 1.00 76.69 410 ASN A O 1
ATOM 3008 N N . PRO A 1 411 ? 16.061 15.003 -54.827 1.00 77.81 411 PRO A N 1
ATOM 3009 C CA . PRO A 1 411 ? 16.544 14.785 -53.456 1.00 77.81 411 PRO A CA 1
ATOM 3010 C C . PRO A 1 411 ? 15.618 15.458 -52.427 1.00 77.81 411 PRO A C 1
ATOM 3012 O O . PRO A 1 411 ? 15.052 16.513 -52.714 1.00 77.81 411 PRO A O 1
ATOM 3015 N N . GLU A 1 412 ? 15.471 14.864 -51.241 1.00 81.12 412 GLU A N 1
ATOM 3016 C CA . GLU A 1 412 ? 14.727 15.489 -50.138 1.00 81.12 412 GLU A CA 1
ATOM 3017 C C . GLU A 1 412 ? 15.429 16.789 -49.717 1.00 81.12 412 GLU A C 1
ATOM 3019 O O . GLU A 1 412 ? 16.621 16.778 -49.420 1.00 81.12 412 GLU A O 1
ATOM 3024 N N . VAL A 1 413 ? 14.746 17.929 -49.694 1.00 83.31 413 VAL A N 1
ATOM 3025 C CA . VAL A 1 413 ? 15.335 19.173 -49.170 1.00 83.31 413 VAL A CA 1
ATOM 3026 C C . VAL A 1 413 ? 15.352 19.122 -47.643 1.00 83.31 413 VAL A C 1
ATOM 3028 O O . VAL A 1 413 ? 16.351 19.504 -47.035 1.00 83.31 413 VAL A O 1
ATOM 3031 N N . GLN A 1 414 ? 14.289 18.600 -47.033 1.00 85.81 414 GLN A N 1
ATOM 3032 C CA . GLN A 1 414 ? 14.199 18.269 -45.609 1.00 85.81 414 GLN A CA 1
ATOM 3033 C C . GLN A 1 414 ? 14.251 16.759 -45.414 1.00 85.81 414 GLN A C 1
ATOM 3035 O O . GLN A 1 414 ? 13.492 16.053 -46.064 1.00 85.81 414 GLN A O 1
ATOM 3040 N N . ILE A 1 415 ? 15.102 16.281 -44.505 1.00 87.62 415 ILE A N 1
ATOM 3041 C CA . ILE A 1 415 ? 15.297 14.848 -44.233 1.00 87.62 415 ILE A CA 1
ATOM 3042 C C . ILE A 1 415 ? 14.593 14.465 -42.940 1.00 87.62 415 ILE A C 1
ATOM 3044 O O . ILE A 1 415 ? 14.631 15.214 -41.960 1.00 87.62 415 ILE A O 1
ATOM 3048 N N . GLY A 1 416 ? 14.054 13.248 -42.903 1.00 86.12 416 GLY A N 1
ATOM 3049 C CA . GLY A 1 416 ? 13.592 12.627 -41.667 1.00 86.12 416 GLY A CA 1
ATOM 3050 C C . GLY A 1 416 ? 14.686 12.547 -40.596 1.00 86.12 416 GLY A C 1
ATOM 3051 O O . GLY A 1 416 ? 15.789 12.050 -40.834 1.00 86.12 416 GLY A O 1
ATOM 3052 N N . VAL A 1 417 ? 14.356 13.006 -39.393 1.00 90.62 417 VAL A N 1
ATOM 3053 C CA . VAL A 1 417 ? 15.201 12.872 -38.204 1.00 90.62 417 VAL A CA 1
ATOM 3054 C C . VAL A 1 417 ? 14.739 11.658 -37.401 1.00 90.62 417 VAL A C 1
ATOM 3056 O O . VAL A 1 417 ? 13.547 11.466 -37.170 1.00 90.62 417 VAL A O 1
ATOM 3059 N N . THR A 1 418 ? 15.684 10.827 -36.969 1.00 90.31 418 THR A N 1
ATOM 3060 C CA . THR A 1 418 ? 15.405 9.609 -36.192 1.00 90.31 418 THR A CA 1
ATOM 3061 C C . THR A 1 418 ? 16.167 9.625 -34.875 1.00 90.31 418 THR A C 1
ATOM 3063 O O . THR A 1 418 ? 17.151 10.351 -34.735 1.00 90.31 418 THR A O 1
ATOM 3066 N N . TYR A 1 419 ? 15.722 8.831 -33.901 1.00 93.12 419 TYR A N 1
ATOM 3067 C CA . TYR A 1 419 ? 16.458 8.610 -32.660 1.00 93.12 419 TYR A CA 1
ATOM 3068 C C . TYR A 1 419 ? 16.774 7.126 -32.464 1.00 93.12 419 TYR A C 1
ATOM 3070 O O . TYR A 1 419 ? 16.011 6.251 -32.877 1.00 93.12 419 TYR A O 1
ATOM 3078 N N . THR A 1 420 ? 17.901 6.847 -31.816 1.00 92.81 420 THR A N 1
ATOM 3079 C CA . THR A 1 420 ? 18.370 5.502 -31.461 1.00 92.81 420 THR A CA 1
ATOM 3080 C C . THR A 1 420 ? 19.001 5.516 -30.067 1.00 92.81 420 THR A C 1
ATOM 3082 O O . THR A 1 420 ? 19.118 6.566 -29.436 1.00 92.81 420 THR A O 1
ATOM 3085 N N . ASP A 1 421 ? 19.411 4.350 -29.565 1.00 91.81 421 ASP A N 1
ATOM 3086 C CA . ASP A 1 421 ? 20.125 4.203 -28.286 1.00 91.81 421 ASP A CA 1
ATOM 3087 C C . ASP A 1 421 ? 19.386 4.812 -27.076 1.00 91.81 421 ASP A C 1
ATOM 3089 O O . ASP A 1 421 ? 20.016 5.305 -26.140 1.00 91.81 421 ASP A O 1
ATOM 3093 N N . PHE A 1 422 ? 18.048 4.795 -27.088 1.00 92.56 422 PHE A N 1
ATOM 3094 C CA . PHE A 1 422 ? 17.261 5.269 -25.953 1.00 92.56 422 PHE A CA 1
ATOM 3095 C C . PHE A 1 422 ? 17.463 4.353 -24.741 1.00 92.56 422 PHE A C 1
ATOM 3097 O O . PHE A 1 422 ? 17.149 3.163 -24.787 1.00 92.56 422 PHE A O 1
ATOM 3104 N N . MET A 1 423 ? 17.971 4.918 -23.650 1.00 87.75 423 MET A N 1
ATOM 3105 C CA . MET A 1 423 ? 18.159 4.238 -22.372 1.00 87.75 423 MET A CA 1
ATOM 3106 C C . MET A 1 423 ? 17.685 5.124 -21.228 1.00 87.75 423 MET A C 1
ATOM 3108 O O . MET A 1 423 ? 17.903 6.332 -21.249 1.00 87.75 423 MET A O 1
ATOM 3112 N N . THR A 1 424 ? 17.105 4.515 -20.196 1.00 90.06 424 THR A N 1
ATOM 3113 C CA . THR A 1 424 ? 16.664 5.201 -18.977 1.00 90.06 424 THR A CA 1
ATOM 3114 C C . THR A 1 424 ? 17.325 4.563 -17.761 1.00 90.06 424 THR A C 1
ATOM 3116 O O . THR A 1 424 ? 17.268 3.349 -17.583 1.00 90.06 424 THR A O 1
ATOM 3119 N N . THR A 1 425 ? 17.955 5.382 -16.919 1.00 88.31 425 THR A N 1
ATOM 3120 C CA . THR A 1 425 ? 18.630 4.957 -15.685 1.00 88.31 425 THR A CA 1
ATOM 3121 C C . THR A 1 425 ? 17.967 5.619 -14.485 1.00 88.31 425 THR A C 1
ATOM 3123 O O . THR A 1 425 ? 17.888 6.842 -14.426 1.00 88.31 425 THR A O 1
ATOM 3126 N N . ALA A 1 426 ? 17.499 4.829 -13.521 1.00 81.75 426 ALA A N 1
ATOM 3127 C CA . ALA A 1 426 ? 16.894 5.342 -12.294 1.00 81.75 426 ALA A CA 1
ATOM 3128 C C . ALA A 1 426 ? 17.897 6.153 -11.455 1.00 81.75 426 ALA A C 1
ATOM 3130 O O . ALA A 1 426 ? 19.050 5.744 -11.298 1.00 81.75 426 ALA A O 1
ATOM 3131 N N . THR A 1 427 ? 17.445 7.257 -10.862 1.00 80.31 427 THR A N 1
ATOM 3132 C CA . THR A 1 427 ? 18.222 8.036 -9.894 1.00 80.31 427 THR A CA 1
ATOM 3133 C C . THR A 1 427 ? 18.039 7.417 -8.502 1.00 80.31 427 THR A C 1
ATOM 3135 O O . THR A 1 427 ? 16.921 7.426 -7.972 1.00 80.31 427 THR A O 1
ATOM 3138 N N . PRO A 1 428 ? 19.100 6.869 -7.877 1.00 74.25 428 PRO A N 1
ATOM 3139 C CA . PRO A 1 428 ? 18.984 6.155 -6.607 1.00 74.25 428 PRO A CA 1
ATOM 3140 C C . PRO A 1 428 ? 18.316 6.990 -5.508 1.00 74.25 428 PRO A C 1
ATOM 3142 O O . PRO A 1 428 ? 18.688 8.138 -5.280 1.00 74.25 428 PRO A O 1
ATOM 3145 N N . GLY A 1 429 ? 17.348 6.395 -4.805 1.00 72.31 429 GLY A N 1
ATOM 3146 C CA . GLY A 1 429 ? 16.638 7.044 -3.696 1.00 72.31 429 GLY A CA 1
ATOM 3147 C C . GLY A 1 429 ? 15.537 8.027 -4.111 1.00 72.31 429 GLY A C 1
ATOM 3148 O O . GLY A 1 429 ? 14.982 8.699 -3.246 1.00 72.31 429 GLY A O 1
ATOM 3149 N N . THR A 1 430 ? 15.200 8.110 -5.401 1.00 78.19 430 THR A N 1
ATOM 3150 C CA . THR A 1 430 ? 14.132 8.980 -5.922 1.00 78.19 430 THR A CA 1
ATOM 3151 C C . THR A 1 430 ? 13.203 8.205 -6.864 1.00 78.19 430 THR A C 1
ATOM 3153 O O . THR A 1 430 ? 13.544 7.107 -7.303 1.00 78.19 430 THR A O 1
ATOM 3156 N N . MET A 1 431 ? 12.039 8.775 -7.197 1.00 76.75 431 MET A N 1
ATOM 3157 C CA . MET A 1 431 ? 11.197 8.283 -8.304 1.00 76.75 431 MET A CA 1
ATOM 3158 C C . MET A 1 431 ? 11.664 8.806 -9.676 1.00 76.75 431 MET A C 1
ATOM 3160 O O . MET A 1 431 ? 11.008 8.546 -10.686 1.00 76.75 431 MET A O 1
ATOM 3164 N N . ASP A 1 432 ? 12.770 9.554 -9.718 1.00 85.62 432 ASP A N 1
ATOM 3165 C CA . ASP A 1 432 ? 13.292 10.170 -10.930 1.00 85.62 432 ASP A CA 1
ATOM 3166 C C . ASP A 1 432 ? 14.264 9.247 -11.682 1.00 85.62 432 ASP A C 1
ATOM 3168 O O . ASP A 1 432 ? 14.842 8.311 -11.128 1.00 85.62 432 ASP A O 1
ATOM 3172 N N . SER A 1 433 ? 14.468 9.521 -12.966 1.00 88.25 433 SER A N 1
ATOM 3173 C CA . SER A 1 433 ? 15.407 8.839 -13.847 1.00 88.25 433 SER A CA 1
ATOM 3174 C C . SER A 1 433 ? 16.090 9.817 -14.801 1.00 88.25 433 SER A C 1
ATOM 3176 O O . SER A 1 433 ? 15.595 10.908 -15.082 1.00 88.25 433 SER A O 1
ATOM 3178 N N . VAL A 1 434 ? 17.238 9.411 -15.333 1.00 91.50 434 VAL A N 1
ATOM 3179 C CA . VAL A 1 434 ? 17.933 10.095 -16.423 1.00 91.50 434 VAL A CA 1
ATOM 3180 C C . VAL A 1 434 ? 17.780 9.254 -17.681 1.00 91.50 434 VAL A C 1
ATOM 3182 O O . VAL A 1 434 ? 18.176 8.089 -17.709 1.00 91.50 434 VAL A O 1
ATOM 3185 N N . SER A 1 435 ? 17.193 9.837 -18.722 1.00 94.69 435 SER A N 1
ATOM 3186 C CA . SER A 1 435 ? 17.045 9.219 -20.038 1.00 94.69 435 SER A CA 1
ATOM 3187 C C . SER A 1 435 ? 18.063 9.798 -21.018 1.00 94.69 435 SER A C 1
ATOM 3189 O O . SER A 1 435 ? 18.299 11.002 -21.028 1.00 94.69 435 SER A O 1
ATOM 3191 N N . THR A 1 436 ? 18.671 8.959 -21.847 1.00 94.19 436 THR A N 1
ATOM 3192 C CA . THR A 1 436 ? 19.671 9.341 -22.853 1.00 94.19 436 THR A CA 1
ATOM 3193 C C . THR A 1 436 ? 19.307 8.741 -24.200 1.00 94.19 436 THR A C 1
ATOM 3195 O O . THR A 1 436 ? 18.815 7.617 -24.230 1.00 94.19 436 THR A O 1
ATOM 3198 N N . MET A 1 437 ? 19.581 9.436 -25.302 1.00 95.00 437 MET A N 1
ATOM 3199 C CA . MET A 1 437 ? 19.446 8.892 -26.659 1.00 95.00 437 MET A CA 1
ATOM 3200 C C . MET A 1 437 ? 20.388 9.587 -27.644 1.00 95.00 437 MET A C 1
ATOM 3202 O O . MET A 1 437 ? 20.936 10.652 -27.351 1.00 95.00 437 MET A O 1
ATOM 3206 N N . LYS A 1 438 ? 20.525 9.011 -28.838 1.00 93.62 438 LYS A N 1
ATOM 3207 C CA . LYS A 1 438 ? 21.151 9.657 -29.994 1.00 93.62 438 LYS A CA 1
ATOM 3208 C C . LYS A 1 438 ? 20.097 10.100 -30.991 1.00 93.62 438 LYS A C 1
ATOM 3210 O O . LYS A 1 438 ? 19.138 9.370 -31.217 1.00 93.62 438 LYS A O 1
ATOM 3215 N N . ILE A 1 439 ? 20.285 11.269 -31.593 1.00 94.69 439 ILE A N 1
ATOM 3216 C CA . ILE A 1 439 ? 19.417 11.797 -32.650 1.00 94.69 439 ILE A CA 1
ATOM 3217 C C . ILE A 1 439 ? 20.250 11.926 -33.921 1.00 94.69 439 ILE A C 1
ATOM 3219 O O . ILE A 1 439 ? 21.300 12.567 -33.899 1.00 94.69 439 ILE A O 1
ATOM 3223 N N . THR A 1 440 ? 19.791 11.321 -35.013 1.00 93.31 440 THR A N 1
ATOM 3224 C CA . THR A 1 440 ? 20.554 11.166 -36.254 1.00 93.31 440 THR A CA 1
ATOM 3225 C C . THR A 1 440 ? 19.745 11.609 -37.466 1.00 93.31 440 THR A C 1
ATOM 3227 O O . THR A 1 440 ? 18.555 11.305 -37.588 1.00 93.31 440 THR A O 1
ATOM 3230 N N . CYS A 1 441 ? 20.424 12.268 -38.404 1.00 90.81 441 CYS A N 1
ATOM 3231 C CA . CYS A 1 441 ? 19.940 12.474 -39.763 1.00 90.81 441 CYS A CA 1
ATOM 3232 C C . CYS A 1 441 ? 21.050 12.216 -40.789 1.00 90.81 441 CYS A C 1
ATOM 3234 O O . CYS A 1 441 ? 22.227 12.489 -40.538 1.00 90.81 441 CYS A O 1
ATOM 3236 N N . SER A 1 442 ? 20.663 11.665 -41.941 1.00 90.56 442 SER A N 1
ATOM 3237 C CA . SER A 1 442 ? 21.579 11.180 -42.976 1.00 90.56 442 SER A CA 1
ATOM 3238 C C . SER A 1 442 ? 21.080 11.556 -44.364 1.00 90.56 442 SER A C 1
ATOM 3240 O O . SER A 1 442 ? 19.943 11.262 -44.718 1.00 90.56 442 SER A O 1
ATOM 3242 N N . GLY A 1 443 ? 21.945 12.184 -45.151 1.00 85.31 443 GLY A N 1
ATOM 3243 C CA . GLY A 1 443 ? 21.676 12.570 -46.528 1.00 85.31 443 GLY A CA 1
ATOM 3244 C C . GLY A 1 443 ? 21.948 11.427 -47.492 1.00 85.31 443 GLY A C 1
ATOM 3245 O O . GLY A 1 443 ? 22.712 10.501 -47.207 1.00 85.31 443 GLY A O 1
ATOM 3246 N N . ILE A 1 444 ? 21.339 11.498 -48.669 1.00 82.62 444 ILE A N 1
ATOM 3247 C CA . ILE A 1 444 ? 21.595 10.568 -49.765 1.00 82.62 444 ILE A CA 1
ATOM 3248 C C . ILE A 1 444 ? 23.014 10.761 -50.319 1.00 82.62 444 ILE A C 1
ATOM 3250 O O . ILE A 1 444 ? 23.699 11.751 -50.047 1.00 82.62 444 ILE A O 1
ATOM 3254 N N . ALA A 1 445 ? 23.481 9.808 -51.127 1.00 80.44 445 ALA A N 1
ATOM 3255 C CA . ALA A 1 445 ? 24.769 9.911 -51.811 1.00 80.44 445 ALA A CA 1
ATOM 3256 C C . ALA A 1 445 ? 24.884 11.220 -52.614 1.00 80.44 445 ALA A C 1
ATOM 3258 O O . ALA A 1 445 ? 24.009 11.548 -53.412 1.00 80.44 445 ALA A O 1
ATOM 3259 N N . GLY A 1 446 ? 25.980 11.955 -52.412 1.00 76.75 446 GLY A N 1
ATOM 3260 C CA . GLY A 1 446 ? 26.216 13.243 -53.075 1.00 76.75 446 GLY A CA 1
ATOM 3261 C C . GLY A 1 446 ? 25.593 14.455 -52.373 1.00 76.75 446 GLY A C 1
ATOM 3262 O O . GLY A 1 446 ? 25.703 15.560 -52.899 1.00 76.75 446 GLY A O 1
ATOM 3263 N N . TYR A 1 447 ? 24.994 14.283 -51.192 1.00 85.62 447 TYR A N 1
ATOM 3264 C CA . TYR A 1 447 ? 24.471 15.364 -50.355 1.00 85.62 447 TYR A CA 1
ATOM 3265 C C . TYR A 1 447 ? 25.048 15.267 -48.942 1.00 85.62 447 TYR A C 1
ATOM 3267 O O . TYR A 1 447 ? 25.257 14.180 -48.412 1.00 85.62 447 TYR A O 1
ATOM 3275 N N . ASN A 1 448 ? 25.313 16.425 -48.354 1.00 87.31 448 ASN A N 1
ATOM 3276 C CA . ASN A 1 448 ? 25.671 16.587 -46.954 1.00 87.31 448 ASN A CA 1
ATOM 3277 C C . ASN A 1 448 ? 24.438 17.014 -46.157 1.00 87.31 448 ASN A C 1
ATOM 3279 O O . ASN A 1 448 ? 23.414 17.379 -46.741 1.00 87.31 448 ASN A O 1
ATOM 3283 N N . VAL A 1 449 ? 24.532 16.983 -44.832 1.00 89.00 449 VAL A N 1
ATOM 3284 C CA . VAL A 1 449 ? 23.406 17.282 -43.950 1.00 89.00 449 VAL A CA 1
ATOM 3285 C C . VAL A 1 449 ? 23.728 18.451 -43.043 1.00 89.00 449 VAL A C 1
ATOM 3287 O O . VAL A 1 449 ? 24.815 18.537 -42.478 1.00 89.00 449 VAL A O 1
ATOM 3290 N N . GLN A 1 450 ? 22.745 19.328 -42.884 1.00 89.94 450 GLN A N 1
ATOM 3291 C CA . GLN A 1 450 ? 22.756 20.390 -41.894 1.00 89.94 450 GLN A CA 1
ATOM 3292 C C . GLN A 1 450 ? 21.644 20.116 -40.878 1.00 89.94 450 GLN A C 1
ATOM 3294 O O . GLN A 1 450 ? 20.469 20.266 -41.211 1.00 89.94 450 GLN A O 1
ATOM 3299 N N . MET A 1 451 ? 22.007 19.705 -39.660 1.00 93.19 451 MET A N 1
ATOM 3300 C CA . MET A 1 451 ? 21.065 19.597 -38.540 1.00 93.19 451 MET A CA 1
ATOM 3301 C C . MET A 1 451 ? 20.836 20.967 -37.893 1.00 93.19 451 MET A C 1
ATOM 3303 O O . MET A 1 451 ? 21.762 21.767 -37.769 1.00 93.19 451 MET A O 1
ATOM 3307 N N . GLU A 1 452 ? 19.619 21.233 -37.447 1.00 93.00 452 GLU A N 1
ATOM 3308 C CA . GLU A 1 452 ? 19.240 22.450 -36.743 1.00 93.00 452 GLU A CA 1
ATOM 3309 C C . GLU A 1 452 ? 18.377 22.101 -35.526 1.00 93.00 452 GLU A C 1
ATOM 3311 O O . GLU A 1 452 ? 17.458 21.285 -35.595 1.00 93.00 452 GLU A O 1
ATOM 3316 N N . LEU A 1 453 ? 18.716 22.703 -34.390 1.00 93.62 453 LEU A N 1
ATOM 3317 C CA . LEU A 1 453 ? 18.024 22.578 -33.113 1.00 93.62 453 LEU A CA 1
ATOM 3318 C C . LEU A 1 453 ? 17.206 23.853 -32.899 1.00 93.62 453 LEU A C 1
ATOM 3320 O O . LEU A 1 453 ? 17.738 24.956 -33.056 1.00 93.62 453 LEU A O 1
ATOM 3324 N N . ASP A 1 454 ? 15.917 23.706 -32.589 1.00 91.25 454 ASP A N 1
ATOM 3325 C CA . ASP A 1 454 ? 14.989 24.822 -32.329 1.00 91.25 454 ASP A CA 1
ATOM 3326 C C . ASP A 1 454 ? 14.976 25.930 -33.401 1.00 91.25 454 ASP A C 1
ATOM 3328 O O . ASP A 1 454 ? 14.682 27.094 -33.131 1.00 91.25 454 ASP A O 1
ATOM 3332 N N . GLY A 1 455 ? 15.262 25.549 -34.650 1.00 83.44 455 GLY A N 1
ATOM 3333 C CA . GLY A 1 455 ? 15.140 26.404 -35.832 1.00 83.44 455 GLY A CA 1
ATOM 3334 C C . GLY A 1 455 ? 16.176 27.524 -35.960 1.00 83.44 455 GLY A C 1
ATOM 3335 O O . GLY A 1 455 ? 15.974 28.417 -36.781 1.00 83.44 455 GLY A O 1
ATOM 3336 N N . ASN A 1 456 ? 17.234 27.537 -35.142 1.00 84.44 456 ASN A N 1
ATOM 3337 C CA . ASN A 1 456 ? 18.333 28.501 -35.303 1.00 84.44 456 ASN A CA 1
ATOM 3338 C C . ASN A 1 456 ? 19.697 28.053 -34.755 1.00 84.44 456 ASN A C 1
ATOM 3340 O O . ASN A 1 456 ? 20.677 28.790 -34.900 1.00 84.44 456 ASN A O 1
ATOM 3344 N N . THR A 1 457 ? 19.788 26.896 -34.093 1.00 89.38 457 THR A N 1
ATOM 3345 C CA . THR A 1 457 ? 21.025 26.465 -33.439 1.00 89.38 457 THR A CA 1
ATOM 3346 C C . THR A 1 457 ? 21.638 25.286 -34.175 1.00 89.38 457 THR A C 1
ATOM 3348 O O . THR A 1 457 ? 21.047 24.216 -34.273 1.00 89.38 457 THR A O 1
ATOM 3351 N N . THR A 1 458 ? 22.859 25.453 -34.677 1.00 89.12 458 THR A N 1
ATOM 3352 C CA . THR A 1 458 ? 23.601 24.366 -35.327 1.00 89.12 458 THR A CA 1
ATOM 3353 C C . THR A 1 458 ? 24.436 23.604 -34.296 1.00 89.12 458 THR A C 1
ATOM 3355 O O . THR A 1 458 ? 25.267 24.234 -33.632 1.00 89.12 458 THR A O 1
ATOM 3358 N N . PRO A 1 459 ? 24.268 22.278 -34.160 1.00 91.88 459 PRO A N 1
ATOM 3359 C CA . PRO A 1 459 ? 25.072 21.480 -33.245 1.00 91.88 459 PRO A CA 1
ATOM 3360 C C . PRO A 1 459 ? 26.538 21.429 -33.690 1.00 91.88 459 PRO A C 1
ATOM 3362 O O . PRO A 1 459 ? 26.868 21.680 -34.853 1.00 91.88 459 PRO A O 1
ATOM 3365 N N . LEU A 1 460 ? 27.431 21.081 -32.760 1.00 88.44 460 LEU A N 1
ATOM 3366 C CA . LEU A 1 460 ? 28.870 21.005 -33.026 1.00 88.44 460 LEU A CA 1
ATOM 3367 C C . LEU A 1 460 ? 29.177 19.912 -34.055 1.00 88.44 460 LEU A C 1
ATOM 3369 O O . LEU A 1 460 ? 30.134 20.028 -34.806 1.00 88.44 460 LEU A O 1
ATOM 3373 N N . GLU A 1 461 ? 28.356 18.872 -34.122 1.00 89.69 461 GLU A N 1
ATOM 3374 C CA . GLU A 1 461 ? 28.501 17.737 -35.027 1.00 89.69 461 GLU A CA 1
ATOM 3375 C C . GLU A 1 461 ? 28.195 18.085 -36.490 1.00 89.69 461 GLU A C 1
ATOM 3377 O O . GLU A 1 461 ? 28.549 17.316 -37.381 1.00 89.69 461 GLU A O 1
ATOM 3382 N N . ASN A 1 462 ? 27.633 19.269 -36.765 1.00 88.31 462 ASN A N 1
ATOM 3383 C CA . ASN A 1 462 ? 27.639 19.825 -38.120 1.00 88.31 462 ASN A CA 1
ATOM 3384 C C . ASN A 1 462 ? 29.033 20.318 -38.544 1.00 88.31 462 ASN A C 1
ATOM 3386 O O . ASN A 1 462 ? 29.221 20.659 -39.712 1.00 88.31 462 ASN A O 1
ATOM 3390 N N . ALA A 1 463 ? 29.998 20.427 -37.620 1.00 71.62 463 ALA A N 1
ATOM 3391 C CA . ALA A 1 463 ? 31.314 20.972 -37.914 1.00 71.62 463 ALA A CA 1
ATOM 3392 C C . ALA A 1 463 ? 32.059 20.087 -38.923 1.00 71.62 463 ALA A C 1
ATOM 3394 O O . ALA A 1 463 ? 32.443 18.952 -38.656 1.00 71.62 463 ALA A O 1
ATOM 3395 N N . GLY A 1 464 ? 32.278 20.662 -40.096 1.00 68.50 464 GLY A N 1
ATOM 3396 C CA . GLY A 1 464 ? 32.977 20.091 -41.234 1.00 68.50 464 GLY A CA 1
ATOM 3397 C C . GLY A 1 464 ? 32.764 21.031 -42.413 1.00 68.50 464 GLY A C 1
ATOM 3398 O O . GLY A 1 464 ? 31.698 21.635 -42.534 1.00 68.50 464 GLY A O 1
ATOM 3399 N N . ASN A 1 465 ? 33.778 21.211 -43.259 1.00 68.38 465 ASN A N 1
ATOM 3400 C CA . ASN A 1 465 ? 33.591 21.896 -44.533 1.00 68.38 465 ASN A CA 1
ATOM 3401 C C . ASN A 1 465 ? 34.025 20.963 -45.680 1.00 68.38 465 ASN A C 1
ATOM 3403 O O . ASN A 1 465 ? 35.225 20.738 -45.827 1.00 68.38 465 ASN A O 1
ATOM 3407 N N . PRO A 1 466 ? 33.078 20.407 -46.455 1.00 67.56 466 PRO A N 1
ATOM 3408 C CA . PRO A 1 466 ? 31.639 20.588 -46.285 1.00 67.56 466 PRO A CA 1
ATOM 3409 C C . PRO A 1 466 ? 31.098 19.784 -45.071 1.00 67.56 466 PRO A C 1
ATOM 3411 O O . PRO A 1 466 ? 31.815 18.925 -44.547 1.00 67.56 466 PRO A O 1
ATOM 3414 N N . PRO A 1 467 ? 29.871 20.068 -44.584 1.00 73.56 467 PRO A N 1
ATOM 3415 C CA . PRO A 1 467 ? 29.259 19.327 -43.475 1.00 73.56 467 PRO A CA 1
ATOM 3416 C C . PRO A 1 467 ? 29.203 17.819 -43.757 1.00 73.56 467 PRO A C 1
ATOM 3418 O O . PRO A 1 467 ? 29.254 17.416 -44.921 1.00 73.56 467 PRO A O 1
ATOM 3421 N N . PRO A 1 468 ? 29.110 16.957 -42.736 1.00 84.75 468 PRO A N 1
ATOM 3422 C CA . PRO A 1 468 ? 29.108 15.518 -42.957 1.00 84.75 468 PRO A CA 1
ATOM 3423 C C . PRO A 1 468 ? 27.811 15.042 -43.635 1.00 84.75 468 PRO A C 1
ATOM 3425 O O . PRO A 1 468 ? 26.753 15.660 -43.528 1.00 84.75 468 PRO A O 1
ATOM 3428 N N . GLN A 1 469 ? 27.876 13.891 -44.310 1.00 88.38 469 GLN A N 1
ATOM 3429 C CA . GLN A 1 469 ? 26.695 13.218 -44.875 1.00 88.38 469 GLN A CA 1
ATOM 3430 C C . GLN A 1 469 ? 25.749 12.664 -43.796 1.00 88.38 469 GLN A C 1
ATOM 3432 O O . GLN A 1 469 ? 24.572 12.441 -44.062 1.00 88.38 469 GLN A O 1
ATOM 3437 N N . THR A 1 470 ? 26.242 12.464 -42.575 1.00 89.94 470 THR A N 1
ATOM 3438 C CA . THR A 1 470 ? 25.446 12.034 -41.424 1.00 89.94 470 THR A CA 1
ATOM 3439 C C . THR A 1 470 ? 25.834 12.869 -40.217 1.00 89.94 470 THR A C 1
ATOM 3441 O O . THR A 1 470 ? 27.015 12.940 -39.879 1.00 89.94 470 THR A O 1
ATOM 3444 N N . VAL A 1 471 ? 24.843 13.447 -39.543 1.00 91.75 471 VAL A N 1
ATOM 3445 C CA . VAL A 1 471 ? 25.014 14.156 -38.269 1.00 91.75 471 VAL A CA 1
ATOM 3446 C C . VAL A 1 471 ? 24.319 13.344 -37.184 1.00 91.75 471 VAL A C 1
ATOM 3448 O O . VAL A 1 471 ? 23.185 12.906 -37.365 1.00 91.75 471 VAL A O 1
ATOM 3451 N N . THR A 1 472 ? 24.999 13.110 -36.061 1.00 93.19 472 THR A N 1
ATOM 3452 C CA . THR A 1 472 ? 24.430 12.434 -34.886 1.00 93.19 472 THR A CA 1
ATOM 3453 C C . THR A 1 472 ? 24.792 13.200 -33.628 1.00 93.19 472 THR A C 1
ATOM 3455 O O . THR A 1 472 ? 25.974 13.399 -33.373 1.00 93.19 472 THR A O 1
ATOM 3458 N N . ILE A 1 473 ? 23.792 13.577 -32.835 1.00 94.12 473 ILE A N 1
ATOM 3459 C CA . ILE A 1 473 ? 23.964 14.288 -31.564 1.00 94.12 473 ILE A CA 1
ATOM 3460 C C . ILE A 1 473 ? 23.527 13.417 -30.385 1.00 94.12 473 ILE A C 1
ATOM 3462 O O . ILE A 1 473 ? 22.731 12.492 -30.552 1.00 94.12 473 ILE A O 1
ATOM 3466 N N . ASN A 1 474 ? 24.006 13.736 -29.182 1.00 94.12 474 ASN A N 1
ATOM 3467 C CA . ASN A 1 474 ? 23.551 13.102 -27.944 1.00 94.12 474 ASN A CA 1
ATOM 3468 C C . ASN A 1 474 ? 22.533 13.997 -27.225 1.00 94.12 474 ASN A C 1
ATOM 3470 O O . ASN A 1 474 ? 22.770 15.195 -27.052 1.00 94.12 474 ASN A O 1
ATOM 3474 N N . ALA A 1 475 ? 21.432 13.404 -26.766 1.00 94.69 475 ALA A N 1
ATOM 3475 C CA . ALA A 1 475 ? 20.403 14.070 -25.979 1.00 94.69 475 ALA A CA 1
ATOM 3476 C C . ALA A 1 475 ? 20.227 13.383 -24.617 1.00 94.69 475 ALA A C 1
ATOM 3478 O O . ALA A 1 475 ? 20.250 12.155 -24.522 1.00 94.69 475 ALA A O 1
ATOM 3479 N N . VAL A 1 476 ? 20.039 14.178 -23.563 1.00 94.69 476 VAL A N 1
ATOM 3480 C CA . VAL A 1 476 ? 19.841 13.727 -22.177 1.00 94.69 476 VAL A CA 1
ATOM 3481 C C . VAL A 1 476 ? 18.634 14.444 -21.581 1.00 94.69 476 VAL A C 1
ATOM 3483 O O . VAL A 1 476 ? 18.467 15.637 -21.802 1.00 94.69 476 VAL A O 1
ATOM 3486 N N . CYS A 1 477 ? 17.805 13.745 -20.815 1.00 95.00 477 CYS A N 1
ATOM 3487 C CA . CYS A 1 477 ? 16.655 14.309 -20.114 1.00 95.00 477 CYS A CA 1
ATOM 3488 C C . CYS A 1 477 ? 16.588 13.785 -18.681 1.00 95.00 477 CYS A C 1
ATOM 3490 O O . CYS A 1 477 ? 16.757 12.586 -18.450 1.00 95.00 477 CYS A O 1
ATOM 3492 N N . ASN A 1 478 ? 16.336 14.674 -17.722 1.00 91.31 478 ASN A N 1
ATOM 3493 C CA . ASN A 1 478 ? 16.081 14.305 -16.335 1.00 91.31 478 ASN A CA 1
ATOM 3494 C C . ASN A 1 478 ? 14.563 14.285 -16.108 1.00 91.31 478 ASN A C 1
ATOM 3496 O O . ASN A 1 478 ? 13.873 15.262 -16.370 1.00 91.31 478 ASN A O 1
ATOM 3500 N N . SER A 1 479 ? 14.005 13.194 -15.596 1.00 91.88 479 SER A N 1
ATOM 3501 C CA . SER A 1 479 ? 12.556 13.105 -15.383 1.00 91.88 479 SER A CA 1
ATOM 3502 C C . SER A 1 479 ? 12.010 14.097 -14.352 1.00 91.88 479 SER A C 1
ATOM 3504 O O . SER A 1 479 ? 10.795 14.288 -14.278 1.00 91.88 479 SER A O 1
ATOM 3506 N N . ALA A 1 480 ? 12.885 14.705 -13.546 1.00 87.69 480 ALA A N 1
ATOM 3507 C CA . ALA A 1 480 ? 12.512 15.752 -12.608 1.00 87.69 480 ALA A CA 1
ATOM 3508 C C . ALA A 1 480 ? 12.085 17.046 -13.328 1.00 87.69 480 ALA A C 1
ATOM 3510 O O . ALA A 1 480 ? 11.147 17.703 -12.877 1.00 87.69 480 ALA A O 1
ATOM 3511 N N . ASP A 1 481 ? 12.742 17.402 -14.444 1.00 90.31 481 ASP A N 1
ATOM 3512 C CA . ASP A 1 481 ? 12.435 18.606 -15.235 1.00 90.31 481 ASP A CA 1
ATOM 3513 C C . ASP A 1 481 ? 11.622 18.313 -16.505 1.00 90.31 481 ASP A C 1
ATOM 3515 O O . ASP A 1 481 ? 10.901 19.191 -16.975 1.00 90.31 481 ASP A O 1
ATOM 3519 N N . MET A 1 482 ? 11.661 17.072 -17.005 1.00 90.31 482 MET A N 1
ATOM 3520 C CA . MET A 1 482 ? 11.000 16.635 -18.240 1.00 90.31 482 MET A CA 1
ATOM 3521 C C . MET A 1 482 ? 11.461 17.426 -19.481 1.00 90.31 482 MET A C 1
ATOM 3523 O O . MET A 1 482 ? 10.690 17.588 -20.430 1.00 90.31 482 MET A O 1
ATOM 3527 N N . ILE A 1 483 ? 12.715 17.901 -19.491 1.00 92.62 483 ILE A N 1
ATOM 3528 C CA . ILE A 1 483 ? 13.307 18.685 -20.586 1.00 92.62 483 ILE A CA 1
ATOM 3529 C C . ILE A 1 483 ? 14.464 17.910 -21.226 1.00 92.62 483 ILE A C 1
ATOM 3531 O O . ILE A 1 483 ? 15.418 17.505 -20.561 1.00 92.62 483 ILE A O 1
ATOM 3535 N N . TRP A 1 484 ? 14.410 17.737 -22.549 1.00 95.12 484 TRP A N 1
ATOM 3536 C CA . TRP A 1 484 ? 15.519 17.177 -23.319 1.00 95.12 484 TRP A CA 1
ATOM 3537 C C . TRP A 1 484 ? 16.612 18.217 -23.551 1.00 95.12 484 TRP A C 1
ATOM 3539 O O . TRP A 1 484 ? 16.330 19.364 -23.885 1.00 95.12 484 TRP A O 1
ATOM 3549 N N . LYS A 1 485 ? 17.870 17.797 -23.411 1.00 95.69 485 LYS A N 1
ATOM 3550 C CA . LYS A 1 485 ? 19.051 18.644 -23.576 1.00 95.69 485 LYS A CA 1
ATOM 3551 C C . LYS A 1 485 ? 20.038 18.012 -24.540 1.00 95.69 485 LYS A C 1
ATOM 3553 O O . LYS A 1 485 ? 20.465 16.879 -24.326 1.00 95.69 485 LYS A O 1
ATOM 3558 N N . TYR A 1 486 ? 20.440 18.750 -25.565 1.00 95.81 486 TYR A N 1
ATOM 3559 C CA . TYR A 1 486 ? 21.608 18.423 -26.375 1.00 95.81 486 TYR A CA 1
ATOM 3560 C C . TYR A 1 486 ? 22.866 18.603 -25.523 1.00 95.81 486 TYR A C 1
ATOM 3562 O O . TYR A 1 486 ? 23.057 19.661 -24.922 1.00 95.81 486 TYR A O 1
ATOM 3570 N N . VAL A 1 487 ? 23.713 17.574 -25.465 1.00 92.75 487 VAL A N 1
ATOM 3571 C CA . VAL A 1 487 ? 24.964 17.585 -24.697 1.00 92.75 487 VAL A CA 1
ATOM 3572 C C . VAL A 1 487 ? 26.169 17.470 -25.625 1.00 92.75 487 VAL A C 1
ATOM 3574 O O . VAL A 1 487 ? 26.225 16.600 -26.490 1.00 92.75 487 VAL A O 1
ATOM 3577 N N . SER A 1 488 ? 27.156 18.339 -25.425 1.00 90.12 488 SER A N 1
ATOM 3578 C CA . SER A 1 488 ? 28.397 18.378 -26.207 1.00 90.12 488 SER A CA 1
ATOM 3579 C C . SER A 1 488 ? 29.591 18.773 -25.344 1.00 90.12 488 SER A C 1
ATOM 3581 O O . SER A 1 488 ? 29.423 19.218 -24.214 1.00 90.12 488 SER A O 1
ATOM 3583 N N . ASN A 1 489 ? 30.806 18.590 -25.863 1.00 84.31 489 ASN A N 1
ATOM 3584 C CA . ASN A 1 489 ? 32.043 18.997 -25.195 1.00 84.31 489 ASN A CA 1
ATOM 3585 C C . ASN A 1 489 ? 32.756 20.063 -26.032 1.00 84.31 489 ASN A C 1
ATOM 3587 O O . ASN A 1 489 ? 33.383 19.743 -27.042 1.00 84.31 489 ASN A O 1
ATOM 3591 N N . VAL A 1 490 ? 32.710 21.322 -25.597 1.00 81.19 490 VAL A N 1
ATOM 3592 C CA . VAL A 1 490 ? 33.403 22.435 -26.261 1.00 81.19 490 VAL A CA 1
ATOM 3593 C C . VAL A 1 490 ? 34.688 22.737 -25.493 1.00 81.19 490 VAL A C 1
ATOM 3595 O O . VAL A 1 490 ? 34.653 23.158 -24.341 1.00 81.19 490 VAL A O 1
ATOM 3598 N N . GLY A 1 491 ? 35.851 22.475 -26.100 1.00 74.75 491 GLY A N 1
ATOM 3599 C CA . GLY A 1 491 ? 37.152 22.724 -25.456 1.00 74.75 491 GLY A CA 1
ATOM 3600 C C . GLY A 1 491 ? 37.404 21.889 -24.190 1.00 74.75 491 GLY A C 1
ATOM 3601 O O . GLY A 1 491 ? 38.126 22.330 -23.301 1.00 74.75 491 GLY A O 1
ATOM 3602 N N . GLY A 1 492 ? 36.788 20.705 -24.090 1.00 78.06 492 GLY A N 1
ATOM 3603 C CA . GLY A 1 492 ? 36.854 19.838 -22.906 1.00 78.06 492 GLY A CA 1
ATOM 3604 C C . GLY A 1 492 ? 35.847 20.181 -21.802 1.00 78.06 492 GLY A C 1
ATOM 3605 O O . GLY A 1 492 ? 35.818 19.492 -20.786 1.00 78.06 492 GLY A O 1
ATOM 3606 N N . VAL A 1 493 ? 35.011 21.207 -21.994 1.00 76.44 493 VAL A N 1
ATOM 3607 C CA . VAL A 1 493 ? 33.948 21.582 -21.056 1.00 76.44 493 VAL A CA 1
ATOM 3608 C C . VAL A 1 493 ? 32.616 20.999 -21.537 1.00 76.44 493 VAL A C 1
ATOM 3610 O O . VAL A 1 493 ? 32.230 21.273 -22.677 1.00 76.44 493 VAL A O 1
ATOM 3613 N N . PRO A 1 494 ? 31.898 20.224 -20.704 1.00 84.19 494 PRO A N 1
ATOM 3614 C CA . PRO A 1 494 ? 30.561 19.763 -21.040 1.00 84.19 494 PRO A CA 1
ATOM 3615 C C . PRO A 1 494 ? 29.590 20.946 -21.078 1.00 84.19 494 PRO A C 1
ATOM 3617 O O . PRO A 1 494 ? 29.468 21.709 -20.120 1.00 84.19 494 PRO A O 1
ATOM 3620 N N . THR A 1 495 ? 28.893 21.085 -22.196 1.00 87.62 495 THR A N 1
ATOM 3621 C CA . THR A 1 495 ? 27.865 22.094 -22.444 1.00 87.62 495 THR A CA 1
ATOM 3622 C C . THR A 1 495 ? 26.536 21.410 -22.724 1.00 87.62 495 THR A C 1
ATOM 3624 O O . THR A 1 495 ? 26.494 20.400 -23.427 1.00 87.62 495 THR A O 1
ATOM 3627 N N . SER A 1 496 ? 25.449 21.969 -22.192 1.00 91.56 496 SER A N 1
ATOM 3628 C CA . SER A 1 496 ? 24.087 21.488 -22.430 1.00 91.56 496 SER A CA 1
ATOM 3629 C C . SER A 1 496 ? 23.185 22.613 -22.920 1.00 91.56 496 SER A C 1
ATOM 3631 O O . SER A 1 496 ? 23.235 23.712 -22.367 1.00 91.56 496 SER A O 1
ATOM 3633 N N . LEU A 1 497 ? 22.333 22.318 -23.894 1.00 92.06 497 LEU A N 1
ATOM 3634 C CA . LEU A 1 497 ? 21.311 23.221 -24.414 1.00 92.06 497 LEU A CA 1
ATOM 3635 C C . LEU A 1 497 ? 19.964 22.503 -24.397 1.00 92.06 497 LEU A C 1
ATOM 3637 O O . LEU A 1 497 ? 19.872 21.398 -24.923 1.00 92.06 497 LEU A O 1
ATOM 3641 N N . ASP A 1 498 ? 18.941 23.118 -23.812 1.00 94.38 498 ASP A N 1
ATOM 3642 C CA . ASP A 1 498 ? 17.576 22.592 -23.855 1.00 94.38 498 ASP A CA 1
ATOM 3643 C C . ASP A 1 498 ? 17.076 22.597 -25.307 1.00 94.38 498 ASP A C 1
ATOM 3645 O O . ASP A 1 498 ? 17.307 23.563 -26.030 1.00 94.38 498 ASP A O 1
ATOM 3649 N N . ILE A 1 499 ? 16.428 21.513 -25.732 1.00 95.00 499 ILE A N 1
ATOM 3650 C CA . ILE A 1 499 ? 15.933 21.337 -27.098 1.00 95.00 499 ILE A CA 1
ATOM 3651 C C . ILE A 1 499 ? 14.478 20.877 -27.097 1.00 95.00 499 ILE A C 1
ATOM 3653 O O . ILE A 1 499 ? 14.073 20.056 -26.271 1.00 95.00 499 ILE A O 1
ATOM 3657 N N . THR A 1 500 ? 13.693 21.370 -28.055 1.00 94.56 500 THR A N 1
ATOM 3658 C CA . THR A 1 500 ? 12.293 20.948 -28.260 1.00 94.56 500 THR A CA 1
ATOM 3659 C C . THR A 1 500 ? 12.032 20.383 -29.655 1.00 94.56 500 THR A C 1
ATOM 3661 O O . THR A 1 500 ? 11.131 19.559 -29.846 1.00 94.56 500 THR A O 1
ATOM 3664 N N . THR A 1 501 ? 12.850 20.775 -30.629 1.00 94.31 501 THR A N 1
ATOM 3665 C CA . THR A 1 501 ? 12.732 20.368 -32.025 1.00 94.31 501 THR A CA 1
ATOM 3666 C C . THR A 1 501 ? 14.105 20.107 -32.642 1.00 94.31 501 THR A C 1
ATOM 3668 O O . THR A 1 501 ? 15.085 20.782 -32.321 1.00 94.31 501 THR A O 1
ATOM 3671 N N . VAL A 1 502 ? 14.173 19.123 -33.538 1.00 94.81 502 VAL A N 1
ATOM 3672 C CA . VAL A 1 502 ? 15.373 18.823 -34.331 1.00 94.81 502 VAL A CA 1
ATOM 3673 C C . VAL A 1 502 ? 14.960 18.638 -35.781 1.00 94.81 502 VAL A C 1
ATOM 3675 O O . VAL A 1 502 ? 14.172 17.745 -36.081 1.00 94.81 502 VAL A O 1
ATOM 3678 N N . THR A 1 503 ? 15.495 19.450 -36.684 1.00 93.00 503 THR A N 1
ATOM 3679 C CA . THR A 1 503 ? 15.252 19.376 -38.132 1.00 93.00 503 THR A CA 1
ATOM 3680 C C . THR A 1 503 ? 16.567 19.168 -38.874 1.00 93.00 503 THR A C 1
ATOM 3682 O O . THR A 1 503 ? 17.638 19.477 -38.356 1.00 93.00 503 THR A O 1
ATOM 3685 N N . CYS A 1 504 ? 16.510 18.626 -40.091 1.00 92.44 504 CYS A N 1
ATOM 3686 C CA . CYS A 1 504 ? 17.691 18.497 -40.939 1.00 92.44 504 CYS A CA 1
ATOM 3687 C C . CYS A 1 504 ? 17.375 18.846 -42.392 1.00 92.44 504 CYS A C 1
ATOM 3689 O O . CYS A 1 504 ? 16.321 18.476 -42.910 1.00 92.44 504 CYS A O 1
ATOM 3691 N N . ALA A 1 505 ? 18.317 19.515 -43.056 1.00 90.00 505 ALA A N 1
ATOM 3692 C CA . ALA A 1 505 ? 18.255 19.820 -44.480 1.00 90.00 505 ALA A CA 1
ATOM 3693 C C . ALA A 1 505 ? 19.385 19.126 -45.250 1.00 90.00 505 ALA A C 1
ATOM 3695 O O . ALA A 1 505 ? 20.515 19.044 -44.756 1.00 90.00 505 ALA A O 1
ATOM 3696 N N . GLN A 1 506 ? 19.101 18.671 -46.475 1.00 87.88 506 GLN A N 1
ATOM 3697 C CA . GLN A 1 506 ? 20.154 18.266 -47.407 1.00 87.88 506 GLN A CA 1
ATOM 3698 C C . GLN A 1 506 ? 20.746 19.485 -48.092 1.00 87.88 506 GLN A C 1
ATOM 3700 O O . GLN A 1 506 ? 20.044 20.357 -48.603 1.00 87.88 506 GLN A O 1
ATOM 3705 N N . ILE A 1 507 ? 22.065 19.492 -48.181 1.00 82.62 507 ILE A N 1
ATOM 3706 C CA . ILE A 1 507 ? 22.838 20.472 -48.930 1.00 82.62 507 ILE A CA 1
ATOM 3707 C C . ILE A 1 507 ? 23.702 19.713 -49.940 1.00 82.62 507 ILE A C 1
ATOM 3709 O O . ILE A 1 507 ? 24.354 18.743 -49.560 1.00 82.62 507 ILE A O 1
ATOM 3713 N N . PRO A 1 508 ? 23.715 20.096 -51.232 1.00 76.25 508 PRO A N 1
ATOM 3714 C CA . PRO A 1 508 ? 24.531 19.417 -52.235 1.00 76.25 508 PRO A CA 1
ATOM 3715 C C . PRO A 1 508 ? 25.975 19.280 -51.759 1.00 76.25 508 PRO A C 1
ATOM 3717 O O . PRO A 1 508 ? 26.563 20.267 -51.303 1.00 76.25 508 PRO A O 1
ATOM 3720 N N . ASN A 1 509 ? 26.540 18.071 -51.854 1.00 66.94 509 ASN A N 1
ATOM 3721 C CA . ASN A 1 509 ? 27.925 17.835 -51.481 1.00 66.94 509 ASN A CA 1
ATOM 3722 C C . ASN A 1 509 ? 28.800 18.632 -52.443 1.00 66.94 509 ASN A C 1
ATOM 3724 O O . ASN A 1 509 ? 28.970 18.300 -53.617 1.00 66.94 509 ASN A O 1
ATOM 3728 N N . ARG A 1 510 ? 29.281 19.764 -51.944 1.00 59.75 510 ARG A N 1
ATOM 3729 C CA . ARG A 1 510 ? 30.183 20.660 -52.642 1.00 59.75 510 ARG A CA 1
ATOM 3730 C C . ARG A 1 510 ? 31.560 20.004 -52.631 1.00 59.75 510 ARG A C 1
ATOM 3732 O O . ARG A 1 510 ? 32.403 20.344 -51.813 1.00 59.75 510 ARG A O 1
ATOM 3739 N N . VAL A 1 511 ? 31.747 19.014 -53.507 1.00 54.16 511 VAL A N 1
ATOM 3740 C CA . VAL A 1 511 ? 33.047 18.377 -53.733 1.00 54.16 511 VAL A CA 1
ATOM 3741 C C . VAL A 1 511 ? 33.994 19.473 -54.200 1.00 54.16 511 VAL A C 1
ATOM 3743 O O . VAL A 1 511 ? 33.789 20.056 -55.268 1.00 54.16 511 VAL A O 1
ATOM 3746 N N . GLU A 1 512 ? 34.985 19.795 -53.373 1.00 63.00 512 GLU A N 1
ATOM 3747 C CA . GLU A 1 512 ? 36.045 20.716 -53.753 1.00 63.00 512 GLU A CA 1
ATOM 3748 C C . GLU A 1 512 ? 36.692 20.208 -55.041 1.00 63.00 512 GLU A C 1
ATOM 3750 O O . GLU A 1 512 ? 37.093 19.045 -55.157 1.00 63.00 512 GLU A O 1
ATOM 3755 N N . ARG A 1 513 ? 36.752 21.073 -56.046 1.00 71.69 513 ARG A N 1
ATOM 3756 C CA . ARG A 1 513 ? 37.391 20.759 -57.313 1.00 71.69 513 ARG A CA 1
ATOM 3757 C C . ARG A 1 513 ? 38.890 20.640 -57.033 1.00 71.69 513 ARG A C 1
ATOM 3759 O O . ARG A 1 513 ? 39.484 21.559 -56.481 1.00 71.69 513 ARG A O 1
ATOM 3766 N N . GLN A 1 514 ? 39.509 19.516 -57.385 1.00 80.44 514 GLN A N 1
ATOM 3767 C CA . GLN A 1 514 ? 40.950 19.291 -57.215 1.00 80.44 514 GLN A CA 1
ATOM 3768 C C . GLN A 1 514 ? 41.621 19.121 -58.573 1.00 80.44 514 GLN A C 1
ATOM 3770 O O . GLN A 1 514 ? 41.039 18.536 -59.490 1.00 80.44 514 GLN A O 1
ATOM 3775 N N . CYS A 1 515 ? 42.856 19.603 -58.706 1.00 88.31 515 CYS A N 1
ATOM 3776 C CA . CYS A 1 515 ? 43.652 19.310 -59.889 1.00 88.31 515 CYS A CA 1
ATOM 3777 C C . CYS A 1 515 ? 44.092 17.844 -59.874 1.00 88.31 515 CYS A C 1
ATOM 3779 O O . CYS A 1 515 ? 44.629 17.360 -58.879 1.00 88.31 515 CYS A O 1
ATOM 3781 N N . SER A 1 516 ? 43.918 17.133 -60.991 1.00 90.38 516 SER A N 1
ATOM 3782 C CA . SER A 1 516 ? 44.415 15.758 -61.090 1.00 90.38 516 SER A CA 1
ATOM 3783 C C . SER A 1 516 ? 45.933 15.748 -61.315 1.00 90.38 516 SER A C 1
ATOM 3785 O O . SER A 1 516 ? 46.387 16.373 -62.281 1.00 90.38 516 SER A O 1
ATOM 3787 N N . PRO A 1 517 ? 46.736 15.005 -60.525 1.00 87.38 517 PRO A N 1
ATOM 3788 C CA . PRO A 1 517 ? 48.162 14.825 -60.814 1.00 87.38 517 PRO A CA 1
ATOM 3789 C C . PRO A 1 517 ? 48.385 14.100 -62.152 1.00 87.38 517 PRO A C 1
ATOM 3791 O O . PRO A 1 517 ? 49.376 14.344 -62.833 1.00 87.38 517 PRO A O 1
ATOM 3794 N N . THR A 1 518 ? 47.422 13.281 -62.594 1.00 88.81 518 THR A N 1
ATOM 3795 C CA . THR A 1 518 ? 47.484 12.570 -63.883 1.00 88.81 518 THR A CA 1
ATOM 3796 C C . THR A 1 518 ? 47.238 13.472 -65.094 1.00 88.81 518 THR A C 1
ATOM 3798 O O . THR A 1 518 ? 47.318 12.998 -66.224 1.00 88.81 518 THR A O 1
ATOM 3801 N N . ALA A 1 519 ? 46.909 14.755 -64.891 1.00 90.06 519 ALA A N 1
ATOM 3802 C CA . ALA A 1 519 ? 46.775 15.719 -65.983 1.00 90.06 519 ALA A CA 1
ATOM 3803 C C . ALA A 1 519 ? 48.133 16.074 -66.618 1.00 90.06 519 ALA A C 1
ATOM 3805 O O . ALA A 1 519 ? 48.174 16.513 -67.766 1.00 90.06 519 ALA A O 1
ATOM 3806 N N . VAL A 1 520 ? 49.241 15.862 -65.897 1.00 91.69 520 VAL A N 1
ATOM 3807 C CA . VAL A 1 520 ? 50.593 15.951 -66.457 1.00 91.69 520 VAL A CA 1
ATOM 3808 C C . VAL A 1 520 ? 51.013 14.567 -66.944 1.00 91.69 520 VAL A C 1
ATOM 3810 O O . VAL A 1 520 ? 51.131 13.630 -66.159 1.00 91.69 520 VAL A O 1
ATOM 3813 N N . THR A 1 521 ? 51.270 14.430 -68.245 1.00 92.50 521 THR A N 1
ATOM 3814 C CA . THR A 1 521 ? 51.763 13.169 -68.820 1.00 92.50 521 THR A CA 1
ATOM 3815 C C . THR A 1 521 ? 53.219 12.954 -68.416 1.00 92.50 521 THR A C 1
ATOM 3817 O O . THR A 1 521 ? 54.101 13.695 -68.854 1.00 92.50 521 THR A O 1
ATOM 3820 N N . LEU A 1 522 ? 53.482 11.951 -67.582 1.00 91.31 522 LEU A N 1
ATOM 3821 C CA . LEU A 1 522 ? 54.827 11.619 -67.113 1.00 91.31 522 LEU A CA 1
ATOM 3822 C C . LEU A 1 522 ? 55.517 10.650 -68.078 1.00 91.31 522 LEU A C 1
ATOM 3824 O O . LEU A 1 522 ? 54.928 9.663 -68.516 1.00 91.31 522 LEU A O 1
ATOM 3828 N N . GLY A 1 523 ? 56.761 10.962 -68.433 1.00 87.56 523 GLY A N 1
ATOM 3829 C CA . GLY A 1 523 ? 57.592 10.150 -69.309 1.00 87.56 523 GLY A CA 1
ATOM 3830 C C . GLY A 1 523 ? 57.909 8.804 -68.672 1.00 87.56 523 GLY A C 1
ATOM 3831 O O . GLY A 1 523 ? 58.232 8.728 -67.489 1.00 87.56 523 GLY A O 1
ATOM 3832 N N . ILE A 1 524 ? 57.818 7.756 -69.482 1.00 84.00 524 ILE A N 1
ATOM 3833 C CA . ILE A 1 524 ? 58.130 6.386 -69.085 1.00 84.00 524 ILE A CA 1
ATOM 3834 C C . ILE A 1 524 ? 59.539 6.071 -69.579 1.00 84.00 524 ILE A C 1
ATOM 3836 O O . ILE A 1 524 ? 59.921 6.468 -70.686 1.00 84.00 524 ILE A O 1
ATOM 3840 N N . GLY A 1 525 ? 60.305 5.365 -68.758 1.00 81.69 525 GLY A N 1
ATOM 3841 C CA . GLY A 1 525 ? 61.620 4.885 -69.114 1.00 81.69 525 GLY A CA 1
ATOM 3842 C C . GLY A 1 525 ? 61.562 3.922 -70.298 1.00 81.69 525 GLY A C 1
ATOM 3843 O O . GLY A 1 525 ? 60.595 3.187 -70.494 1.00 81.69 525 GLY A O 1
ATOM 3844 N N . ASP A 1 526 ? 62.610 3.906 -71.114 1.00 82.81 526 ASP A N 1
ATOM 3845 C CA . ASP A 1 526 ? 62.663 3.037 -72.299 1.00 82.81 526 ASP A CA 1
ATOM 3846 C C . ASP A 1 526 ? 62.999 1.572 -71.981 1.00 82.81 526 ASP A C 1
ATOM 3848 O O . ASP A 1 526 ? 63.055 0.736 -72.885 1.00 82.81 526 ASP A O 1
ATOM 3852 N N . GLY A 1 527 ? 63.243 1.256 -70.706 1.00 75.69 527 GLY A N 1
ATOM 3853 C CA . GLY A 1 527 ? 63.629 -0.077 -70.253 1.00 75.69 527 GLY A CA 1
ATOM 3854 C C . GLY A 1 527 ? 64.996 -0.543 -70.770 1.00 75.69 527 GLY A C 1
ATOM 3855 O O . GLY A 1 527 ? 65.330 -1.715 -70.601 1.00 75.69 527 GLY A O 1
ATOM 3856 N N . LEU A 1 528 ? 65.791 0.332 -71.398 1.00 82.00 528 LEU A N 1
ATOM 3857 C CA . LEU A 1 528 ? 67.140 0.009 -71.859 1.00 82.00 528 LEU A CA 1
ATOM 3858 C C . LEU A 1 528 ? 68.142 0.036 -70.695 1.00 82.00 528 LEU A C 1
ATOM 3860 O O . LEU A 1 528 ? 67.837 0.426 -69.570 1.00 82.00 528 LEU A O 1
ATOM 3864 N N . THR A 1 529 ? 69.374 -0.412 -70.935 1.00 76.50 529 THR A N 1
ATOM 3865 C CA . THR A 1 529 ? 70.466 -0.309 -69.955 1.00 76.50 529 THR A CA 1
ATOM 3866 C C . THR A 1 529 ? 71.768 0.077 -70.675 1.00 76.50 529 THR A C 1
ATOM 3868 O O . THR A 1 529 ? 72.308 -0.754 -71.405 1.00 76.50 529 THR A O 1
ATOM 3871 N N . PRO A 1 530 ? 72.290 1.310 -70.499 1.00 78.62 530 PRO A N 1
ATOM 3872 C CA . PRO A 1 530 ? 71.663 2.419 -69.774 1.00 78.62 530 PRO A CA 1
ATOM 3873 C C . PRO A 1 530 ? 70.346 2.845 -70.434 1.00 78.62 530 PRO A C 1
ATOM 3875 O O . PRO A 1 530 ? 70.214 2.793 -71.657 1.00 78.62 530 PRO A O 1
ATOM 3878 N N . GLN A 1 531 ? 69.385 3.272 -69.620 1.00 79.62 531 GLN A N 1
ATOM 3879 C CA . GLN A 1 531 ? 68.172 3.909 -70.121 1.00 79.62 531 GLN A CA 1
ATOM 3880 C C . GLN A 1 531 ? 68.546 5.201 -70.853 1.00 79.62 531 GLN A C 1
ATOM 3882 O O . GLN A 1 531 ? 69.369 5.964 -70.349 1.00 79.62 531 GLN A O 1
ATOM 3887 N N . ARG A 1 532 ? 67.973 5.469 -72.030 1.00 85.19 532 ARG A N 1
ATOM 3888 C CA . ARG A 1 532 ? 68.051 6.795 -72.669 1.00 85.19 532 ARG A CA 1
ATOM 3889 C C . ARG A 1 532 ? 66.916 7.678 -72.164 1.00 85.19 532 ARG A C 1
ATOM 3891 O O . ARG A 1 532 ? 67.144 8.861 -71.926 1.00 85.19 532 ARG A O 1
ATOM 3898 N N . PHE A 1 533 ? 65.727 7.115 -71.986 1.00 86.50 533 PHE A N 1
ATOM 3899 C CA . PHE A 1 533 ? 64.601 7.751 -71.303 1.00 86.50 533 PHE A CA 1
ATOM 3900 C C . PHE A 1 533 ? 64.448 7.167 -69.905 1.00 86.50 533 PHE A C 1
ATOM 3902 O O . PHE A 1 533 ? 64.441 5.949 -69.768 1.00 86.50 533 PHE A O 1
ATOM 3909 N N . ILE A 1 534 ? 64.313 8.030 -68.900 1.00 88.38 534 ILE A N 1
ATOM 3910 C CA . ILE A 1 534 ? 64.163 7.653 -67.489 1.00 88.38 534 ILE A CA 1
ATOM 3911 C C . ILE A 1 534 ? 62.712 7.865 -67.058 1.00 88.38 534 ILE A C 1
ATOM 3913 O O . ILE A 1 534 ? 62.084 8.844 -67.472 1.00 88.38 534 ILE A O 1
ATOM 3917 N N . ASP A 1 535 ? 62.215 6.980 -66.193 1.00 86.88 535 ASP A N 1
ATOM 3918 C CA . ASP A 1 535 ? 60.916 7.134 -65.540 1.00 86.88 535 ASP A CA 1
ATOM 3919 C C . ASP A 1 535 ? 60.819 8.462 -64.777 1.00 86.88 535 ASP A C 1
ATOM 3921 O O . ASP A 1 535 ? 61.657 8.800 -63.936 1.00 86.88 535 ASP A O 1
ATOM 3925 N N . VAL A 1 536 ? 59.757 9.208 -65.060 1.00 91.25 536 VAL A N 1
ATOM 3926 C CA . VAL A 1 536 ? 59.404 10.426 -64.338 1.00 91.25 536 VAL A CA 1
ATOM 3927 C C . VAL A 1 536 ? 58.370 10.075 -63.276 1.00 91.25 536 VAL A C 1
ATOM 3929 O O . VAL A 1 536 ? 57.312 9.530 -63.586 1.00 91.25 536 VAL A O 1
ATOM 3932 N N . THR A 1 537 ? 58.643 10.421 -62.021 1.00 90.25 537 THR A N 1
ATOM 3933 C CA . THR A 1 537 ? 57.711 10.197 -60.909 1.00 90.25 537 THR A CA 1
ATOM 3934 C C . THR A 1 537 ? 57.230 11.520 -60.329 1.00 90.25 537 THR A C 1
ATOM 3936 O O . THR A 1 537 ? 57.871 12.560 -60.497 1.00 90.25 537 THR A O 1
ATOM 3939 N N . TYR A 1 538 ? 56.080 11.489 -59.653 1.00 92.50 538 TYR A N 1
ATOM 3940 C CA . TYR A 1 538 ? 55.614 12.606 -58.840 1.00 92.50 538 TYR A CA 1
ATOM 3941 C C . TYR A 1 538 ? 55.511 12.198 -57.370 1.00 92.50 538 TYR A C 1
ATOM 3943 O O . TYR A 1 538 ? 55.258 11.037 -57.047 1.00 92.50 538 TYR A O 1
ATOM 3951 N N . SER A 1 539 ? 55.703 13.164 -56.480 1.00 92.88 539 SER A N 1
ATOM 3952 C CA . SER A 1 539 ? 55.568 13.016 -55.033 1.00 92.88 539 SER A CA 1
ATOM 3953 C C . SER A 1 539 ? 54.944 14.274 -54.426 1.00 92.88 539 SER A C 1
ATOM 3955 O O . SER A 1 539 ? 54.698 15.257 -55.125 1.00 92.88 539 SER A O 1
ATOM 3957 N N . ASP A 1 540 ? 54.677 14.248 -53.120 1.00 92.69 540 ASP A N 1
ATOM 3958 C CA . ASP A 1 540 ? 54.218 15.409 -52.344 1.00 92.69 540 ASP A CA 1
ATOM 3959 C C . ASP A 1 540 ? 52.968 16.104 -52.920 1.00 92.69 540 ASP A C 1
ATOM 3961 O O . ASP A 1 540 ? 52.865 17.329 -52.881 1.00 92.69 540 ASP A O 1
ATOM 3965 N N . PHE A 1 541 ? 52.019 15.338 -53.476 1.00 91.31 541 PHE A N 1
ATOM 3966 C CA . PHE A 1 541 ? 50.743 15.903 -53.915 1.00 91.31 541 PHE A CA 1
ATOM 3967 C C . PHE A 1 541 ? 49.924 16.360 -52.703 1.00 91.31 541 PHE A C 1
ATOM 3969 O O . PHE A 1 541 ? 49.558 15.547 -51.853 1.00 91.31 541 PHE A O 1
ATOM 3976 N N . ALA A 1 542 ? 49.612 17.650 -52.646 1.00 88.25 542 ALA A N 1
ATOM 3977 C CA . ALA A 1 542 ? 48.754 18.253 -51.634 1.00 88.25 542 ALA A CA 1
ATOM 3978 C C . ALA A 1 542 ? 47.740 19.185 -52.304 1.00 88.25 542 ALA A C 1
ATOM 3980 O O . ALA A 1 542 ? 48.020 19.755 -53.353 1.00 88.25 542 ALA A O 1
ATOM 3981 N N . SER A 1 543 ? 46.558 19.352 -51.711 1.00 88.88 543 SER A N 1
ATOM 3982 C CA . SER A 1 543 ? 45.553 20.323 -52.162 1.00 88.88 543 SER A CA 1
ATOM 3983 C C . SER A 1 543 ? 45.046 21.129 -50.977 1.00 88.88 543 SER A C 1
ATOM 3985 O O . SER A 1 543 ? 44.677 20.557 -49.954 1.00 88.88 543 SER A O 1
ATOM 3987 N N . THR A 1 544 ? 45.039 22.450 -51.126 1.00 87.00 544 THR A N 1
ATOM 3988 C CA . THR A 1 544 ? 44.604 23.398 -50.098 1.00 87.00 544 THR A CA 1
ATOM 3989 C C . THR A 1 544 ? 43.350 24.129 -50.584 1.00 87.00 544 THR A C 1
ATOM 3991 O O . THR A 1 544 ? 43.391 24.701 -51.676 1.00 87.00 544 THR A O 1
ATOM 3994 N N . PRO A 1 545 ? 42.253 24.162 -49.812 1.00 78.06 545 PRO A N 1
ATOM 3995 C CA . PRO A 1 545 ? 41.042 24.893 -50.183 1.00 78.06 545 PRO A CA 1
ATOM 3996 C C . PRO A 1 545 ? 41.291 26.392 -50.377 1.00 78.06 545 PRO A C 1
ATOM 3998 O O . PRO A 1 545 ? 42.010 27.016 -49.593 1.00 78.06 545 PRO A O 1
ATOM 4001 N N . ILE A 1 546 ? 40.663 26.996 -51.388 1.00 79.12 546 ILE A N 1
ATOM 4002 C CA . ILE A 1 546 ? 40.612 28.453 -51.546 1.00 79.12 546 ILE A CA 1
ATOM 4003 C C . ILE A 1 546 ? 39.367 28.957 -50.815 1.00 79.12 546 ILE A C 1
ATOM 4005 O O . ILE A 1 546 ? 38.236 28.767 -51.273 1.00 79.12 546 ILE A O 1
ATOM 4009 N N . THR A 1 547 ? 39.586 29.622 -49.678 1.00 73.19 547 THR A N 1
ATOM 4010 C CA . THR A 1 547 ? 38.537 30.167 -48.805 1.00 73.19 547 THR A CA 1
ATOM 4011 C C . THR A 1 547 ? 37.446 30.899 -49.589 1.00 73.19 547 THR A C 1
ATOM 4013 O O . THR A 1 547 ? 37.724 31.840 -50.329 1.00 73.19 547 THR A O 1
ATOM 4016 N N . GLY A 1 548 ? 36.191 30.489 -49.385 1.00 69.62 548 GLY A N 1
ATOM 4017 C CA . GLY A 1 548 ? 35.019 31.105 -50.016 1.00 69.62 548 GLY A CA 1
ATOM 4018 C C . GLY A 1 548 ? 34.695 30.600 -51.426 1.00 69.62 548 GLY A C 1
ATOM 4019 O O . GLY A 1 548 ? 33.762 31.110 -52.043 1.00 69.62 548 GLY A O 1
ATOM 4020 N N . SER A 1 549 ? 35.418 29.603 -51.940 1.00 72.44 549 SER A N 1
ATOM 4021 C CA . SER A 1 549 ? 35.163 29.008 -53.253 1.00 72.44 549 SER A CA 1
ATOM 4022 C C . SER A 1 549 ? 35.081 27.479 -53.187 1.00 72.44 549 SER A C 1
ATOM 4024 O O . SER A 1 549 ? 35.405 26.873 -52.172 1.00 72.44 549 SER A O 1
ATOM 4026 N N . LEU A 1 550 ? 34.636 26.866 -54.286 1.00 70.62 550 LEU A N 1
ATOM 4027 C CA . LEU A 1 550 ? 34.725 25.419 -54.518 1.00 70.62 550 LEU A CA 1
ATOM 4028 C C . LEU A 1 550 ? 36.097 24.979 -55.043 1.00 70.62 550 LEU A C 1
ATOM 4030 O O . LEU A 1 550 ? 36.279 23.809 -55.373 1.00 70.62 550 LEU A O 1
ATOM 4034 N N . GLU A 1 551 ? 37.020 25.922 -55.194 1.00 82.69 551 GLU A N 1
ATOM 4035 C CA . GLU A 1 551 ? 38.294 25.711 -55.852 1.00 82.69 551 GLU A CA 1
ATOM 4036 C C . GLU A 1 551 ? 39.397 25.443 -54.816 1.00 82.69 551 GLU A C 1
ATOM 4038 O O . GLU A 1 551 ? 39.346 25.908 -53.677 1.00 82.69 551 GLU A O 1
ATOM 4043 N N . THR A 1 552 ? 40.414 24.688 -55.211 1.00 85.69 552 THR A N 1
ATOM 4044 C CA . THR A 1 552 ? 41.602 24.359 -54.428 1.00 85.69 552 THR A CA 1
ATOM 4045 C C . THR A 1 552 ? 42.859 24.830 -55.152 1.00 85.69 552 THR A C 1
ATOM 4047 O O . THR A 1 552 ? 42.891 25.002 -56.370 1.00 85.69 552 THR A O 1
ATOM 4050 N N . THR A 1 553 ? 43.925 25.048 -54.391 1.00 90.12 553 THR A N 1
ATOM 4051 C CA . THR A 1 553 ? 45.284 25.157 -54.919 1.00 90.12 553 THR A CA 1
ATOM 4052 C C . THR A 1 553 ? 46.018 23.855 -54.627 1.00 90.12 553 THR A C 1
ATOM 4054 O O . THR A 1 553 ? 46.285 23.542 -53.466 1.00 90.12 553 THR A O 1
ATOM 4057 N N . SER A 1 554 ? 46.341 23.094 -55.668 1.00 92.94 554 SER A N 1
ATOM 4058 C CA . SER A 1 554 ? 47.113 21.858 -55.580 1.00 92.94 554 SER A CA 1
ATOM 4059 C C . SER A 1 554 ? 48.604 22.116 -55.800 1.00 92.94 554 SER A C 1
ATOM 4061 O O . SER A 1 554 ? 48.986 22.967 -56.602 1.00 92.94 554 SER A O 1
ATOM 4063 N N . THR A 1 555 ? 49.464 21.364 -55.121 1.00 93.75 555 THR A N 1
ATOM 4064 C CA . THR A 1 555 ? 50.917 21.353 -55.324 1.00 93.75 555 THR A CA 1
ATOM 4065 C C . THR A 1 555 ? 51.402 19.918 -55.515 1.00 93.75 555 THR A C 1
ATOM 4067 O O . THR A 1 555 ? 50.796 18.992 -54.985 1.00 93.75 555 THR A O 1
ATOM 4070 N N . MET A 1 556 ? 52.459 19.710 -56.302 1.00 94.12 556 MET A N 1
ATOM 4071 C CA . MET A 1 556 ? 53.155 18.419 -56.397 1.00 94.12 556 MET A CA 1
ATOM 4072 C C . MET A 1 556 ? 54.617 18.610 -56.784 1.00 94.12 556 MET A C 1
ATOM 4074 O O . MET A 1 556 ? 54.968 19.608 -57.412 1.00 94.12 556 MET A O 1
ATOM 4078 N N . LYS A 1 557 ? 55.472 17.644 -56.459 1.00 94.19 557 LYS A N 1
ATOM 4079 C CA . LYS A 1 557 ? 56.849 17.592 -56.954 1.00 94.19 557 LYS A CA 1
ATOM 4080 C C . LYS A 1 557 ? 56.974 16.567 -58.063 1.00 94.19 557 LYS A C 1
ATOM 4082 O O . LYS A 1 557 ? 56.392 15.495 -57.966 1.00 94.19 557 LYS A O 1
ATOM 4087 N N . ILE A 1 558 ? 57.745 16.887 -59.096 1.00 93.31 558 ILE A N 1
ATOM 4088 C CA . ILE A 1 558 ? 58.116 15.949 -60.157 1.00 93.31 558 ILE A CA 1
ATOM 4089 C C . ILE A 1 558 ? 59.618 15.724 -60.098 1.00 93.31 558 ILE A C 1
ATOM 4091 O O . ILE A 1 558 ? 60.380 16.691 -60.106 1.00 93.31 558 ILE A O 1
ATOM 4095 N N . THR A 1 559 ? 60.032 14.459 -60.084 1.00 93.31 559 THR A N 1
ATOM 4096 C CA . THR A 1 559 ? 61.428 14.053 -59.932 1.00 93.31 559 THR A CA 1
ATOM 4097 C C . THR A 1 559 ? 61.860 13.125 -61.061 1.00 93.31 559 THR A C 1
ATOM 4099 O O . THR A 1 559 ? 61.122 12.237 -61.486 1.00 93.31 559 THR A O 1
ATOM 4102 N N . CYS A 1 560 ? 63.099 13.313 -61.511 1.00 90.44 560 CYS A N 1
ATOM 4103 C CA . CYS A 1 560 ? 63.810 12.393 -62.389 1.00 90.44 560 CYS A CA 1
ATOM 4104 C C . CYS A 1 560 ? 65.174 12.069 -61.800 1.00 90.44 560 CYS A C 1
ATOM 4106 O O . CYS A 1 560 ? 65.862 12.965 -61.317 1.00 90.44 560 CYS A O 1
ATOM 4108 N N . THR A 1 561 ? 65.591 10.807 -61.853 1.00 91.31 561 THR A N 1
ATOM 4109 C CA . THR A 1 561 ? 66.875 10.370 -61.292 1.00 91.31 561 THR A CA 1
ATOM 4110 C C . THR A 1 561 ? 67.557 9.395 -62.240 1.00 91.31 561 THR A C 1
ATOM 4112 O O . THR A 1 561 ? 67.054 8.303 -62.479 1.00 91.31 561 THR A O 1
ATOM 4115 N N . ALA A 1 562 ? 68.702 9.797 -62.785 1.00 88.81 562 ALA A N 1
ATOM 4116 C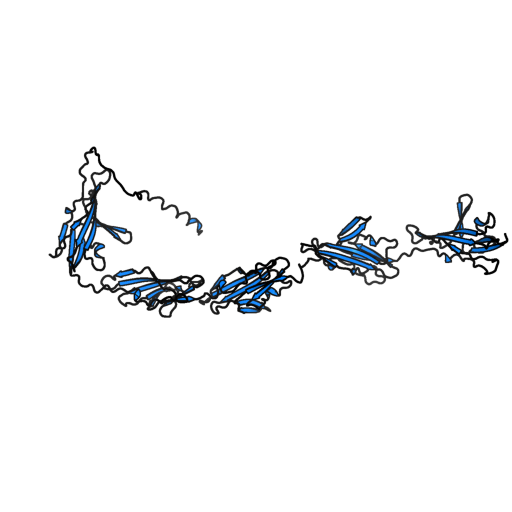 CA . ALA A 1 562 ? 69.529 8.960 -63.641 1.00 88.81 562 ALA A CA 1
ATOM 4117 C C . ALA A 1 562 ? 70.239 7.853 -62.849 1.00 88.81 562 ALA A C 1
ATOM 4119 O O . ALA A 1 562 ? 70.516 7.978 -61.650 1.00 88.81 562 ALA A O 1
ATOM 4120 N N . MET A 1 563 ? 70.597 6.773 -63.547 1.00 86.31 563 MET A N 1
ATOM 4121 C CA . MET A 1 563 ? 71.443 5.727 -62.972 1.00 86.31 563 MET A CA 1
ATOM 4122 C C . MET A 1 563 ? 72.822 6.284 -62.556 1.00 86.31 563 MET A C 1
ATOM 4124 O O . MET A 1 563 ? 73.295 7.259 -63.144 1.00 86.31 563 MET A O 1
ATOM 4128 N N . PRO A 1 564 ? 73.518 5.658 -61.587 1.00 86.25 564 PRO A N 1
ATOM 4129 C CA . PRO A 1 564 ? 74.893 6.022 -61.238 1.00 86.25 564 PRO A CA 1
ATOM 4130 C C . PRO A 1 564 ? 75.817 6.145 -62.458 1.00 86.25 564 PRO A C 1
ATOM 4132 O O . PRO A 1 564 ? 75.875 5.243 -63.292 1.00 86.25 564 PRO A O 1
ATOM 4135 N N . GLY A 1 565 ? 76.548 7.262 -62.544 1.00 88.00 565 GLY A N 1
ATOM 4136 C CA . GLY A 1 565 ? 77.465 7.571 -63.652 1.00 88.00 565 GLY A CA 1
ATOM 4137 C C . GLY A 1 565 ? 76.837 8.301 -64.846 1.00 88.00 565 GLY A C 1
ATOM 4138 O O . GLY A 1 565 ? 77.536 8.545 -65.829 1.00 88.00 565 GLY A O 1
ATOM 4139 N N . TYR A 1 566 ? 75.553 8.649 -64.763 1.00 91.38 566 TYR A N 1
ATOM 4140 C CA . TYR A 1 566 ? 74.848 9.443 -65.762 1.00 91.38 566 TYR A CA 1
ATOM 4141 C C . TYR A 1 566 ? 74.170 10.657 -65.124 1.00 91.38 566 TYR A C 1
ATOM 4143 O O . TYR A 1 566 ? 73.798 10.639 -63.949 1.00 91.38 566 TYR A O 1
ATOM 4151 N N . ASN A 1 567 ? 73.954 11.682 -65.939 1.00 91.88 567 ASN A N 1
ATOM 4152 C CA . ASN A 1 567 ? 73.204 12.870 -65.588 1.00 91.88 567 ASN A CA 1
ATOM 4153 C C . ASN A 1 567 ? 71.810 12.824 -66.222 1.00 91.88 567 ASN A C 1
ATOM 4155 O O . ASN A 1 567 ? 71.581 12.121 -67.211 1.00 91.88 567 ASN A O 1
ATOM 4159 N N . VAL A 1 568 ? 70.871 13.590 -65.671 1.00 91.56 568 VAL A N 1
ATOM 4160 C CA . VAL A 1 568 ? 69.503 13.695 -66.176 1.00 91.56 568 VAL A CA 1
ATOM 4161 C C . VAL A 1 568 ? 69.228 15.082 -66.745 1.00 91.56 568 VAL A C 1
ATOM 4163 O O . VAL A 1 568 ? 69.571 16.106 -66.159 1.00 91.56 568 VAL A O 1
ATOM 4166 N N . LEU A 1 569 ? 68.566 15.103 -67.897 1.00 91.75 569 LEU A N 1
ATOM 4167 C CA . LEU A 1 569 ? 68.011 16.294 -68.518 1.00 91.75 569 LEU A CA 1
ATOM 4168 C C . LEU A 1 569 ? 66.483 16.210 -68.462 1.00 91.75 569 LEU A C 1
ATOM 4170 O O . LEU A 1 569 ? 65.870 15.475 -69.241 1.00 91.75 569 LEU A O 1
ATOM 4174 N N . MET A 1 570 ? 65.867 16.976 -67.559 1.00 92.88 570 MET A N 1
ATOM 4175 C CA . MET A 1 570 ? 64.410 17.136 -67.507 1.00 92.88 570 MET A CA 1
ATOM 4176 C C . MET A 1 570 ? 63.907 18.057 -68.631 1.00 92.88 570 MET A C 1
ATOM 4178 O O . MET A 1 570 ? 64.413 19.165 -68.805 1.00 92.88 570 MET A O 1
ATOM 4182 N N . GLN A 1 571 ? 62.906 17.605 -69.384 1.00 92.31 571 GLN A N 1
ATOM 4183 C CA . GLN A 1 571 ? 62.292 18.293 -70.520 1.00 92.31 571 GLN A CA 1
ATOM 4184 C C . GLN A 1 571 ? 60.810 18.567 -70.230 1.00 92.31 571 GLN A C 1
ATOM 4186 O O . GLN A 1 571 ? 59.996 17.647 -70.121 1.00 92.31 571 GLN A O 1
ATOM 4191 N N . LEU A 1 572 ? 60.455 19.848 -70.141 1.00 92.38 572 LEU A N 1
ATOM 4192 C CA . LEU A 1 572 ? 59.091 20.330 -69.931 1.00 92.38 572 LEU A CA 1
ATOM 4193 C C . LEU A 1 572 ? 58.309 20.285 -71.254 1.00 92.38 572 LEU A C 1
ATOM 4195 O O . LEU A 1 572 ? 58.809 20.752 -72.284 1.00 92.38 572 LEU A O 1
ATOM 4199 N N . ASN A 1 573 ? 57.068 19.795 -71.219 1.00 90.88 573 ASN A N 1
ATOM 4200 C CA . ASN A 1 573 ? 56.169 19.630 -72.371 1.00 90.88 573 ASN A CA 1
ATOM 4201 C C . ASN A 1 573 ? 56.765 18.773 -73.499 1.00 90.88 573 ASN A C 1
ATOM 4203 O O . ASN A 1 573 ? 56.550 19.053 -74.679 1.00 90.88 573 ASN A O 1
ATOM 4207 N N . SER A 1 574 ? 57.580 17.773 -73.130 1.00 82.81 574 SER A N 1
ATOM 4208 C CA . SER A 1 574 ? 58.284 16.870 -74.057 1.00 82.81 574 SER A CA 1
ATOM 4209 C C . SER A 1 574 ? 59.076 17.605 -75.151 1.00 82.81 574 SER A C 1
ATOM 4211 O O . SER A 1 574 ? 59.324 17.057 -76.224 1.00 82.81 574 SER A O 1
ATOM 4213 N N . ASN A 1 575 ? 59.468 18.857 -74.895 1.00 86.88 575 ASN A N 1
ATOM 4214 C CA . ASN A 1 575 ? 60.221 19.677 -75.828 1.00 86.88 575 ASN A CA 1
ATOM 4215 C C . ASN A 1 575 ? 61.701 19.683 -75.399 1.00 86.88 575 ASN A C 1
ATOM 4217 O O . ASN A 1 575 ? 62.018 20.151 -74.304 1.00 86.88 575 ASN A O 1
ATOM 4221 N N . PRO A 1 576 ? 62.628 19.206 -76.246 1.00 83.06 576 PRO A N 1
ATOM 4222 C CA . PRO A 1 576 ? 64.041 19.109 -75.887 1.00 83.06 576 PRO A CA 1
ATOM 4223 C C . PRO A 1 576 ? 64.719 20.464 -75.644 1.00 83.06 576 PRO A C 1
ATOM 4225 O O . PRO A 1 576 ? 65.724 20.514 -74.944 1.00 83.06 576 PRO A O 1
ATOM 4228 N N . ASN A 1 577 ? 64.157 21.563 -76.158 1.00 85.44 577 ASN A N 1
ATOM 4229 C CA . ASN A 1 577 ? 64.670 22.925 -75.958 1.00 85.44 577 ASN A CA 1
ATOM 4230 C C . ASN A 1 577 ? 64.064 23.617 -74.725 1.00 85.44 577 ASN A C 1
ATOM 4232 O O . ASN A 1 577 ? 64.211 24.821 -74.539 1.00 85.44 577 ASN A O 1
ATOM 4236 N N . SER A 1 578 ? 63.303 22.878 -73.922 1.00 89.00 578 SER A N 1
ATOM 4237 C CA . SER A 1 578 ? 62.453 23.400 -72.866 1.00 89.00 578 SER A CA 1
ATOM 4238 C C . SER A 1 578 ? 62.801 22.700 -71.562 1.00 89.00 578 SER A C 1
ATOM 4240 O O . SER A 1 578 ? 62.244 21.658 -71.234 1.00 89.00 578 SER A O 1
ATOM 4242 N N . THR A 1 579 ? 63.731 23.274 -70.811 1.00 89.88 579 THR A N 1
ATOM 4243 C CA . THR A 1 579 ? 64.236 22.693 -69.564 1.00 89.88 579 THR A CA 1
ATOM 4244 C C . THR A 1 579 ? 63.879 23.589 -68.380 1.00 89.88 579 THR A C 1
ATOM 4246 O O . THR A 1 579 ? 63.769 24.805 -68.559 1.00 89.88 579 THR A O 1
ATOM 4249 N N . PRO A 1 580 ? 63.683 23.033 -67.177 1.00 91.19 580 PRO A N 1
ATOM 4250 C CA . PRO A 1 580 ? 63.510 23.836 -65.974 1.00 91.19 580 PRO A CA 1
ATOM 4251 C C . PRO A 1 580 ? 64.830 24.517 -65.562 1.00 91.19 580 PRO A C 1
ATOM 4253 O O . PRO A 1 580 ? 65.909 24.141 -66.036 1.00 91.19 580 PRO A O 1
ATOM 4256 N N . VAL A 1 581 ? 64.749 25.528 -64.689 1.00 89.44 581 VAL A N 1
ATOM 4257 C CA . VAL A 1 581 ? 65.916 26.300 -64.218 1.00 89.44 581 VAL A CA 1
ATOM 4258 C C . VAL A 1 581 ? 66.916 25.415 -63.469 1.00 89.44 581 VAL A C 1
ATOM 4260 O O . VAL A 1 581 ? 68.121 25.648 -63.526 1.00 89.44 581 VAL A O 1
ATOM 4263 N N . GLU A 1 582 ? 66.420 24.351 -62.837 1.00 88.38 582 GLU A N 1
ATOM 4264 C CA . GLU A 1 582 ? 67.186 23.347 -62.103 1.00 88.38 582 GLU A CA 1
ATOM 4265 C C . GLU A 1 582 ? 68.181 22.586 -62.999 1.00 88.38 582 GLU A C 1
ATOM 4267 O O . GLU A 1 582 ? 69.151 22.037 -62.484 1.00 88.38 582 GLU A O 1
ATOM 4272 N N . ASN A 1 583 ? 68.016 22.614 -64.331 1.00 88.44 583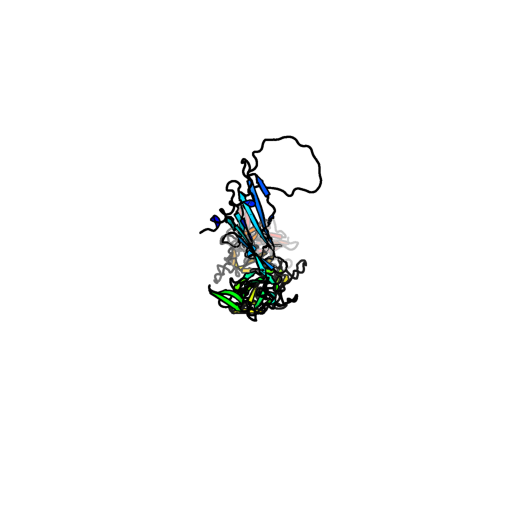 ASN A N 1
ATOM 4273 C CA . ASN A 1 583 ? 69.005 22.075 -65.276 1.00 88.44 583 ASN A CA 1
ATOM 4274 C C . ASN A 1 583 ? 70.099 23.093 -65.677 1.00 88.44 583 ASN A C 1
ATOM 4276 O O . ASN A 1 583 ? 71.056 22.717 -66.350 1.00 88.44 583 ASN A O 1
ATOM 4280 N N . MET A 1 584 ? 69.974 24.391 -65.356 1.00 81.62 584 MET A N 1
ATOM 4281 C CA . MET A 1 584 ? 70.892 25.426 -65.881 1.00 81.62 584 MET A CA 1
ATOM 4282 C C . MET A 1 584 ? 72.265 25.448 -65.190 1.00 81.62 584 MET A C 1
ATOM 4284 O O . MET A 1 584 ? 73.205 26.031 -65.724 1.00 81.62 584 MET A O 1
ATOM 4288 N N . GLY A 1 585 ? 72.402 24.810 -64.022 1.00 76.25 585 GLY A N 1
ATOM 4289 C CA . GLY A 1 585 ? 73.658 24.716 -63.261 1.00 76.25 585 GLY A CA 1
ATOM 4290 C C . GLY A 1 585 ? 74.587 23.572 -63.686 1.00 76.25 585 GLY A C 1
ATOM 4291 O O . GLY A 1 585 ? 75.565 23.297 -62.995 1.00 76.25 585 GLY A O 1
ATOM 4292 N N . GLY A 1 586 ? 74.272 22.893 -64.790 1.00 81.25 586 GLY A N 1
ATOM 4293 C CA . GLY A 1 586 ? 74.843 21.604 -65.175 1.00 81.25 586 GLY A CA 1
ATOM 4294 C C . GLY A 1 586 ? 73.770 20.520 -65.156 1.00 81.25 586 GLY A C 1
ATOM 4295 O O . GLY A 1 586 ? 72.660 20.745 -64.680 1.00 81.25 586 GLY A O 1
ATOM 4296 N N . LEU A 1 587 ? 74.091 19.346 -65.691 1.00 87.50 587 LEU A N 1
ATOM 4297 C CA . LEU A 1 587 ? 73.186 18.202 -65.648 1.00 87.50 587 LEU A CA 1
ATOM 4298 C C . LEU A 1 587 ? 73.465 17.438 -64.347 1.00 87.50 587 LEU A C 1
ATOM 4300 O O . LEU A 1 587 ? 74.551 16.878 -64.224 1.00 87.50 587 LEU A O 1
ATOM 4304 N N . PRO A 1 588 ? 72.563 17.440 -63.353 1.00 90.25 588 PRO A N 1
ATOM 4305 C CA . PRO A 1 588 ? 72.765 16.675 -62.130 1.00 90.25 588 PRO A CA 1
ATOM 4306 C C . PRO A 1 588 ? 72.353 15.212 -62.344 1.00 90.25 588 PRO A C 1
ATOM 4308 O O . PRO A 1 588 ? 71.690 14.869 -63.319 1.00 90.25 588 PRO A O 1
ATOM 4311 N N . GLN A 1 589 ? 72.668 14.338 -61.388 1.00 89.81 589 GLN A N 1
ATOM 4312 C CA . GLN A 1 589 ? 72.150 12.964 -61.390 1.00 89.81 589 GLN A CA 1
ATOM 4313 C C . GLN A 1 589 ? 70.635 12.907 -61.093 1.00 89.81 589 GLN A C 1
ATOM 4315 O O . GLN A 1 589 ? 69.957 11.968 -61.502 1.00 89.81 589 GLN A O 1
ATOM 4320 N N . SER A 1 590 ? 70.084 13.905 -60.393 1.00 92.12 590 SER A N 1
ATOM 4321 C CA . SER A 1 590 ? 68.656 14.000 -60.070 1.00 92.12 590 SER A CA 1
ATOM 4322 C C . SER A 1 590 ? 68.160 15.440 -60.182 1.00 92.12 590 SER A C 1
ATOM 4324 O O . SER A 1 590 ? 68.836 16.360 -59.725 1.00 92.12 590 SER A O 1
ATOM 4326 N N . VAL A 1 591 ? 66.980 15.627 -60.775 1.00 92.50 591 VAL A N 1
ATOM 4327 C CA . VAL A 1 591 ? 66.290 16.920 -60.908 1.00 92.50 591 VAL A CA 1
ATOM 4328 C C . VAL A 1 591 ? 64.907 16.781 -60.294 1.00 92.50 591 VAL A C 1
ATOM 4330 O O . VAL A 1 591 ? 64.184 15.840 -60.615 1.00 92.50 591 VAL A O 1
ATOM 4333 N N . THR A 1 592 ? 64.532 17.721 -59.428 1.00 93.31 592 THR A N 1
ATOM 4334 C CA . THR A 1 592 ? 63.185 17.816 -58.854 1.00 93.31 592 THR A CA 1
ATOM 4335 C C . THR A 1 592 ? 62.653 19.227 -59.040 1.00 93.31 592 THR A C 1
ATOM 4337 O O . THR A 1 592 ? 63.354 20.180 -58.714 1.00 93.31 592 THR A O 1
ATOM 4340 N N . ILE A 1 593 ? 61.416 19.355 -59.515 1.00 93.56 593 ILE A N 1
ATOM 434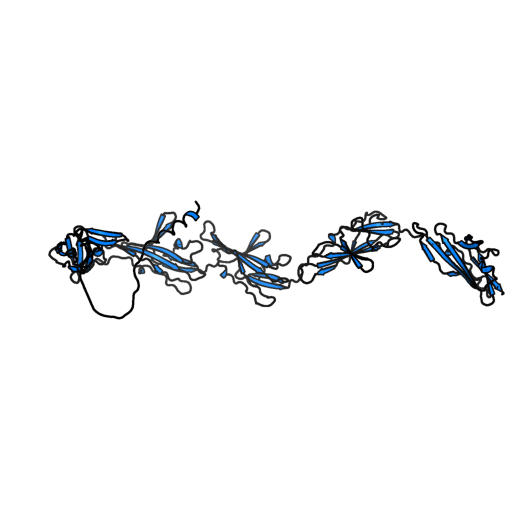1 C CA . ILE A 1 593 ? 60.706 20.634 -59.637 1.00 93.56 593 ILE A CA 1
ATOM 4342 C C . ILE A 1 593 ? 59.403 20.594 -58.842 1.00 93.56 593 ILE A C 1
ATOM 4344 O O . ILE A 1 593 ? 58.846 19.520 -58.621 1.00 93.56 593 ILE A O 1
ATOM 4348 N N . THR A 1 594 ? 58.888 21.759 -58.449 1.00 93.88 594 THR A N 1
ATOM 4349 C CA . THR A 1 594 ? 57.564 21.886 -57.818 1.00 93.88 594 THR A CA 1
ATOM 4350 C C . THR A 1 594 ? 56.577 22.501 -58.804 1.00 93.88 594 THR A C 1
ATOM 4352 O O . THR A 1 594 ? 56.878 23.512 -59.437 1.00 93.88 594 THR A O 1
ATOM 4355 N N . LEU A 1 595 ? 55.400 21.895 -58.925 1.00 94.81 595 LEU A N 1
ATOM 4356 C CA . LEU A 1 595 ? 54.277 22.391 -59.708 1.00 94.81 595 LEU A CA 1
ATOM 4357 C C . LEU A 1 595 ? 53.150 22.851 -58.787 1.00 94.81 595 LEU A C 1
ATOM 4359 O O . LEU A 1 595 ? 52.925 22.266 -57.727 1.00 94.81 595 LEU A O 1
ATOM 4363 N N . THR A 1 596 ? 52.418 23.871 -59.221 1.00 94.19 596 THR A N 1
ATOM 4364 C CA . THR A 1 596 ? 51.215 24.386 -58.561 1.00 94.19 596 THR A CA 1
ATOM 4365 C C . THR A 1 596 ? 50.054 24.433 -59.552 1.00 94.19 596 THR A C 1
ATOM 4367 O O . THR A 1 596 ? 50.261 24.659 -60.740 1.00 94.19 596 THR A O 1
ATOM 4370 N N . CYS A 1 597 ? 48.827 24.195 -59.105 1.00 94.12 597 CYS A N 1
ATOM 4371 C CA . CYS A 1 597 ? 47.634 24.223 -59.950 1.00 94.12 597 CYS A CA 1
ATOM 4372 C C . CYS A 1 597 ? 46.468 24.844 -59.192 1.00 94.12 597 CYS A C 1
ATOM 4374 O O . CYS A 1 597 ? 46.261 24.526 -58.024 1.00 94.12 597 CYS A O 1
ATOM 4376 N N . ASN A 1 598 ? 45.712 25.724 -59.844 1.00 91.12 598 ASN A N 1
ATOM 4377 C CA . ASN A 1 598 ? 44.454 26.232 -59.313 1.00 91.12 598 ASN A CA 1
ATOM 4378 C C . ASN A 1 598 ? 43.317 25.440 -59.964 1.00 91.12 598 ASN A C 1
ATOM 4380 O O . ASN A 1 598 ? 43.199 25.400 -61.184 1.00 91.12 598 ASN A O 1
ATOM 4384 N N . SER A 1 599 ? 42.453 24.800 -59.185 1.00 89.88 599 SER A N 1
ATOM 4385 C CA . SER A 1 599 ? 41.384 23.985 -59.769 1.00 89.88 599 SER A CA 1
ATOM 4386 C C . SER A 1 599 ? 40.360 24.795 -60.574 1.00 89.88 599 SER A C 1
ATOM 4388 O O . SER A 1 599 ? 39.607 24.209 -61.356 1.00 89.88 599 SER A O 1
ATOM 4390 N N . ALA A 1 600 ? 40.359 26.128 -60.440 1.00 85.81 600 ALA A N 1
ATOM 4391 C CA . ALA A 1 600 ? 39.540 27.017 -61.254 1.00 85.81 600 ALA A CA 1
ATOM 4392 C C . ALA A 1 600 ? 39.919 26.940 -62.741 1.00 85.81 600 ALA A C 1
ATOM 4394 O O . ALA A 1 600 ? 39.034 26.944 -63.601 1.00 85.81 600 ALA A O 1
ATOM 4395 N N . ASP A 1 601 ? 41.220 26.851 -63.046 1.00 89.06 601 ASP A N 1
ATOM 4396 C CA . ASP A 1 601 ? 41.743 26.786 -64.414 1.00 89.06 601 ASP A CA 1
ATOM 4397 C C . ASP A 1 601 ? 42.140 25.367 -64.850 1.00 89.06 601 ASP A C 1
ATOM 4399 O O . ASP A 1 601 ? 42.136 25.087 -66.049 1.00 89.06 601 ASP A O 1
ATOM 4403 N N . MET A 1 602 ? 42.393 24.457 -63.899 1.00 89.00 602 MET A N 1
ATOM 4404 C CA . MET A 1 602 ? 42.853 23.082 -64.141 1.00 89.00 602 MET A CA 1
ATOM 4405 C C . MET A 1 602 ? 44.201 23.008 -64.880 1.00 89.00 602 MET A C 1
ATOM 4407 O O . MET A 1 602 ? 44.459 22.055 -65.620 1.00 89.00 602 MET A O 1
ATOM 4411 N N . ILE A 1 603 ? 45.075 24.001 -64.683 1.00 92.31 603 ILE A N 1
ATOM 4412 C CA . ILE A 1 603 ? 46.388 24.090 -65.330 1.00 92.31 603 ILE A CA 1
ATOM 4413 C C . ILE A 1 603 ? 47.502 23.944 -64.290 1.00 92.31 603 ILE A C 1
ATOM 4415 O O . ILE A 1 603 ? 47.665 24.767 -63.389 1.00 92.31 603 ILE A O 1
ATOM 4419 N N . TRP A 1 604 ? 48.345 22.925 -64.466 1.00 94.50 604 TRP A N 1
ATOM 4420 C CA . TRP A 1 604 ? 49.586 22.794 -63.706 1.00 94.50 604 TRP A CA 1
ATOM 4421 C C . TRP A 1 604 ? 50.639 23.771 -64.216 1.00 94.50 604 TRP A C 1
ATOM 4423 O O . TRP A 1 604 ? 50.964 23.789 -65.401 1.00 94.50 604 TRP A O 1
ATOM 4433 N N . ASN A 1 605 ? 51.207 24.559 -63.312 1.00 94.12 605 ASN A N 1
ATOM 4434 C CA . ASN A 1 605 ? 52.215 25.564 -63.589 1.00 94.12 605 ASN A CA 1
ATOM 4435 C C . ASN A 1 605 ? 53.509 25.248 -62.843 1.00 94.12 605 ASN A C 1
ATOM 4437 O O . ASN A 1 605 ? 53.522 25.011 -61.638 1.00 94.12 605 ASN A O 1
ATOM 4441 N N . TYR A 1 606 ? 54.613 25.297 -63.572 1.00 94.19 606 TYR A N 1
ATOM 4442 C CA . TYR A 1 606 ? 55.943 25.444 -63.003 1.00 94.19 606 TYR A CA 1
ATOM 4443 C C . TYR A 1 606 ? 56.233 26.939 -62.881 1.00 94.19 606 TYR A C 1
ATOM 4445 O O . TYR A 1 606 ? 56.147 27.657 -63.877 1.00 94.19 606 TYR A O 1
ATOM 4453 N N . VAL A 1 607 ? 56.529 27.423 -61.676 1.00 88.88 607 VAL A N 1
ATOM 4454 C CA . VAL A 1 607 ? 56.736 28.854 -61.419 1.00 88.88 607 VAL A CA 1
ATOM 4455 C C . VAL A 1 607 ? 58.199 29.099 -61.088 1.00 88.88 607 VAL A C 1
ATOM 4457 O O . VAL A 1 607 ? 58.711 28.561 -60.111 1.00 88.88 607 VAL A O 1
ATOM 4460 N N . VAL A 1 608 ? 58.855 29.938 -61.887 1.00 85.75 608 VAL A N 1
ATOM 4461 C CA . VAL A 1 608 ? 60.222 30.410 -61.626 1.00 85.75 608 VAL A CA 1
ATOM 4462 C C . VAL A 1 608 ? 60.215 31.893 -61.333 1.00 85.75 608 VAL A C 1
ATOM 4464 O O . VAL A 1 608 ? 59.470 32.648 -61.949 1.00 85.75 608 VAL A O 1
ATOM 4467 N N . GLU A 1 609 ? 61.062 32.329 -60.413 1.00 84.31 609 GLU A N 1
ATOM 4468 C CA . GLU A 1 609 ? 61.260 33.749 -60.163 1.00 84.31 609 GLU A CA 1
ATOM 4469 C C . GLU A 1 609 ? 62.326 34.291 -61.122 1.00 84.31 609 GLU A C 1
ATOM 4471 O O . GLU A 1 609 ? 63.469 33.834 -61.131 1.00 84.31 609 GLU A O 1
ATOM 4476 N N . PHE A 1 610 ? 61.957 35.264 -61.952 1.00 79.44 610 PHE A N 1
ATOM 4477 C CA . PHE A 1 610 ? 62.878 35.953 -62.850 1.00 79.44 610 PHE A CA 1
ATOM 4478 C C . PHE A 1 610 ? 62.768 37.459 -62.619 1.00 79.44 610 PHE A C 1
ATOM 4480 O O . PHE A 1 610 ? 61.684 38.033 -62.698 1.00 79.44 610 PHE A O 1
ATOM 4487 N N . MET A 1 611 ? 63.896 38.101 -62.297 1.00 85.75 611 MET A N 1
ATOM 4488 C CA . MET A 1 611 ? 63.963 39.526 -61.931 1.00 85.75 611 MET A CA 1
ATOM 4489 C C . MET A 1 611 ? 62.976 39.939 -60.816 1.00 85.75 611 MET A C 1
ATOM 4491 O O . MET A 1 611 ? 62.435 41.042 -60.843 1.00 85.75 611 MET A O 1
ATOM 4495 N N . GLY A 1 612 ? 62.740 39.061 -59.836 1.00 85.12 612 GLY A N 1
ATOM 4496 C CA . GLY A 1 612 ? 61.840 39.326 -58.706 1.00 85.12 612 GLY A CA 1
ATOM 4497 C C . GLY A 1 612 ? 60.347 39.142 -59.004 1.00 85.12 612 GLY A C 1
ATOM 4498 O O . GLY A 1 612 ? 59.516 39.461 -58.158 1.00 85.12 612 GLY A O 1
ATOM 4499 N N . ALA A 1 613 ? 59.984 38.662 -60.199 1.00 83.06 613 ALA A N 1
ATOM 4500 C CA . ALA A 1 613 ? 58.603 38.366 -60.568 1.00 83.06 613 ALA A CA 1
ATOM 4501 C C . ALA A 1 613 ? 58.417 36.858 -60.829 1.00 83.06 613 ALA A C 1
ATOM 4503 O O . ALA A 1 613 ? 59.271 36.248 -61.479 1.00 83.06 613 ALA A O 1
ATOM 4504 N N . PRO A 1 614 ? 57.314 36.239 -60.366 1.00 85.62 614 PRO A N 1
ATOM 4505 C CA . PRO A 1 614 ? 56.994 34.858 -60.703 1.00 85.62 614 PRO A CA 1
ATOM 4506 C C . PRO A 1 614 ? 56.548 34.754 -62.167 1.00 85.62 614 PRO A C 1
ATOM 4508 O O . PRO A 1 614 ? 55.613 35.427 -62.598 1.00 85.62 614 PRO A O 1
ATOM 4511 N N . PHE A 1 615 ? 57.190 33.872 -62.924 1.00 88.06 615 PHE A N 1
ATOM 4512 C CA . PHE A 1 615 ? 56.832 33.509 -64.290 1.00 88.06 615 PHE A CA 1
ATOM 4513 C C . PHE A 1 615 ? 56.254 32.090 -64.299 1.00 88.06 615 PHE A C 1
ATOM 4515 O O . PHE A 1 615 ? 57.016 31.119 -64.248 1.00 88.06 615 PHE A O 1
ATOM 4522 N N . PRO A 1 616 ? 54.917 31.942 -64.338 1.00 89.19 616 PRO A N 1
ATOM 4523 C CA . PRO A 1 616 ? 54.284 30.639 -64.446 1.00 89.19 616 PRO A CA 1
ATOM 4524 C C . PRO A 1 616 ? 54.426 30.093 -65.866 1.00 89.19 616 PRO A C 1
ATOM 4526 O O . PRO A 1 616 ? 54.281 30.808 -66.860 1.00 89.19 616 PRO A O 1
ATOM 4529 N N . ARG A 1 617 ? 54.672 28.793 -65.960 1.00 90.50 617 ARG A N 1
ATOM 4530 C CA . ARG A 1 617 ? 54.739 28.057 -67.213 1.00 90.50 617 ARG A CA 1
ATOM 4531 C C . ARG A 1 617 ? 53.851 26.826 -67.137 1.00 90.50 617 ARG A C 1
ATOM 4533 O O . ARG A 1 617 ? 54.123 25.933 -66.340 1.00 90.50 617 ARG A O 1
ATOM 4540 N N . ALA A 1 618 ? 52.846 26.756 -68.006 1.00 92.94 618 ALA A N 1
ATOM 4541 C CA . ALA A 1 618 ? 51.934 25.620 -68.072 1.00 92.94 618 ALA A CA 1
ATOM 4542 C C . ALA A 1 618 ? 52.666 24.325 -68.470 1.00 92.94 618 ALA A C 1
ATOM 4544 O O . ALA A 1 618 ? 53.412 24.290 -69.458 1.00 92.94 618 ALA A O 1
ATOM 4545 N N . ILE A 1 619 ? 52.427 23.264 -67.704 1.00 93.69 619 ILE A N 1
ATOM 4546 C CA . ILE A 1 619 ? 53.007 21.934 -67.864 1.00 93.69 619 ILE A CA 1
ATOM 4547 C C . ILE A 1 619 ? 51.889 20.942 -68.192 1.00 93.69 619 ILE A C 1
ATOM 4549 O O . ILE A 1 619 ? 50.915 20.807 -67.460 1.00 93.69 619 ILE A O 1
ATOM 4553 N N . THR A 1 620 ? 52.059 20.232 -69.300 1.00 92.94 620 THR A N 1
ATOM 4554 C CA . THR A 1 620 ? 51.145 19.202 -69.822 1.00 92.94 620 THR A CA 1
ATOM 4555 C C . THR A 1 620 ? 51.838 17.849 -69.964 1.00 92.94 620 THR A C 1
ATOM 4557 O O . THR A 1 620 ? 51.192 16.806 -69.880 1.00 92.94 620 THR A O 1
ATOM 4560 N N . SER A 1 621 ? 53.164 17.841 -70.114 1.00 92.75 621 SER A N 1
ATOM 4561 C CA . SER A 1 621 ? 53.966 16.622 -70.079 1.00 92.75 621 SER A CA 1
ATOM 4562 C C . SER A 1 621 ? 55.362 16.867 -69.517 1.00 92.75 621 SER A C 1
ATOM 4564 O O . SER A 1 621 ? 55.863 17.994 -69.500 1.00 92.75 621 SER A O 1
ATOM 4566 N N . MET A 1 622 ? 55.999 15.792 -69.067 1.00 91.50 622 MET A N 1
ATOM 4567 C CA . MET A 1 622 ? 57.373 15.772 -68.587 1.00 91.50 622 MET A CA 1
ATOM 4568 C C . MET A 1 622 ? 58.099 14.577 -69.188 1.00 91.50 622 MET A C 1
ATOM 4570 O O . MET A 1 622 ? 57.561 13.477 -69.175 1.00 91.50 622 MET A O 1
ATOM 4574 N N . ALA A 1 623 ? 59.322 14.756 -69.672 1.00 92.00 623 ALA A N 1
ATOM 4575 C CA . ALA A 1 623 ? 60.185 13.648 -70.071 1.00 92.00 623 ALA A CA 1
ATOM 4576 C C . ALA A 1 623 ? 61.589 13.858 -69.513 1.00 92.00 623 ALA A C 1
ATOM 4578 O O . ALA A 1 623 ? 62.023 14.995 -69.348 1.00 92.00 623 ALA A O 1
ATOM 4579 N N . CYS A 1 624 ? 62.308 12.774 -69.246 1.00 91.75 624 CYS A N 1
ATOM 4580 C CA . CYS A 1 624 ? 63.671 12.849 -68.744 1.00 91.75 624 CYS A CA 1
ATOM 4581 C C . CYS A 1 624 ? 64.600 11.993 -69.591 1.00 91.75 624 CYS A C 1
ATOM 4583 O O . CYS A 1 624 ? 64.328 10.821 -69.844 1.00 91.75 624 CYS A O 1
ATOM 4585 N N . VAL A 1 625 ? 65.683 12.614 -70.061 1.00 91.00 625 VAL A N 1
ATOM 4586 C CA . VAL A 1 625 ? 66.697 11.970 -70.897 1.00 91.00 625 VAL A CA 1
ATOM 4587 C C . VAL A 1 625 ? 67.960 11.790 -70.076 1.00 91.00 625 VAL A C 1
ATOM 4589 O O . VAL A 1 625 ? 68.463 12.744 -69.484 1.00 91.00 625 VAL A O 1
ATOM 4592 N N . GLN A 1 626 ? 68.480 10.572 -70.059 1.00 89.50 626 GLN A N 1
ATOM 4593 C CA . GLN A 1 626 ? 69.763 10.268 -69.451 1.00 89.50 626 GLN A CA 1
ATOM 4594 C C . GLN A 1 626 ? 70.902 10.635 -70.410 1.00 89.50 626 GLN A C 1
ATOM 4596 O O . GLN A 1 626 ? 70.835 10.346 -71.607 1.00 89.50 626 GLN A O 1
ATOM 4601 N N . GLN A 1 627 ? 71.970 11.239 -69.894 1.00 84.75 627 GLN A N 1
ATOM 4602 C CA . GLN A 1 627 ? 73.184 11.561 -70.648 1.00 84.75 627 GLN A CA 1
ATOM 4603 C C . GLN A 1 627 ? 74.413 11.064 -69.891 1.00 84.75 627 GLN A C 1
ATOM 4605 O O . GLN A 1 627 ? 74.439 11.095 -68.664 1.00 84.75 627 GLN A O 1
ATOM 4610 N N . SER A 1 628 ? 75.415 10.555 -70.610 1.00 82.94 628 SER A N 1
ATOM 4611 C CA . SER A 1 628 ? 76.691 10.191 -69.986 1.00 82.94 628 SER A CA 1
ATOM 4612 C C . SER A 1 628 ? 77.320 11.424 -69.342 1.00 82.94 628 SER A C 1
ATOM 4614 O O . SER A 1 628 ? 77.257 12.502 -69.938 1.00 82.94 628 SER A O 1
ATOM 4616 N N . ASN A 1 629 ? 77.904 11.245 -68.156 1.00 79.31 629 ASN A N 1
ATOM 4617 C CA . ASN A 1 629 ? 78.597 12.312 -67.431 1.00 79.31 629 ASN A CA 1
ATOM 4618 C C . ASN A 1 629 ? 79.719 12.979 -68.221 1.00 79.31 629 ASN A C 1
ATOM 4620 O O . ASN A 1 629 ? 80.390 12.273 -69.011 1.00 79.31 629 ASN A O 1
#

InterPro domains:
  IPR002601 C6 domain [PF01681] (46-149)
  IPR002601 C6 domain [PF01681] (163-267)
  IPR002601 C6 domain [PF01681] (274-382)
  IPR002601 C6 domain [PF01681] (396-504)
  IPR002601 C6 domain [PF01681] (515-624)
  IPR002601 C6 domain [SM01048] (46-149)
  IPR002601 C6 domain [SM01048] (163-267)
  IPR002601 C6 domain [SM01048] (274-382)
  IPR002601 C6 domain [SM01048] (396-504)
  IPR002601 C6 domain [SM01048] (515-624)